Protein 3RBN (pdb70)

Sequence (495 aa):
GRENLYFRKETAACCTPRRRIINLTSVLSLQEEINEQGHEVLRELHNHSFVGCVNPQWALAQHQTKLYLLNTTKLSEELFYQILIYDFANFGVLRLSEPAPLFDLALALDSPESGWTEEDGPKEGLAEYIVEFLKKKAELADYFSLEIDEEGNLIGLPLLIDNNYVPPLEGLPIFILRLATEVNWDEEKECFESLSKECAFYSIRKQYISEESTLSNSWKWTVEHIVYKALRSHILPPKHFTEDGNILQLANLPDLYKNLYFQAACTRIINLTSVLSLQEEINEQGHEVLRELHNHSFVGCVNPQWALAQHQTKLYLLNTTKLSEELFYQILIYDFANFGVLRLSEPAPLFDLALALDSPESGWTEEDGPKEGLAEYIVEFLKKKAELADYFSLEIDEEGNLIGLPLLIDNYVPPLEGLPIFILRLATEVNWDEEKECFESLSKECAFYSIRKQYISWKWTVEHIVYKALRSHILPPKHFTEDGNILQLANLPDLYK

GO terms:
  GO:0006298 mismatch repair (P, IGI)
  GO:0003697 single-stranded DNA binding (F, IDA)
  GO:0032407 MutSalpha complex binding (F, IDA)
  GO:0005634 nucleus (C, IC)
  GO:0005515 protein binding (F, IPI)
  GO:0005634 nucleus (C, EXP)
  GO:0006298 mismatch repair (P, TAS)
  GO:0005654 nucleoplasm (C, TAS)
  GO:0008047 enzyme activator activity (F, IDA)
  GO:0005654 nucleoplasm (C, IDA)
  GO:0000710 meiotic mismatch repair (P, IDA)
  GO:0005634 nucleus (C, IPI)
  GO:0005634 nucleus (C, IDA)
  GO:0003682 chromatin binding (F, IDA)
  GO:0005694 chromosome (C, EXP)
  GO:0016020 membrane (C, HDA)
  GO:0019899 enzyme binding (F, IPI)

Nearest PDB structures (foldseek):
  3rbn-assembly1_B  TM=1.002E+00  e=4.694E-42  Homo sapiens
  3rbn-assembly1_A  TM=9.901E-01  e=1.209E-38  Homo sapiens
  6rmn-assembly1_A  TM=8.650E-01  e=4.869E-18  Saccharomyces cerevisiae S288C
  4e4w-assembly1_A  TM=8.648E-01  e=2.677E-16  Saccharomyces cerevisiae S288C
  3gab-assembly1_A-2  TM=3.854E-01  e=2.504E-03  Bacillus subtilis

Organism: Homo sapiens (NCBI:txid9606)

InterPro domains:
  IPR002099 DNA mismatch repair protein MutL/Mlh/PMS [TIGR00585] (8-635)
  IPR013507 DNA mismatch repair protein, S5 domain 2-like [PF01119] (216-334)
  IPR013507 DNA mismatch repair protein, S5 domain 2-like [SM01340] (216-335)
  IPR014721 Small ribosomal subunit protein uS5 domain 2-type fold, subgroup [G3DSA:3.30.230.10] (221-347)
  IPR014762 DNA mismatch repair, conserved site [PS00058] (98-104)
  IPR020568 Ribosomal protein uS5 domain 2-type superfamily [SSF54211] (202-334)
  IPR032189 DNA mismatch repair protein Mlh1, C-terminal [PF16413] (502-756)
  IPR036890 Histidine kinase/HSP90-like ATPase superfamily [G3DSA:3.30.565.10] (7-220)
  IPR036890 Histidine kinase/HSP90-like ATPase superfamily [SSF55874] (8-221)
  IPR038973 DNA mismatch repair protein MutL/Mlh/Pms-like [PTHR10073] (7-751)

B-factor: mean 36.93, std 10.85, range [17.5, 76.65]

Secondary structure (DSSP, 8-state):
----S------TTS----S----HHHHHHHHHHHHHB-HHHH--TT-EEEEESSSSEEEEEETTEEEEEEHHHHHHHHHHHHHHHSTT--EEEEEEEEEEHHHH---TTSGGGT--TTS--HHHHHHHHHHHHHHH---HHHH--EE-TTSEEEEEEE-STT----GGGHHHHHHHHHHTS--SSHHHHHHHHHHHH---S--GGG--TT-----THHHHIIIIIHHHHTTS---BGGGGTSSSEEEEEE-TT---/-GGG----------HHHHHHHHHHHHTB-HHHH--TT-EEEEESSSSEEEEEETTEEEEEEHHHHHHHHHHHHHHHSTT--EEEEEEEEEEHHHH---TTSGGG---GGG--HHHHHHHHHHHHHHH---HHHH--EE-TTSEEEEEEESSTT----GGGHHHHHHHHHHTS--SSHHHHHHHHHHHH---S--GGG--HHHHIIIIIHHHTTTS---BGGGGTSSSEEEEEE-TTTT-

Structure (mmCIF, N/CA/C/O backbone):
data_3RBN
#
_entry.id   3RBN
#
_cell.length_a   63.505
_cell.length_b   64.700
_cell.length_c   130.932
_cell.angle_alpha   90.00
_cell.angle_beta   90.00
_cell.angle_gamma   90.00
#
_symmetry.space_group_name_H-M   'P 21 21 21'
#
loop_
_entity.id
_entity.type
_entity.pdbx_description
1 polymer 'DNA mismatch repair protein Mlh1'
2 water water
#
loop_
_atom_site.group_PDB
_atom_site.id
_atom_site.type_symbol
_atom_site.label_atom_id
_atom_site.label_alt_id
_atom_site.label_comp_id
_atom_site.label_asym_id
_atom_site.label_entity_id
_atom_site.label_seq_id
_atom_site.pdbx_PDB_ins_code
_atom_site.Cartn_x
_atom_site.Cartn_y
_atom_site.Cartn_z
_atom_site.occupancy
_atom_site.B_iso_or_equiv
_atom_site.auth_seq_id
_atom_site.auth_comp_id
_atom_site.auth_asym_id
_atom_site.auth_atom_id
_atom_site.pdbx_PDB_model_num
ATOM 1 N N . GLY A 1 10 ? 14.045 36.599 36.563 1.00 46.79 10 GLY A N 1
ATOM 2 C CA . GLY A 1 10 ? 15.316 37.367 36.633 1.00 46.76 10 GLY A CA 1
ATOM 3 C C . GLY A 1 10 ? 15.315 38.390 37.752 1.00 46.84 10 GLY A C 1
ATOM 4 O O . GLY A 1 10 ? 15.151 38.048 38.925 1.00 46.82 10 GLY A O 1
ATOM 5 N N . ARG A 1 11 ? 15.479 39.657 37.376 1.00 46.48 11 ARG A N 1
ATOM 6 C CA . ARG A 1 11 ? 15.606 40.759 38.333 1.00 46.09 11 ARG A CA 1
ATOM 7 C C . ARG A 1 11 ? 14.247 41.237 38.846 1.00 45.54 11 ARG A C 1
ATOM 8 O O . ARG A 1 11 ? 13.258 41.248 38.106 1.00 45.78 11 ARG A O 1
ATOM 10 N N . GLU A 1 12 ? 14.204 41.629 40.120 1.00 45.04 12 GLU A N 1
ATOM 11 C CA . GLU A 1 12 ? 13.015 42.258 40.691 1.00 44.26 12 GLU A CA 1
ATOM 12 C C . GLU A 1 12 ? 12.911 43.667 40.133 1.00 44.18 12 GLU A C 1
ATOM 13 O O . GLU A 1 12 ? 13.824 44.493 40.297 1.00 43.90 12 GLU A O 1
ATOM 19 N N . ASN A 1 13 ? 11.800 43.927 39.457 1.00 44.06 13 ASN A N 1
ATOM 20 C CA . ASN A 1 13 ? 11.549 45.234 38.864 1.00 44.03 13 ASN A CA 1
ATOM 21 C C . ASN A 1 13 ? 10.182 45.762 39.300 1.00 43.80 13 ASN A C 1
ATOM 22 O O . ASN A 1 13 ? 9.463 46.360 38.501 1.00 44.74 13 ASN A O 1
ATOM 27 N N . LEU A 1 14 ? 9.829 45.535 40.565 1.00 42.77 14 LEU A N 1
ATOM 28 C CA . LEU A 1 14 ? 8.573 46.022 41.122 1.00 42.06 14 LEU A CA 1
ATOM 29 C C . LEU A 1 14 ? 8.868 47.043 42.225 1.00 41.34 14 LEU A C 1
ATOM 30 O O . LEU A 1 14 ? 8.594 48.232 42.056 1.00 40.80 14 LEU A O 1
ATOM 35 N N . TYR A 1 15 ? 9.439 46.567 43.337 1.00 40.43 15 TYR A N 1
ATOM 36 C CA . TYR A 1 15 ? 9.851 47.424 44.449 1.00 39.68 15 TYR A CA 1
ATOM 37 C C . TYR A 1 15 ? 11.270 47.949 44.272 1.00 39.73 15 TYR A C 1
ATOM 38 O O . TYR A 1 15 ? 11.564 49.021 44.778 1.00 39.63 15 TYR A O 1
ATOM 47 N N . PHE A 1 16 ? 12.131 47.213 43.560 1.00 39.23 16 PHE A N 1
ATOM 48 C CA . PHE A 1 16 ? 13.522 47.660 43.296 1.00 39.19 16 PHE A CA 1
ATOM 49 C C . PHE A 1 16 ? 13.724 48.322 41.917 1.00 39.54 16 PHE A C 1
ATOM 50 O O . PHE A 1 16 ? 12.772 48.493 41.144 1.00 39.90 16 PHE A O 1
ATOM 58 N N . ARG A 1 20 ? 5.069 18.889 48.663 1.00 47.65 20 ARG A N 1
ATOM 59 C CA . ARG A 1 20 ? 5.424 20.031 49.490 1.00 47.09 20 ARG A CA 1
ATOM 60 C C . ARG A 1 20 ? 5.899 21.207 48.648 1.00 46.76 20 ARG A C 1
ATOM 61 O O . ARG A 1 20 ? 6.024 22.306 49.176 1.00 47.35 20 ARG A O 1
ATOM 63 N N . LYS A 1 21 ? 6.176 20.999 47.356 1.00 45.61 21 LYS A N 1
ATOM 64 C CA . LYS A 1 21 ? 6.599 22.130 46.514 1.00 44.57 21 LYS A CA 1
ATOM 65 C C . LYS A 1 21 ? 5.404 23.029 46.193 1.00 43.43 21 LYS A C 1
ATOM 66 O O . LYS A 1 21 ? 5.549 24.061 45.542 1.00 44.05 21 LYS A O 1
ATOM 70 N N . GLU A 1 22 ? 4.219 22.604 46.609 1.00 41.62 22 GLU A N 1
ATOM 71 C CA . GLU A 1 22 ? 3.047 23.455 46.515 1.00 40.12 22 GLU A CA 1
ATOM 72 C C . GLU A 1 22 ? 2.595 23.886 47.921 1.00 38.18 22 GLU A C 1
ATOM 73 O O . GLU A 1 22 ? 1.566 24.519 48.079 1.00 37.62 22 GLU A O 1
ATOM 87 N N . THR A 1 24 ? 3.992 25.368 52.000 1.00 30.27 24 THR A N 1
ATOM 88 C CA . THR A 1 24 ? 4.982 26.002 52.843 1.00 27.92 24 THR A CA 1
ATOM 89 C C . THR A 1 24 ? 5.332 25.092 54.004 1.00 26.97 24 THR A C 1
ATOM 90 O O . THR A 1 24 ? 4.636 24.110 54.251 1.00 25.85 24 THR A O 1
ATOM 94 N N . ALA A 1 25 ? 6.378 25.473 54.744 1.00 25.99 25 ALA A N 1
ATOM 95 C CA . ALA A 1 25 ? 6.789 24.772 55.955 1.00 25.44 25 ALA A CA 1
ATOM 96 C C . ALA A 1 25 ? 5.707 24.780 57.032 1.00 25.49 25 ALA A C 1
ATOM 97 O O . ALA A 1 25 ? 5.684 23.900 57.902 1.00 25.70 25 ALA A O 1
ATOM 99 N N . ALA A 1 26 ? 4.795 25.754 56.948 1.00 24.71 26 ALA A N 1
ATOM 100 C CA . ALA A 1 26 ? 3.661 25.829 57.855 1.00 24.56 26 ALA A CA 1
ATOM 101 C C . ALA A 1 26 ? 2.464 25.012 57.369 1.00 24.37 26 ALA A C 1
ATOM 102 O O . ALA A 1 26 ? 1.399 25.106 57.970 1.00 23.84 26 ALA A O 1
ATOM 104 N N A CYS A 1 27 ? 2.667 24.216 56.320 0.50 24.67 27 CYS A N 1
ATOM 105 N N B CYS A 1 27 ? 2.640 24.233 56.296 0.50 24.39 27 CYS A N 1
ATOM 106 C CA A CYS A 1 27 ? 1.603 23.418 55.725 0.50 25.31 27 CYS A CA 1
ATOM 107 C CA B CYS A 1 27 ? 1.572 23.394 55.692 0.50 24.81 27 CYS A CA 1
ATOM 108 C C A CYS A 1 27 ? 0.465 24.343 55.302 0.50 25.19 27 CYS A C 1
ATOM 109 C C B CYS A 1 27 ? 0.490 24.208 54.970 0.50 24.92 27 CYS A C 1
ATOM 110 O O A CYS A 1 27 ? -0.684 24.067 55.617 0.50 24.50 27 CYS A O 1
ATOM 111 O O B CYS A 1 27 ? -0.608 23.715 54.709 0.50 24.05 27 CYS A O 1
ATOM 116 N N . THR A 1 28 ? 0.805 25.456 54.630 1.00 25.33 28 THR A N 1
ATOM 117 C CA . THR A 1 28 ? -0.189 26.322 53.975 1.00 25.27 28 THR A CA 1
ATOM 118 C C . THR A 1 28 ? 0.016 26.246 52.477 1.00 25.79 28 THR A C 1
ATOM 119 O O . THR A 1 28 ? 1.117 26.038 52.020 1.00 26.06 28 THR A O 1
ATOM 123 N N . PRO A 1 29 ? -1.062 26.375 51.697 1.00 27.67 29 PRO A N 1
ATOM 124 C CA . PRO A 1 29 ? -0.895 26.380 50.238 1.00 28.57 29 PRO A CA 1
ATOM 125 C C . PRO A 1 29 ? -0.076 27.577 49.764 1.00 30.07 29 PRO A C 1
ATOM 126 O O . PRO A 1 29 ? -0.285 28.700 50.248 1.00 29.46 29 PRO A O 1
ATOM 130 N N . ARG A 1 30 ? 0.840 27.329 48.830 1.00 31.16 30 ARG A N 1
ATOM 131 C CA . ARG A 1 30 ? 1.563 28.404 48.174 1.00 33.68 30 ARG A CA 1
ATOM 132 C C . ARG A 1 30 ? 0.617 29.207 47.271 1.00 35.30 30 ARG A C 1
ATOM 133 O O . ARG A 1 30 ? -0.557 28.821 47.082 1.00 35.77 30 ARG A O 1
ATOM 141 N N . ARG A 1 31 ? 1.111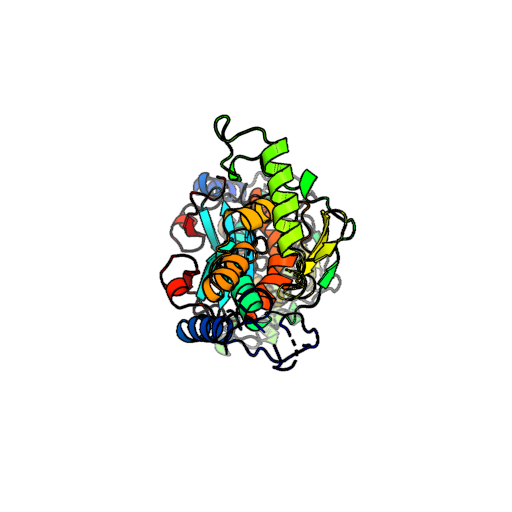 30.337 46.764 1.00 36.74 31 ARG A N 1
ATOM 142 C CA . ARG A 1 31 ? 0.298 31.259 45.973 1.00 38.57 31 ARG A CA 1
ATOM 143 C C . ARG A 1 31 ? 0.936 31.554 44.632 1.00 39.09 31 ARG A C 1
ATOM 144 O O . ARG A 1 31 ? 0.231 31.873 43.694 1.00 39.11 31 ARG A O 1
ATOM 152 N N . ARG A 1 32 ? 2.264 31.458 44.532 1.00 40.44 32 ARG A N 1
ATOM 153 C CA . ARG A 1 32 ? 2.950 31.807 43.273 1.00 41.61 32 ARG A CA 1
ATOM 154 C C . ARG A 1 32 ? 4.358 31.246 43.181 1.00 42.36 32 ARG A C 1
ATOM 155 O O . ARG A 1 32 ? 5.033 31.096 44.192 1.00 42.66 32 ARG A O 1
ATOM 163 N N . ILE A 1 33 ? 4.805 30.959 41.959 1.00 43.67 33 ILE A N 1
ATOM 164 C CA . ILE A 1 33 ? 6.192 30.560 41.731 1.00 44.58 33 ILE A CA 1
ATOM 165 C C . ILE A 1 33 ? 7.113 31.719 42.103 1.00 45.22 33 ILE A C 1
ATOM 166 O O . ILE A 1 33 ? 6.769 32.888 41.896 1.00 45.77 33 ILE A O 1
ATOM 168 N N . ILE A 1 34 ? 8.261 31.389 42.684 1.00 46.00 34 ILE A N 1
ATOM 169 C CA . ILE A 1 34 ? 9.305 32.366 42.956 1.00 46.50 34 ILE A CA 1
ATOM 170 C C . ILE A 1 34 ? 10.170 32.503 41.711 1.00 46.83 34 ILE A C 1
ATOM 171 O O . ILE A 1 34 ? 10.910 31.578 41.341 1.00 46.61 34 ILE A O 1
ATOM 173 N N . ASN A 1 35 ? 10.054 33.665 41.069 1.00 47.10 35 ASN A N 1
ATOM 174 C CA . ASN A 1 35 ? 10.740 33.977 39.814 1.00 47.36 35 ASN A CA 1
ATOM 175 C C . ASN A 1 35 ? 12.074 34.733 39.909 1.00 46.47 35 ASN A C 1
ATOM 176 O O . ASN A 1 35 ? 12.679 35.036 38.873 1.00 47.36 35 ASN A O 1
ATOM 181 N N . LEU A 1 36 ? 12.530 35.053 41.117 1.00 44.88 36 LEU A N 1
ATOM 182 C CA . LEU A 1 36 ? 13.660 35.986 41.284 1.00 42.95 36 LEU A CA 1
ATOM 183 C C . LEU A 1 36 ? 14.993 35.294 41.485 1.00 41.98 36 LEU A C 1
ATOM 184 O O . LEU A 1 36 ? 15.139 34.493 42.401 1.00 41.29 36 LEU A O 1
ATOM 189 N N . THR A 1 37 ? 15.985 35.626 40.656 1.00 40.82 37 THR A N 1
ATOM 190 C CA . THR A 1 37 ? 17.303 34.969 40.785 1.00 39.99 37 THR A CA 1
ATOM 191 C C . THR A 1 37 ? 17.998 35.266 42.124 1.00 38.93 37 THR A C 1
ATOM 192 O O . THR A 1 37 ? 18.765 34.430 42.621 1.00 38.73 37 THR A O 1
ATOM 196 N N . SER A 1 38 ? 17.738 36.449 42.696 1.00 37.05 38 SER A N 1
ATOM 197 C CA . SER A 1 38 ? 18.270 36.788 44.011 1.00 35.52 38 SER A CA 1
ATOM 198 C C . SER A 1 38 ? 17.915 35.719 45.064 1.00 34.93 38 SER A C 1
ATOM 199 O O . SER A 1 38 ? 18.811 35.150 45.712 1.00 34.51 38 SER A O 1
ATOM 202 N N . VAL A 1 39 ? 16.620 35.456 45.242 1.00 34.65 39 VAL A N 1
ATOM 203 C CA . VAL A 1 39 ? 16.205 34.490 46.260 1.00 34.57 39 VAL A CA 1
ATOM 204 C C . VAL A 1 39 ? 16.533 33.056 45.827 1.00 34.33 39 VAL A C 1
ATOM 205 O O . VAL A 1 39 ? 16.920 32.244 46.662 1.00 34.49 39 VAL A O 1
ATOM 209 N N . LEU A 1 40 ? 16.411 32.753 44.529 1.00 34.19 40 LEU A N 1
ATOM 210 C CA . LEU A 1 40 ? 16.853 31.440 44.008 1.00 34.29 40 LEU A CA 1
ATOM 211 C C . LEU A 1 40 ? 18.308 31.215 44.360 1.00 34.08 40 LEU A C 1
ATOM 212 O O . LEU A 1 40 ? 18.683 30.134 44.824 1.00 34.05 40 LEU A O 1
ATOM 217 N N . SER A 1 41 ? 19.129 32.250 44.179 1.00 33.83 41 SER A N 1
ATOM 218 C CA . SER A 1 41 ? 20.542 32.158 44.537 1.00 33.66 41 SER A CA 1
ATOM 219 C C . SER A 1 41 ? 20.747 31.968 46.050 1.00 33.08 41 SER A C 1
ATOM 220 O O . SER A 1 41 ? 21.585 31.170 46.476 1.00 32.83 41 SER A O 1
ATOM 223 N N . LEU A 1 42 ? 19.973 32.671 46.876 1.00 32.87 42 LEU A N 1
ATOM 224 C CA . LEU A 1 42 ? 20.055 32.453 48.341 1.00 32.37 42 LEU A CA 1
ATOM 225 C C . LEU A 1 42 ? 19.625 31.019 48.732 1.00 32.60 42 LEU A C 1
ATOM 226 O O . LEU A 1 42 ? 20.163 30.434 49.674 1.00 32.18 42 LEU A O 1
ATOM 231 N N . GLN A 1 43 ? 18.643 30.480 48.015 1.00 33.04 43 GLN A N 1
ATOM 232 C CA . GLN A 1 43 ? 18.245 29.082 48.185 1.00 34.42 43 GLN A CA 1
ATOM 233 C C . GLN A 1 43 ? 19.417 28.149 47.865 1.00 35.07 43 GLN A C 1
ATOM 234 O O . GLN A 1 43 ? 19.772 27.289 48.680 1.00 35.31 43 GLN A O 1
ATOM 240 N N . GLU A 1 44 ? 20.060 28.359 46.716 1.00 35.73 44 GLU A N 1
ATOM 241 C CA . GLU A 1 44 ? 21.219 27.537 46.337 1.00 35.91 44 GLU A CA 1
ATOM 242 C C . GLU A 1 44 ? 22.303 27.592 47.397 1.00 36.32 44 GLU A C 1
ATOM 243 O O . GLU A 1 44 ? 22.887 26.554 47.740 1.00 36.70 44 GLU A O 1
ATOM 245 N N . GLU A 1 45 ? 22.555 28.772 47.961 1.00 36.41 45 GLU A N 1
ATOM 246 C CA . GLU A 1 45 ? 23.627 28.899 48.963 1.00 37.06 45 GLU A CA 1
ATOM 247 C C . GLU A 1 45 ? 23.356 28.105 50.247 1.00 37.28 45 GLU A C 1
ATOM 248 O O . GLU A 1 45 ? 24.283 27.546 50.831 1.00 37.32 45 GLU A O 1
ATOM 254 N N . ILE A 1 46 ? 22.095 28.074 50.690 1.00 37.36 46 ILE A N 1
ATOM 255 C CA . ILE A 1 46 ? 21.678 27.154 51.760 1.00 37.23 46 ILE A CA 1
ATOM 256 C C . ILE A 1 46 ? 21.942 25.694 51.365 1.00 37.94 46 ILE A C 1
ATOM 257 O O . ILE A 1 46 ? 22.551 24.942 52.127 1.00 38.02 46 ILE A O 1
ATOM 262 N N . ASN A 1 47 ? 21.479 25.315 50.182 1.00 38.68 47 ASN A N 1
ATOM 263 C CA . ASN A 1 47 ? 21.591 23.926 49.706 1.00 40.86 47 ASN A CA 1
ATOM 264 C C . ASN A 1 47 ? 23.054 23.460 49.616 1.00 41.33 47 ASN A C 1
ATOM 265 O O . ASN A 1 47 ? 23.400 22.377 50.088 1.00 41.43 47 ASN A O 1
ATOM 270 N N . GLU A 1 48 ? 23.902 24.327 49.062 1.00 42.60 48 GLU A N 1
ATOM 271 C CA . GLU A 1 48 ? 25.359 24.133 48.985 1.00 43.86 48 GLU A CA 1
ATOM 272 C C . GLU A 1 48 ? 26.026 23.816 50.322 1.00 43.84 48 GLU A C 1
ATOM 273 O O . GLU A 1 48 ? 26.952 22.993 50.371 1.00 43.86 48 GLU A O 1
ATOM 279 N N . GLN A 1 49 ? 25.559 24.450 51.396 1.00 43.75 49 GLN A N 1
ATOM 280 C CA . GLN A 1 49 ? 26.161 24.249 52.724 1.00 44.39 49 GLN A CA 1
ATOM 281 C C . GLN A 1 49 ? 25.523 23.120 53.538 1.00 43.94 49 GLN A C 1
ATOM 282 O O . GLN A 1 49 ? 25.956 22.838 54.654 1.00 43.67 49 GLN A O 1
ATOM 288 N N . GLY A 1 50 ? 24.512 22.471 52.966 1.00 43.99 50 GLY A N 1
ATOM 289 C CA . GLY A 1 50 ? 23.789 21.390 53.635 1.00 44.10 50 GLY A CA 1
ATOM 29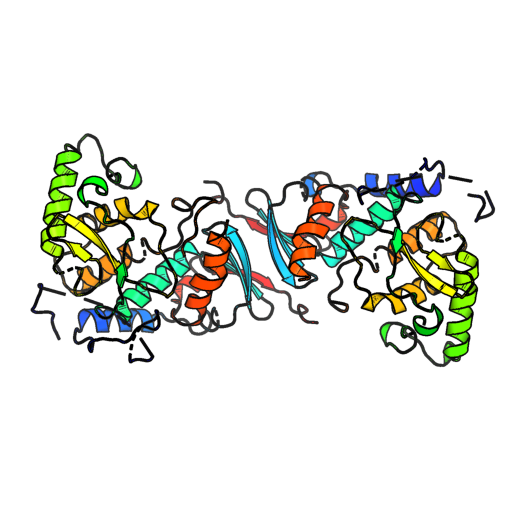0 C C . GLY A 1 50 ? 24.678 20.211 53.990 1.00 43.98 50 GLY A C 1
ATOM 291 O O . GLY A 1 50 ? 25.483 19.781 53.173 1.00 44.62 50 GLY A O 1
ATOM 292 N N . HIS A 1 51 ? 24.519 19.711 55.216 1.00 43.56 51 HIS A N 1
ATOM 293 C CA . HIS A 1 51 ? 25.239 18.560 55.760 1.00 43.12 51 HIS A CA 1
ATOM 294 C C . HIS A 1 51 ? 24.221 17.440 56.012 1.00 43.09 51 HIS A C 1
ATOM 295 O O . HIS A 1 51 ? 23.421 17.517 56.947 1.00 42.60 51 HIS A O 1
ATOM 302 N N . GLU A 1 52 ? 24.234 16.415 55.159 1.00 42.95 52 GLU A N 1
ATOM 303 C CA . GLU A 1 52 ? 23.248 15.320 55.215 1.00 42.78 52 GLU A CA 1
ATOM 304 C C . GLU A 1 52 ? 23.241 14.539 56.535 1.00 42.44 52 GLU A C 1
ATOM 305 O O . GLU A 1 52 ? 22.199 14.064 56.952 1.00 43.05 52 GLU A O 1
ATOM 307 N N . VAL A 1 53 ? 24.390 14.431 57.195 1.00 41.96 53 VAL A N 1
ATOM 308 C CA . VAL A 1 53 ? 24.513 13.644 58.429 1.00 41.10 53 VAL A CA 1
ATOM 309 C C . VAL A 1 53 ? 23.899 14.339 59.651 1.00 40.33 53 VAL A C 1
ATOM 310 O O . VAL A 1 53 ? 23.168 13.715 60.427 1.00 39.45 53 VAL A O 1
ATOM 314 N N . LEU A 1 54 ? 24.197 15.627 59.824 1.00 39.39 54 LEU A N 1
ATOM 315 C CA . LEU A 1 54 ? 23.486 16.431 60.821 1.00 38.80 54 LEU A CA 1
ATOM 316 C C . LEU A 1 54 ? 21.985 16.431 60.550 1.00 37.52 54 LEU A C 1
ATOM 317 O O . LEU A 1 54 ? 21.177 16.402 61.486 1.00 37.28 54 LEU A O 1
ATOM 322 N N . ARG A 1 55 ? 21.622 16.455 59.272 1.00 36.55 55 ARG A N 1
ATOM 323 C CA . ARG A 1 55 ? 20.217 16.459 58.871 1.00 36.73 55 ARG A CA 1
ATOM 324 C C . ARG A 1 55 ? 19.492 15.179 59.316 1.00 35.93 55 ARG A C 1
ATOM 325 O O . ARG A 1 55 ? 18.379 15.223 59.859 1.00 34.97 55 ARG A O 1
ATOM 333 N N . GLU A 1 56 ? 20.153 14.050 59.062 1.00 35.39 56 GLU A N 1
ATOM 334 C CA . GLU A 1 56 ? 19.679 12.731 59.449 1.00 34.97 56 GLU A CA 1
ATOM 335 C C . GLU A 1 56 ? 19.489 12.696 60.961 1.00 33.41 56 GLU A C 1
ATOM 336 O O . GLU A 1 56 ? 18.446 12.279 61.472 1.00 31.84 56 GLU A O 1
ATOM 350 N N . LEU A 1 58 ? 19.022 15.232 63.101 1.00 30.08 58 LEU A N 1
ATOM 351 C CA . LEU A 1 58 ? 17.874 16.067 63.526 1.00 29.34 58 LEU A CA 1
ATOM 352 C C . LEU A 1 58 ? 16.564 15.422 63.115 1.00 28.51 58 LEU A C 1
ATOM 353 O O . LEU A 1 58 ? 15.594 15.472 63.839 1.00 28.64 58 LEU A O 1
ATOM 358 N N . HIS A 1 59 ? 16.547 14.810 61.946 1.00 28.99 59 HIS A N 1
ATOM 359 C CA . HIS A 1 59 ? 15.352 14.131 61.489 1.00 29.88 59 HIS A CA 1
ATOM 360 C C . HIS A 1 59 ? 14.940 13.005 62.450 1.00 29.76 59 HIS A C 1
ATOM 361 O O . HIS A 1 59 ? 13.772 12.899 62.834 1.00 29.92 59 HIS A O 1
ATOM 368 N N . ASN A 1 60 ? 15.915 12.220 62.893 1.00 29.75 60 ASN A N 1
ATOM 369 C CA . ASN A 1 60 ? 15.631 11.041 63.716 1.00 30.10 60 ASN A CA 1
ATOM 370 C C . ASN A 1 60 ? 16.012 11.171 65.178 1.00 30.00 60 ASN A C 1
ATOM 371 O O . ASN A 1 60 ? 16.137 10.158 65.870 1.00 30.39 60 ASN A O 1
ATOM 376 N N . HIS A 1 61 ? 16.179 12.410 65.665 1.00 29.09 61 HIS A N 1
ATOM 377 C CA . HIS A 1 61 ? 16.568 12.606 67.064 1.00 27.65 61 HIS A CA 1
ATOM 378 C C . HIS A 1 61 ? 15.454 12.174 68.012 1.00 27.89 61 HIS A C 1
ATOM 379 O O . HIS A 1 61 ? 14.256 12.154 67.664 1.00 27.85 61 HIS A O 1
ATOM 386 N N . SER A 1 62 ? 15.870 11.819 69.215 1.00 27.23 62 SER A N 1
ATOM 387 C CA . SER A 1 62 ? 14.946 11.574 70.262 1.00 27.87 62 SER A CA 1
ATOM 388 C C . SER A 1 62 ? 15.266 12.613 71.337 1.00 27.46 62 SER A C 1
ATOM 389 O O . SER A 1 62 ? 16.355 12.625 71.891 1.00 27.88 62 SER A O 1
ATOM 392 N N . PHE A 1 63 ? 14.313 13.490 71.603 1.00 27.64 63 PHE A N 1
ATOM 393 C CA . PHE A 1 63 ? 14.516 14.661 72.462 1.00 27.66 63 PHE A CA 1
ATOM 394 C C . PHE A 1 63 ? 14.672 14.200 73.902 1.00 27.64 63 PHE A C 1
ATOM 395 O O . PHE A 1 63 ? 13.902 13.384 74.385 1.00 27.97 63 PHE A O 1
ATOM 403 N N . VAL A 1 64 ? 15.677 14.728 74.587 1.00 26.59 64 VAL A N 1
ATOM 404 C CA . VAL A 1 64 ? 15.856 14.432 75.981 1.00 25.14 64 VAL A CA 1
ATOM 405 C C . VAL A 1 64 ? 15.236 15.550 76.862 1.00 24.95 64 VAL A C 1
ATOM 406 O O . VAL A 1 64 ? 14.327 15.289 77.653 1.00 23.87 64 VAL A O 1
ATOM 410 N N . GLY A 1 65 ? 15.705 16.791 76.703 1.00 24.32 65 GLY A N 1
ATOM 411 C CA . GLY A 1 65 ? 15.122 17.915 77.440 1.00 24.60 65 GLY A CA 1
ATOM 412 C C . GLY A 1 65 ? 15.877 19.225 77.215 1.00 24.98 65 GLY A C 1
ATOM 413 O O . GLY A 1 65 ? 16.999 19.221 76.721 1.00 24.26 65 GLY A O 1
ATOM 414 N N . CYS A 1 66 ? 15.234 20.333 77.573 1.00 25.25 66 CYS A N 1
ATOM 415 C CA . CYS A 1 66 ? 15.839 21.661 77.582 1.00 25.98 66 CYS A CA 1
ATOM 416 C C . CYS A 1 66 ? 16.610 21.894 78.851 1.00 26.05 66 CYS A C 1
ATOM 417 O O . CYS A 1 66 ? 16.115 21.608 79.936 1.00 26.97 66 CYS A O 1
ATOM 420 N N . VAL A 1 67 ? 17.829 22.407 78.732 1.00 26.36 67 VAL A N 1
ATOM 421 C CA . VAL A 1 67 ? 18.549 22.893 79.911 1.00 26.07 67 VAL A CA 1
ATOM 422 C C . VAL A 1 67 ? 17.983 24.278 80.261 1.00 26.43 67 VAL A C 1
ATOM 423 O O . VAL A 1 67 ? 17.667 24.562 81.412 1.00 27.04 67 VAL A O 1
ATOM 427 N N . ASN A 1 68 ? 17.874 25.124 79.246 1.00 26.03 68 ASN A N 1
ATOM 428 C CA . ASN A 1 68 ? 17.226 26.424 79.344 1.00 26.75 68 ASN A CA 1
ATOM 429 C C . ASN A 1 68 ? 16.736 26.733 77.912 1.00 26.64 68 ASN A C 1
ATOM 430 O O . ASN A 1 68 ? 16.795 25.840 77.048 1.00 27.53 68 ASN A O 1
ATOM 435 N N . PRO A 1 69 ? 16.237 27.962 77.641 1.00 26.24 69 PRO A N 1
ATOM 436 C CA . PRO A 1 69 ? 15.792 28.217 76.269 1.00 25.01 69 PRO A CA 1
ATOM 437 C C . PRO A 1 69 ? 16.908 28.133 75.222 1.00 24.67 69 PRO A C 1
ATOM 438 O O . PRO A 1 69 ? 16.662 27.815 74.065 1.00 24.19 69 PRO A O 1
ATOM 442 N N . GLN A 1 70 ? 18.139 28.404 75.611 1.00 24.14 70 GLN A N 1
ATOM 443 C CA . GLN A 1 70 ? 19.215 28.382 74.633 1.00 24.06 70 GLN A CA 1
ATOM 444 C C . GLN A 1 70 ? 19.706 26.962 74.280 1.00 23.78 70 GLN A C 1
ATOM 445 O O . GLN A 1 70 ? 20.100 26.724 73.149 1.00 22.89 70 GLN A O 1
ATOM 451 N N . TRP A 1 71 ? 19.704 26.055 75.257 1.00 23.64 71 TRP A N 1
ATOM 452 C CA . TRP A 1 71 ? 20.364 24.757 75.109 1.00 25.03 71 TRP A CA 1
ATOM 453 C C . TRP A 1 71 ? 19.392 23.596 75.329 1.00 24.52 71 TRP A C 1
ATOM 454 O O . TRP A 1 71 ? 18.590 23.609 76.263 1.00 25.21 71 TRP A O 1
ATOM 465 N N . ALA A 1 72 ? 19.438 22.619 74.439 1.00 24.92 72 ALA A N 1
ATOM 466 C CA . ALA A 1 72 ? 18.688 21.364 74.637 1.00 24.74 72 ALA A CA 1
ATOM 467 C C . ALA A 1 72 ? 19.592 20.168 74.410 1.00 25.02 72 ALA A C 1
ATOM 468 O O . ALA A 1 72 ? 20.686 20.292 73.832 1.00 24.52 72 ALA A O 1
ATOM 470 N N . LEU A 1 73 ? 19.087 19.003 74.820 1.00 24.93 73 LEU A N 1
ATOM 471 C CA . LEU A 1 73 ? 19.777 17.748 74.652 1.00 24.54 73 LEU A CA 1
ATOM 472 C C . LEU A 1 73 ? 18.877 16.785 73.912 1.00 25.14 73 LEU A C 1
ATOM 473 O O . LEU A 1 73 ? 17.651 16.728 74.144 1.00 23.74 73 LEU A O 1
ATOM 478 N N . ALA A 1 74 ? 19.494 16.056 72.990 1.00 25.06 74 ALA A N 1
ATOM 479 C CA . ALA A 1 74 ? 18.802 15.038 72.244 1.00 26.00 74 ALA A CA 1
ATOM 480 C C . ALA A 1 74 ? 19.763 13.894 71.994 1.00 27.03 74 ALA A C 1
ATOM 481 O O . ALA A 1 74 ? 20.979 14.039 72.110 1.00 26.38 74 ALA A O 1
ATOM 483 N N . GLN A 1 75 ? 19.205 12.756 71.624 1.00 28.48 75 GLN A N 1
ATOM 484 C CA . GLN A 1 75 ? 20.039 11.633 71.360 1.00 30.13 75 GLN A CA 1
ATOM 485 C C . GLN A 1 75 ? 19.654 10.999 70.032 1.00 29.71 75 GLN A C 1
ATOM 486 O O . GLN A 1 75 ? 18.506 11.067 69.593 1.00 30.16 75 GLN A O 1
ATOM 492 N N . HIS A 1 76 ? 20.643 10.427 69.369 1.00 30.15 76 HIS A N 1
ATOM 493 C CA . HIS A 1 76 ? 20.435 9.821 68.056 1.00 30.61 76 HIS A CA 1
ATOM 494 C C . HIS A 1 76 ? 21.375 8.621 67.981 1.00 31.38 76 HIS A C 1
ATOM 495 O O . HIS A 1 76 ? 22.566 8.735 68.269 1.00 31.58 76 HIS A O 1
ATOM 502 N N . GLN A 1 77 ? 20.830 7.464 67.626 1.00 32.79 77 GLN A N 1
ATOM 503 C CA . GLN A 1 77 ? 21.527 6.186 67.834 1.00 33.87 77 GLN A CA 1
ATOM 504 C C . GLN A 1 77 ? 21.944 6.196 69.285 1.00 32.58 77 GLN A C 1
ATOM 505 O O . GLN A 1 77 ? 21.156 6.472 70.189 1.00 33.72 77 GLN A O 1
ATOM 511 N N . THR A 1 78 ? 23.217 5.974 69.504 1.00 31.58 78 THR A N 1
ATOM 512 C CA . THR A 1 78 ? 23.683 5.805 70.865 1.00 30.83 78 THR A CA 1
ATOM 513 C C . THR A 1 78 ? 24.341 7.101 71.378 1.00 30.02 78 THR A C 1
ATOM 514 O O . THR A 1 78 ? 24.791 7.171 72.524 1.00 29.40 78 THR A O 1
ATOM 518 N N . LYS A 1 79 ? 24.354 8.135 70.537 1.00 29.24 79 LYS A N 1
ATOM 519 C CA . LYS A 1 79 ? 25.018 9.395 70.894 1.00 29.32 79 LYS A CA 1
ATOM 520 C C . LYS A 1 79 ? 24.117 10.466 71.516 1.00 28.27 79 LYS A C 1
ATOM 521 O O . LYS A 1 79 ? 23.008 10.711 71.065 1.00 28.16 79 LYS A O 1
ATOM 527 N N . LEU A 1 80 ? 24.636 11.113 72.547 1.00 27.75 80 LEU A N 1
ATOM 528 C CA . LEU A 1 80 ? 23.964 12.213 73.227 1.00 27.03 80 LEU A CA 1
ATOM 529 C C . LEU A 1 80 ? 24.562 13.539 72.749 1.00 27.10 80 LEU A C 1
ATOM 530 O O . LEU A 1 80 ? 25.771 13.733 72.815 1.00 27.14 80 LEU A O 1
ATOM 535 N N . TYR A 1 81 ? 23.712 14.459 72.306 1.00 26.65 81 TYR A N 1
ATOM 536 C CA . TYR A 1 81 ? 24.194 15.734 71.783 1.00 26.63 81 TYR A CA 1
ATOM 537 C C . TYR A 1 81 ? 23.645 16.904 72.565 1.00 26.31 81 TYR A C 1
ATOM 538 O O . TYR A 1 81 ? 22.486 16.903 72.966 1.00 25.57 81 TYR A O 1
ATOM 547 N N . LEU A 1 82 ? 24.499 17.903 72.757 1.00 26.04 82 LEU A N 1
ATOM 548 C CA . LEU A 1 82 ? 24.098 19.213 73.250 1.00 25.41 82 LEU A CA 1
ATOM 549 C C . LEU A 1 82 ? 23.875 20.099 72.026 1.00 25.41 82 LEU A C 1
ATOM 550 O O . LEU A 1 82 ? 24.745 20.176 71.138 1.00 25.34 82 LEU A O 1
ATOM 555 N N . LEU A 1 83 ? 22.707 20.737 71.962 1.00 24.14 83 LEU A N 1
ATOM 556 C CA . LEU A 1 83 ? 22.287 21.470 70.778 1.00 23.83 83 LEU A CA 1
ATOM 557 C C . LEU A 1 83 ? 21.924 22.925 71.130 1.00 23.37 83 LEU A C 1
ATOM 558 O O . LEU A 1 83 ? 21.169 23.168 72.079 1.00 22.86 83 LEU A O 1
ATOM 563 N N . ASN A 1 84 ? 22.492 23.878 70.397 1.00 22.68 84 ASN A N 1
ATOM 564 C CA . ASN A 1 84 ? 22.177 25.276 70.665 1.00 22.86 84 ASN A CA 1
ATOM 565 C C . ASN A 1 84 ? 20.841 25.606 69.997 1.00 21.65 84 ASN A C 1
ATOM 566 O O . ASN A 1 84 ? 20.801 25.934 68.824 1.00 21.42 84 ASN A O 1
ATOM 571 N N . THR A 1 85 ? 19.761 25.478 70.758 1.00 21.61 85 THR A N 1
ATOM 572 C CA . THR A 1 85 ? 18.392 25.746 70.272 1.00 22.55 85 THR A CA 1
ATOM 573 C C . THR A 1 85 ? 18.280 27.123 69.611 1.00 21.58 85 THR A C 1
ATOM 574 O O . THR A 1 85 ? 17.646 27.271 68.567 1.00 21.90 85 THR A O 1
ATOM 578 N N . THR A 1 86 ? 18.934 28.118 70.212 1.00 22.06 86 THR A N 1
ATOM 579 C CA . THR A 1 86 ? 18.903 29.509 69.692 1.00 22.50 86 THR A CA 1
ATOM 580 C C . THR A 1 86 ? 19.416 29.575 68.259 1.00 22.14 86 THR A C 1
ATOM 581 O O . THR A 1 86 ? 18.742 30.068 67.356 1.00 23.21 86 THR A O 1
ATOM 585 N N . LYS A 1 87 ? 20.618 29.073 68.061 1.00 21.98 87 LYS A N 1
ATOM 586 C CA . LYS A 1 87 ? 21.233 29.130 66.754 1.00 22.89 87 LYS A CA 1
ATOM 587 C C . LYS A 1 87 ? 20.623 28.146 65.767 1.00 22.21 87 LYS A C 1
ATOM 588 O O . LYS A 1 87 ? 20.581 28.411 64.574 1.00 22.23 87 LYS A O 1
ATOM 594 N N . LEU A 1 88 ? 20.136 27.000 66.262 1.00 22.61 88 LEU A N 1
ATOM 595 C CA . LEU A 1 88 ? 19.405 26.055 65.395 1.00 22.59 88 LEU A CA 1
ATOM 596 C C . LEU A 1 88 ? 18.083 26.608 64.895 1.00 21.57 88 LEU A C 1
ATOM 597 O O . LEU A 1 88 ? 17.767 26.524 63.706 1.00 22.26 88 LEU A O 1
ATOM 602 N N . SER A 1 89 ? 17.284 27.161 65.802 1.00 21.75 89 SER A N 1
ATOM 603 C CA . SER A 1 89 ? 15.983 27.723 65.382 1.00 21.16 89 SER A CA 1
ATOM 604 C C . SER A 1 89 ? 16.206 28.959 64.488 1.00 21.43 89 SER A C 1
ATOM 605 O O . SER A 1 89 ? 15.546 29.123 63.434 1.00 21.07 89 SER A O 1
ATOM 608 N N . GLU A 1 90 ? 17.189 29.788 64.857 1.00 21.66 90 GLU A N 1
ATOM 609 C CA . GLU A 1 90 ? 17.566 30.917 63.990 1.00 22.20 90 GLU A CA 1
ATOM 610 C C . GL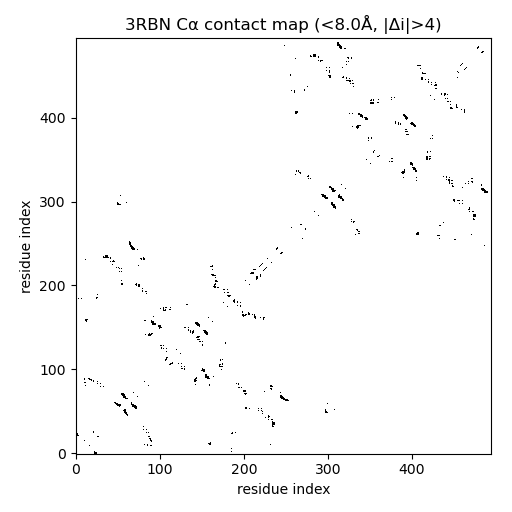U A 1 90 ? 17.772 30.468 62.550 1.00 22.48 90 GLU A C 1
ATOM 611 O O . GLU A 1 90 ? 17.194 31.032 61.610 1.00 23.49 90 GLU A O 1
ATOM 617 N N . GLU A 1 91 ? 18.603 29.445 62.379 1.00 22.67 91 GLU A N 1
ATOM 618 C CA . GLU A 1 91 ? 18.943 28.956 61.067 1.00 21.99 91 GLU A CA 1
ATOM 619 C C . GLU A 1 91 ? 17.721 28.355 60.397 1.00 21.26 91 GLU A C 1
ATOM 620 O O . GLU A 1 91 ? 17.512 28.533 59.196 1.00 21.14 91 GLU A O 1
ATOM 626 N N . LEU A 1 92 ? 16.935 27.611 61.168 1.00 20.96 92 LEU A N 1
ATOM 627 C CA . LEU A 1 92 ? 15.652 27.061 60.693 1.00 20.16 92 LEU A CA 1
ATOM 628 C C . LEU A 1 92 ? 14.743 28.161 60.152 1.00 20.26 92 LEU A C 1
ATOM 629 O O . LEU A 1 92 ? 14.226 28.062 59.052 1.00 19.99 92 LEU A O 1
ATOM 634 N N . PHE A 1 93 ? 14.548 29.214 60.936 1.00 20.31 93 PHE A N 1
ATOM 635 C CA . PHE A 1 93 ? 13.613 30.265 60.500 1.00 20.59 93 PHE A CA 1
ATOM 636 C C . PHE A 1 93 ? 14.147 31.024 59.285 1.00 20.57 93 PHE A C 1
ATOM 637 O O . PHE A 1 93 ? 13.388 31.354 58.375 1.00 20.62 93 PHE A O 1
ATOM 645 N N . TYR A 1 94 ? 15.464 31.221 59.231 1.00 21.09 94 TYR A N 1
ATOM 646 C CA . TYR A 1 94 ? 16.089 31.852 58.060 1.00 21.23 94 TYR A CA 1
ATOM 647 C C . TYR A 1 94 ? 15.799 31.071 56.756 1.00 21.75 94 TYR A C 1
ATOM 648 O O . TYR A 1 94 ? 15.362 31.645 55.743 1.00 21.84 94 TYR A O 1
ATOM 657 N N . GLN A 1 95 ? 16.039 29.761 56.774 1.00 21.43 95 GLN A N 1
ATOM 658 C CA . GLN A 1 95 ? 15.837 28.916 55.584 1.00 21.15 95 GLN A CA 1
ATOM 659 C C . GLN A 1 95 ? 14.384 28.913 55.147 1.00 21.16 95 GLN A C 1
ATOM 660 O O . GLN A 1 95 ? 14.097 28.957 53.962 1.00 21.19 95 GLN A O 1
ATOM 666 N N . ILE A 1 96 ? 13.462 28.901 56.111 1.00 21.03 96 ILE A N 1
ATOM 667 C CA . ILE A 1 96 ? 12.041 28.930 55.776 1.00 21.76 96 ILE A CA 1
ATOM 668 C C . ILE A 1 96 ? 11.695 30.252 55.093 1.00 21.73 96 ILE A C 1
ATOM 669 O O . ILE A 1 96 ? 10.950 30.278 54.104 1.00 22.27 96 ILE A O 1
ATOM 674 N N . LEU A 1 97 ? 12.276 31.341 55.590 1.00 22.32 97 LEU A N 1
ATOM 675 C CA . LEU A 1 97 ? 12.064 32.664 54.991 1.00 22.29 97 LEU A CA 1
ATOM 676 C C . LEU A 1 97 ? 12.485 32.722 53.527 1.00 22.40 97 LEU A C 1
ATOM 677 O O . LEU A 1 97 ? 11.813 33.337 52.698 1.00 22.97 97 LEU A O 1
ATOM 682 N N . ILE A 1 98 ? 13.605 32.085 53.223 1.00 23.40 98 ILE A N 1
ATOM 683 C CA . ILE A 1 98 ? 14.194 32.104 51.891 1.00 24.24 98 ILE A CA 1
ATOM 684 C C . ILE A 1 98 ? 13.429 31.177 50.933 1.00 25.03 98 ILE A C 1
ATOM 685 O O . ILE A 1 98 ? 13.211 31.531 49.781 1.00 25.70 98 ILE A O 1
ATOM 690 N N . TYR A 1 99 ? 12.993 30.017 51.423 1.00 25.78 99 TYR A N 1
ATOM 691 C CA . TYR A 1 99 ? 12.258 29.039 50.584 1.00 26.54 99 TYR A CA 1
ATOM 692 C C . TYR A 1 99 ? 10.784 29.371 50.429 1.00 26.58 99 TYR A C 1
ATOM 693 O O . TYR A 1 99 ? 10.192 29.114 49.372 1.00 27.06 99 TYR A O 1
ATOM 702 N N . ASP A 1 100 ? 10.181 29.949 51.467 1.00 25.40 100 ASP A N 1
ATOM 703 C CA . ASP A 1 100 ? 8.754 30.255 51.413 1.00 24.75 100 ASP A CA 1
ATOM 704 C C . ASP A 1 100 ? 8.518 31.737 51.138 1.00 24.53 100 ASP A C 1
ATOM 705 O O . ASP A 1 100 ? 7.383 32.210 51.143 1.00 23.24 100 ASP A O 1
ATOM 710 N N . PHE A 1 101 ? 9.618 32.463 50.907 1.00 25.23 101 PHE A N 1
ATOM 711 C CA . PHE A 1 101 ? 9.580 33.830 50.333 1.00 25.03 101 PHE A CA 1
ATOM 712 C C . PHE A 1 101 ? 8.333 34.109 49.494 1.00 25.22 101 PHE A C 1
ATOM 713 O O . PHE A 1 101 ? 8.078 33.428 48.481 1.00 25.15 101 PHE A O 1
ATOM 721 N N . ALA A 1 102 ? 7.549 35.096 49.933 1.00 25.06 102 ALA A N 1
ATOM 722 C CA . ALA A 1 102 ? 6.380 35.609 49.187 1.00 25.13 102 ALA A CA 1
ATOM 723 C C . ALA A 1 102 ? 5.200 34.641 49.097 1.00 25.50 102 ALA A C 1
ATOM 724 O O . ALA A 1 102 ? 4.278 34.818 48.278 1.00 25.76 102 ALA A O 1
ATOM 726 N N . ASN A 1 103 ? 5.223 33.628 49.957 1.00 25.62 103 ASN A N 1
ATOM 727 C CA . ASN A 1 103 ? 4.223 32.580 49.934 1.00 25.75 103 ASN A CA 1
ATOM 728 C C . ASN A 1 103 ? 3.735 32.234 51.343 1.00 25.59 103 ASN A C 1
ATOM 729 O O . ASN A 1 103 ? 3.119 31.194 51.562 1.00 25.22 103 ASN A O 1
ATOM 734 N N . PHE A 1 104 ? 4.017 33.109 52.299 1.00 24.37 104 PHE A N 1
ATOM 735 C CA . PHE A 1 104 ? 3.763 32.783 53.690 1.00 23.50 104 PHE A CA 1
ATOM 736 C C . PHE A 1 104 ? 2.288 32.899 53.982 1.00 24.21 104 PHE A C 1
ATOM 737 O O . PHE A 1 104 ? 1.573 33.719 53.356 1.00 23.25 104 PHE A O 1
ATOM 745 N N . GLY A 1 105 ? 1.823 32.085 54.928 1.00 23.77 105 GLY A N 1
ATOM 746 C CA . GLY A 1 105 ? 0.528 32.350 55.542 1.00 24.43 105 GLY A CA 1
ATOM 747 C C . GLY A 1 105 ? 0.752 33.405 56.595 1.00 25.02 105 GLY A C 1
ATOM 748 O O . GLY A 1 105 ? 1.900 33.702 56.965 1.00 24.80 105 GLY A O 1
ATOM 749 N N . VAL A 1 106 ? -0.329 33.989 57.089 1.00 25.85 106 VAL A N 1
ATOM 750 C CA . VAL A 1 106 ? -0.192 35.142 57.971 1.00 25.48 106 VAL A CA 1
ATOM 751 C C . VAL A 1 106 ? -0.548 34.797 59.403 1.00 26.04 106 VAL A C 1
ATOM 752 O O . VAL A 1 106 ? -1.616 34.264 59.673 1.00 26.11 106 VAL A O 1
ATOM 756 N N . LEU A 1 107 ? 0.364 35.097 60.314 1.00 26.36 107 LEU A N 1
ATOM 757 C CA . LEU A 1 107 ? 0.089 35.037 61.731 1.00 27.31 107 LEU A CA 1
ATOM 758 C C . LEU A 1 107 ? -0.515 36.380 62.131 1.00 27.27 107 LEU A C 1
ATOM 759 O O . LEU A 1 107 ? 0.168 37.407 62.147 1.00 26.23 107 LEU A O 1
ATOM 764 N N . ARG A 1 108 ? -1.793 36.375 62.477 1.00 28.34 108 ARG A N 1
ATOM 765 C CA . ARG A 1 108 ? -2.496 37.618 62.733 1.00 30.01 108 ARG A CA 1
ATOM 766 C C . ARG A 1 108 ? -2.348 37.965 64.197 1.00 30.99 108 ARG A C 1
ATOM 767 O O . ARG A 1 108 ? -2.610 37.129 65.049 1.00 31.38 108 ARG A O 1
ATOM 775 N N . LEU A 1 109 ? -1.912 39.189 64.503 1.00 31.94 109 LEU A N 1
ATOM 776 C CA . LEU A 1 109 ? -1.786 39.618 65.906 1.00 33.02 109 LEU A CA 1
ATOM 777 C C . LEU A 1 109 ? -3.152 39.845 66.530 1.00 34.22 109 LEU A C 1
ATOM 778 O O . LEU A 1 109 ? -4.015 40.496 65.934 1.00 34.03 109 LEU A O 1
ATOM 783 N N . SER A 1 110 ? -3.345 39.308 67.729 1.00 35.86 110 SER A N 1
ATOM 784 C CA . SER A 1 110 ? -4.628 39.429 68.407 1.00 38.09 110 SER A CA 1
ATOM 785 C C . SER A 1 110 ? -4.989 40.906 68.604 1.00 38.69 110 SER A C 1
ATOM 786 O O . SER A 1 110 ? -6.129 41.298 68.327 1.00 39.45 110 SER A O 1
ATOM 789 N N . GLU A 1 111 ? -4.009 41.718 69.022 1.00 38.99 111 GLU A N 1
ATOM 790 C CA . GLU A 1 111 ? -4.132 43.200 68.982 1.00 39.27 111 GLU A CA 1
ATOM 791 C C . GLU A 1 111 ? -3.030 43.908 68.148 1.00 38.66 111 GLU A C 1
ATOM 792 O O . GLU A 1 111 ? -1.835 43.658 68.355 1.00 38.16 111 GLU A O 1
ATOM 794 N N . PRO A 1 112 ? -3.433 44.807 67.217 1.00 38.05 112 PRO A N 1
ATOM 795 C CA . PRO A 1 112 ? -2.444 45.592 66.469 1.00 37.46 112 PRO A CA 1
ATOM 796 C C . PRO A 1 112 ? -1.476 46.337 67.409 1.00 36.63 112 PRO A C 1
ATOM 797 O O . PRO A 1 112 ? -1.854 46.715 68.520 1.00 36.03 112 PRO A O 1
ATOM 801 N N . ALA A 1 113 ? -0.229 46.505 66.967 1.00 35.05 113 ALA A N 1
ATOM 802 C CA . ALA A 1 113 ? 0.794 47.169 67.772 1.00 33.50 113 ALA A CA 1
ATOM 803 C C . ALA A 1 113 ? 1.339 48.390 67.036 1.00 31.99 113 ALA A C 1
ATOM 804 O O . ALA A 1 113 ? 1.977 48.255 65.990 1.00 31.05 113 ALA A O 1
ATOM 806 N N . PRO A 1 114 ? 1.073 49.600 67.565 1.00 31.20 114 PRO A N 1
ATOM 807 C CA . PRO A 1 114 ? 1.537 50.786 66.830 1.00 30.15 114 PRO A CA 1
ATOM 808 C C . PRO A 1 114 ? 3.053 50.754 66.666 1.00 29.16 114 PRO A C 1
ATOM 809 O O . PRO A 1 114 ? 3.747 50.511 67.638 1.00 28.44 114 PRO A O 1
ATOM 813 N N . LEU A 1 115 ? 3.554 50.984 65.451 1.00 28.55 115 LEU A N 1
ATOM 814 C CA . LEU A 1 115 ? 5.011 50.999 65.227 1.00 28.60 115 LEU A CA 1
ATOM 815 C C . LEU A 1 115 ? 5.724 52.036 66.106 1.00 27.73 115 LEU A C 1
ATOM 816 O O . LEU A 1 115 ? 6.815 51.778 66.617 1.00 26.82 115 LEU A O 1
ATOM 821 N N . PHE A 1 116 ? 5.072 53.174 66.347 1.00 27.75 116 PHE A N 1
ATOM 822 C CA . PHE A 1 116 ? 5.635 54.181 67.256 1.00 27.53 116 PHE A CA 1
ATOM 823 C C . PHE A 1 116 ? 5.914 53.628 68.650 1.00 26.99 116 PHE A C 1
ATOM 824 O O . PHE A 1 116 ? 6.999 53.846 69.184 1.00 26.56 116 PHE A O 1
ATOM 832 N N . ASP A 1 117 ? 4.943 52.927 69.242 1.00 26.56 117 ASP A N 1
ATOM 833 C CA . ASP A 1 117 ? 5.102 52.409 70.614 1.00 26.84 117 ASP A CA 1
ATOM 834 C C . ASP A 1 117 ? 6.164 51.305 70.684 1.00 26.83 117 ASP A C 1
ATOM 835 O O . ASP A 1 117 ? 6.857 51.157 71.694 1.00 26.58 117 ASP A O 1
ATOM 840 N N . LEU A 1 118 ? 6.299 50.555 69.594 1.00 26.19 118 LEU A N 1
ATOM 841 C CA . LEU A 1 118 ? 7.317 49.513 69.498 1.00 26.21 118 LEU A CA 1
ATOM 842 C C . LEU A 1 118 ? 8.737 50.102 69.429 1.00 25.96 118 LEU A C 1
ATOM 843 O O . LEU A 1 118 ? 9.640 49.669 70.168 1.00 25.48 118 LEU A O 1
ATOM 848 N N . ALA A 1 119 ? 8.916 51.071 68.536 1.00 26.39 119 ALA A N 1
ATOM 849 C CA . ALA A 1 119 ? 10.204 51.754 68.373 1.00 27.73 119 ALA A CA 1
ATOM 850 C C . ALA A 1 119 ? 10.634 52.416 69.678 1.00 27.84 119 ALA A C 1
ATOM 851 O O . ALA A 1 119 ? 11.791 52.272 70.082 1.00 28.02 119 ALA A O 1
ATOM 861 N N . LEU A 1 121 ? 9.723 51.590 72.768 1.00 28.34 121 LEU A N 1
ATOM 862 C CA . LEU A 1 121 ? 10.109 50.511 73.664 1.00 29.26 121 LEU A CA 1
ATOM 863 C C . LEU A 1 121 ? 11.522 50.019 73.328 1.00 28.42 121 LEU A C 1
ATOM 864 O O . LEU A 1 121 ? 12.336 49.768 74.219 1.00 28.34 121 LEU A O 1
ATOM 869 N N . ALA A 1 122 ? 11.817 49.933 72.041 1.00 28.00 122 ALA A N 1
ATOM 870 C CA . ALA A 1 122 ? 13.126 49.482 71.593 1.00 27.70 122 ALA A CA 1
ATOM 871 C C . ALA A 1 122 ? 14.223 50.484 71.985 1.00 28.17 122 ALA A C 1
ATOM 872 O O . ALA A 1 122 ? 15.266 50.098 72.515 1.00 27.95 122 ALA A O 1
ATOM 874 N N . LEU A 1 123 ? 13.971 51.763 71.720 1.00 28.37 123 LEU A N 1
ATOM 875 C CA . LEU A 1 123 ? 14.943 52.816 72.012 1.00 29.91 123 LEU A CA 1
ATOM 876 C C . LEU A 1 123 ? 15.233 52.873 73.488 1.00 30.69 123 LEU A C 1
ATOM 877 O O . LEU A 1 123 ? 16.347 53.209 73.870 1.00 31.62 123 LEU A O 1
ATOM 882 N N . ASP A 1 124 ? 14.259 52.493 74.313 1.00 31.81 124 ASP A N 1
ATOM 883 C CA . ASP A 1 124 ? 14.460 52.396 75.765 1.00 33.91 124 ASP A CA 1
ATOM 884 C C . ASP A 1 124 ? 15.295 51.199 76.241 1.00 35.02 124 ASP A C 1
ATOM 885 O O . ASP A 1 124 ? 15.559 51.070 77.438 1.00 36.34 124 ASP A O 1
ATOM 890 N N . SER A 1 125 ? 15.705 50.314 75.342 1.00 35.51 125 SER A N 1
ATOM 891 C CA . SER A 1 125 ? 16.501 49.175 75.796 1.00 36.37 125 SER A CA 1
ATOM 892 C C . SER A 1 125 ? 17.925 49.263 75.266 1.00 36.44 125 SER A C 1
ATOM 893 O O . SER A 1 125 ? 18.172 49.901 74.243 1.00 35.91 125 SER A O 1
ATOM 896 N N . PRO A 1 126 ? 18.877 48.665 76.000 1.00 37.38 126 PRO A N 1
ATOM 897 C CA . PRO A 1 126 ? 20.296 48.745 75.647 1.00 37.51 126 PRO A CA 1
ATOM 898 C C . PRO A 1 126 ? 20.626 48.059 74.331 1.00 37.79 126 PRO A C 1
ATOM 899 O O . PRO A 1 126 ? 21.602 48.446 73.684 1.00 38.36 126 PRO A O 1
ATOM 903 N N . GLU A 1 127 ? 19.805 47.083 73.927 1.00 37.27 127 GLU A N 1
ATOM 904 C CA . GLU A 1 127 ? 19.997 46.362 72.659 1.00 37.33 127 GLU A CA 1
ATOM 905 C C . GLU A 1 127 ? 19.829 47.272 71.454 1.00 35.76 127 GLU A C 1
ATOM 906 O O . GLU A 1 127 ? 20.348 46.969 70.386 1.00 34.98 127 GLU A O 1
ATOM 912 N N . SER A 1 128 ? 19.096 48.376 71.624 1.00 34.84 128 SER A N 1
ATOM 913 C CA . SER A 1 128 ? 18.929 49.348 70.540 1.00 34.05 128 SER A CA 1
ATOM 914 C C . SER A 1 128 ? 20.246 50.047 70.203 1.00 33.49 128 SER A C 1
ATOM 915 O O . SER A 1 128 ? 20.439 50.500 69.081 1.00 34.18 128 SER A O 1
ATOM 918 N N . GLY A 1 129 ? 21.148 50.138 71.178 1.00 33.33 129 GLY A N 1
ATOM 919 C CA . GLY A 1 129 ? 22.371 50.945 71.013 1.00 32.18 129 GLY A CA 1
ATOM 920 C C . GLY A 1 129 ? 22.108 52.459 71.005 1.00 31.64 129 GLY A C 1
ATOM 921 O O . GLY A 1 129 ? 22.966 53.238 70.567 1.00 31.75 129 GLY A O 1
ATOM 922 N N . TRP A 1 130 ? 20.923 52.896 71.452 1.00 29.77 130 TRP A N 1
ATOM 923 C CA . TRP A 1 130 ? 20.650 54.344 71.501 1.00 27.79 130 TRP A CA 1
ATOM 924 C C . TRP A 1 130 ? 21.554 54.966 72.545 1.00 27.23 130 TRP A C 1
ATOM 925 O O . TRP A 1 130 ? 21.753 54.400 73.631 1.00 25.27 130 TRP A O 1
ATOM 936 N N . THR A 1 131 ? 22.088 56.137 72.212 1.00 27.61 131 THR A N 1
ATOM 937 C CA . THR A 1 131 ? 22.800 56.954 73.195 1.00 28.63 131 THR A CA 1
ATOM 938 C C . THR A 1 131 ? 22.270 58.387 73.172 1.00 29.15 131 THR A C 1
ATOM 939 O O . THR A 1 131 ? 21.663 58.818 72.196 1.00 28.82 131 THR A O 1
ATOM 943 N N . GLU A 1 132 ? 22.546 59.127 74.243 1.00 30.87 132 GLU A N 1
ATOM 944 C CA . GLU A 1 132 ? 22.129 60.517 74.375 1.00 31.87 132 GLU A CA 1
ATOM 945 C C . GLU A 1 132 ? 22.575 61.416 73.228 1.00 32.35 132 GLU A C 1
ATOM 946 O O . GLU A 1 132 ? 21.913 62.409 72.924 1.00 32.58 132 GLU A O 1
ATOM 952 N N . GLU A 1 133 ? 23.683 61.077 72.584 1.00 32.12 133 GLU A N 1
ATOM 953 C CA . GLU A 1 133 ? 24.122 61.855 71.434 1.00 32.78 133 GLU A CA 1
ATOM 954 C C . GLU A 1 133 ? 23.411 61.554 70.110 1.00 33.17 133 GLU A C 1
ATOM 955 O O . GLU A 1 133 ? 23.588 62.293 69.150 1.00 32.87 133 GLU A O 1
ATOM 961 N N . ASP A 1 134 ? 22.596 60.489 70.059 1.00 33.36 134 ASP A N 1
ATOM 962 C CA . ASP A 1 134 ? 21.915 60.093 68.805 1.00 33.42 134 ASP A CA 1
ATOM 963 C C . ASP A 1 134 ? 20.775 61.008 68.372 1.00 32.98 134 ASP A C 1
ATOM 964 O O . ASP A 1 134 ? 20.501 61.117 67.180 1.00 33.96 134 ASP A O 1
ATOM 969 N N . GLY A 1 135 ? 20.090 61.652 69.311 1.00 31.99 135 GLY A N 1
ATOM 970 C CA . GLY A 1 135 ? 18.915 62.463 68.943 1.00 30.63 135 GLY A CA 1
ATOM 971 C C . GLY A 1 135 ? 17.765 62.119 69.871 1.00 30.35 135 GLY A C 1
ATOM 972 O O . GLY A 1 135 ? 17.866 61.139 70.599 1.00 29.94 135 GLY A O 1
ATOM 973 N N . PRO A 1 136 ? 16.677 62.931 69.875 1.00 29.94 136 PRO A N 1
ATOM 974 C CA . PRO A 1 136 ? 15.508 62.567 70.691 1.00 29.90 136 PRO A CA 1
ATOM 975 C C . PRO A 1 136 ? 14.915 61.238 70.216 1.00 29.45 136 PRO A C 1
ATOM 976 O O . PRO A 1 136 ? 14.822 61.005 69.005 1.00 29.52 136 PRO A O 1
ATOM 980 N N . LYS A 1 137 ? 14.571 60.379 71.172 1.00 28.89 137 LYS A N 1
ATOM 981 C CA . LYS A 1 137 ? 13.866 59.111 70.938 1.00 28.80 137 LYS A CA 1
ATOM 982 C C . LYS A 1 137 ? 12.592 59.266 70.098 1.00 29.35 137 LYS A C 1
ATOM 983 O O . LYS A 1 137 ? 12.420 58.581 69.073 1.00 28.99 137 LYS A O 1
ATOM 989 N N . GLU A 1 138 ? 11.722 60.193 70.502 1.00 29.47 138 GLU A N 1
ATOM 990 C CA . GLU A 1 138 ? 10.476 60.457 69.776 1.00 29.63 138 GLU A CA 1
ATOM 991 C C . GLU A 1 138 ? 10.738 60.734 68.307 1.00 30.06 138 GLU A C 1
ATOM 992 O O . GLU A 1 138 ? 10.028 60.211 67.461 1.00 30.73 138 GLU A O 1
ATOM 994 N N . GLY A 1 139 ? 11.766 61.539 68.008 1.00 30.18 139 GLY A N 1
ATOM 995 C CA . GLY A 1 139 ? 12.165 61.832 66.632 1.00 29.85 139 GLY A CA 1
ATOM 996 C C . GLY A 1 139 ? 12.708 60.616 65.883 1.00 29.90 139 GLY A C 1
ATOM 997 O O . GLY A 1 139 ? 12.393 60.396 64.724 1.00 28.95 139 GLY A O 1
ATOM 998 N N . LEU A 1 140 ? 13.549 59.835 66.544 1.00 30.43 140 LEU A N 1
ATOM 999 C CA . LEU A 1 140 ? 14.039 58.600 65.940 1.00 31.34 140 LEU A CA 1
ATOM 1000 C C . LEU A 1 140 ? 12.874 57.601 65.766 1.00 31.03 140 LEU A C 1
ATOM 1001 O O . LEU A 1 140 ? 12.735 57.001 64.712 1.00 30.68 140 LEU A O 1
ATOM 1006 N N . ALA A 1 141 ? 12.021 57.473 66.776 1.00 31.30 141 ALA A N 1
ATOM 1007 C CA . ALA A 1 141 ? 10.800 56.657 66.642 1.00 32.09 141 ALA A CA 1
ATOM 1008 C C . ALA A 1 141 ? 9.896 57.084 65.471 1.00 32.97 141 ALA A C 1
ATOM 1009 O O . ALA A 1 141 ? 9.477 56.233 64.686 1.00 32.65 141 ALA A O 1
ATOM 1011 N N . GLU A 1 142 ? 9.617 58.388 65.337 1.00 34.22 142 GLU A N 1
ATOM 1012 C CA . GLU A 1 142 ? 8.783 58.905 64.231 1.00 35.66 142 GLU A CA 1
ATOM 1013 C C . GLU A 1 142 ? 9.348 58.586 62.859 1.00 35.99 142 GLU A C 1
ATOM 1014 O O . GLU A 1 142 ? 8.609 58.229 61.938 1.00 35.79 142 GLU A O 1
ATOM 1020 N N . TYR A 1 143 ? 10.658 58.756 62.713 1.00 36.47 143 TYR A N 1
ATOM 1021 C CA . TYR A 1 143 ? 11.329 58.447 61.459 1.00 37.13 143 TYR A CA 1
ATOM 1022 C C . TYR A 1 143 ? 11.178 56.954 61.069 1.00 36.87 143 TYR A C 1
ATOM 1023 O O . TYR A 1 143 ? 10.847 56.637 59.935 1.00 36.88 143 TYR A O 1
ATOM 1032 N N . ILE A 1 144 ? 11.421 56.062 62.030 1.00 36.36 144 ILE A N 1
ATOM 1033 C CA . ILE A 1 144 ? 11.279 54.613 61.851 1.00 35.42 144 ILE A CA 1
ATOM 1034 C C . ILE A 1 144 ? 9.867 54.260 61.361 1.00 34.96 144 ILE A C 1
ATOM 1035 O O . ILE A 1 144 ? 9.706 53.518 60.390 1.00 35.34 144 ILE A O 1
ATOM 1040 N N . VAL A 1 145 ? 8.855 54.824 62.013 1.00 34.51 145 VAL A N 1
ATOM 1041 C CA . VAL A 1 145 ? 7.458 54.626 61.615 1.00 33.58 145 VAL A CA 1
ATOM 1042 C C . VAL A 1 145 ? 7.244 54.994 60.148 1.00 33.40 145 VAL A C 1
ATOM 1043 O O . VAL A 1 145 ? 6.730 54.182 59.375 1.00 32.77 145 VAL A O 1
ATOM 1047 N N . GLU A 1 146 ? 7.665 56.203 59.754 1.00 32.65 146 GLU A N 1
ATOM 1048 C CA . GLU A 1 146 ? 7.447 56.666 58.384 1.00 32.09 146 GLU A CA 1
ATOM 1049 C C . GLU A 1 146 ? 8.255 55.844 57.386 1.00 31.22 146 GLU A C 1
ATOM 1050 O O . GLU A 1 146 ? 7.770 55.518 56.304 1.00 30.48 146 GLU A O 1
ATOM 1056 N N . PHE A 1 147 ? 9.484 55.507 57.756 1.00 30.31 147 PHE A N 1
ATOM 1057 C CA . PHE A 1 147 ? 10.304 54.657 56.907 1.00 30.37 147 PHE A CA 1
ATOM 1058 C C . PHE A 1 147 ? 9.625 53.291 56.686 1.00 29.86 147 PHE A C 1
ATOM 1059 O O . PHE A 1 147 ? 9.505 52.839 55.559 1.00 30.74 147 PHE A O 1
ATOM 1067 N N . LEU A 1 148 ? 9.132 52.664 57.747 1.00 29.72 148 LEU A N 1
ATOM 1068 C CA . LEU A 1 148 ? 8.529 51.324 57.598 1.00 30.07 148 LEU A CA 1
ATOM 1069 C C . LEU A 1 148 ? 7.191 51.381 56.876 1.00 30.56 148 LEU A C 1
ATOM 1070 O O . LEU A 1 148 ? 6.862 50.465 56.111 1.00 30.49 148 LEU A O 1
ATOM 1075 N N . LYS A 1 149 ? 6.454 52.479 57.076 1.00 30.79 149 LYS A N 1
ATOM 1076 C CA . LYS A 1 149 ? 5.243 52.751 56.285 1.00 31.55 149 LYS A CA 1
ATOM 1077 C C . LYS A 1 149 ? 5.535 52.792 54.791 1.00 31.48 149 LYS A C 1
ATOM 1078 O O . LYS A 1 149 ? 4.753 52.273 53.995 1.00 31.99 149 LYS A O 1
ATOM 1084 N N . LYS A 1 150 ? 6.668 53.373 54.406 1.00 31.87 150 LYS A N 1
ATOM 1085 C CA . LYS A 1 150 ? 7.064 53.373 52.992 1.00 32.55 150 LYS A CA 1
ATOM 1086 C C . LYS A 1 150 ? 7.471 51.978 52.479 1.00 32.40 150 LYS A C 1
ATOM 1087 O O . LYS A 1 150 ? 7.376 51.704 51.281 1.00 32.37 150 LYS A O 1
ATOM 1089 N N . LYS A 1 151 ? 7.952 51.117 53.371 1.00 32.56 151 LYS A N 1
ATOM 1090 C CA . LYS A 1 151 ? 8.322 49.744 52.982 1.00 33.15 151 LYS A CA 1
ATOM 1091 C C . LYS A 1 151 ? 7.145 48.758 53.173 1.00 33.29 151 LYS A C 1
ATOM 1092 O O . LYS A 1 151 ? 7.249 47.605 52.766 1.00 33.30 151 LYS A O 1
ATOM 1098 N N . ALA A 1 152 ? 6.059 49.217 53.804 1.00 32.27 152 ALA A N 1
ATOM 1099 C CA . ALA A 1 152 ? 4.917 48.357 54.139 1.00 33.25 152 ALA A CA 1
ATOM 1100 C C . ALA A 1 152 ? 4.431 47.492 52.976 1.00 33.42 152 ALA A C 1
ATOM 1101 O O . ALA A 1 152 ? 4.210 46.302 53.151 1.00 33.96 152 ALA A O 1
ATOM 1103 N N . GLU A 1 153 ? 4.261 48.083 51.803 1.00 32.94 153 GLU A N 1
ATOM 1104 C CA . GLU A 1 153 ? 3.744 47.319 50.687 1.00 33.61 153 GLU A CA 1
ATOM 1105 C C . GLU A 1 153 ? 4.633 46.113 50.373 1.00 32.72 153 GLU A C 1
ATOM 1106 O O . GLU A 1 153 ? 4.130 45.013 50.199 1.00 32.04 153 GLU A O 1
ATOM 1120 N N . LEU A 1 155 ? 6.972 44.673 52.327 1.00 29.50 155 LEU A N 1
ATOM 1121 C CA . LEU A 1 155 ? 7.002 43.828 53.514 1.00 28.32 155 LEU A CA 1
ATOM 1122 C C . LEU A 1 155 ? 5.824 42.829 53.612 1.00 28.07 155 LEU A C 1
ATOM 1123 O O . LEU A 1 155 ? 6.059 41.643 53.880 1.00 26.66 155 LEU A O 1
ATOM 1128 N N . ALA A 1 156 ? 4.593 43.300 53.356 1.00 27.53 156 ALA A N 1
ATOM 1129 C CA . ALA A 1 156 ? 3.388 42.456 53.407 1.00 27.93 156 ALA A CA 1
ATOM 1130 C C . ALA A 1 156 ? 3.376 41.491 52.234 1.00 28.64 156 ALA A C 1
ATOM 1131 O O . ALA A 1 156 ? 2.985 40.333 52.365 1.00 28.81 156 ALA A O 1
ATOM 1133 N N . ASP A 1 157 ? 3.801 41.996 51.081 1.00 28.71 157 ASP A N 1
ATOM 1134 C CA . ASP A 1 157 ? 3.862 41.243 49.848 1.00 29.14 157 ASP A CA 1
ATOM 1135 C C . ASP A 1 157 ? 4.810 40.049 49.966 1.00 28.41 157 ASP A C 1
ATOM 1136 O O . ASP A 1 157 ? 4.402 38.881 49.803 1.00 29.11 157 ASP A O 1
ATOM 1141 N N . TYR A 1 158 ? 6.070 40.338 50.259 1.00 26.68 158 TYR A N 1
ATOM 1142 C CA . TYR A 1 158 ? 7.117 39.338 50.162 1.00 25.63 158 TYR A CA 1
ATOM 1143 C C . TYR A 1 158 ? 7.355 38.561 51.452 1.00 25.43 158 TYR A C 1
ATOM 1144 O O . TYR A 1 158 ? 7.892 37.448 51.410 1.00 25.67 158 TYR A O 1
ATOM 1153 N N . PHE A 1 159 ? 6.995 39.144 52.588 1.00 24.12 159 PHE A N 1
ATOM 1154 C CA . PHE A 1 159 ? 7.350 38.546 53.878 1.00 24.08 159 PHE A CA 1
ATOM 1155 C C . PHE A 1 159 ? 6.169 38.389 54.817 1.00 23.57 159 PHE A C 1
ATOM 1156 O O . PHE A 1 159 ? 6.331 37.940 55.935 1.00 23.19 159 PHE A O 1
ATOM 1164 N N . SER A 1 160 ? 4.989 38.788 54.362 1.00 23.77 160 SER A N 1
ATOM 1165 C CA . SER A 1 160 ? 3.810 38.813 55.229 1.00 24.47 160 SER A CA 1
ATOM 1166 C C . SER A 1 160 ? 4.034 39.521 56.570 1.00 24.53 160 SER A C 1
ATOM 1167 O O . SER A 1 160 ? 3.433 39.137 57.598 1.00 24.16 160 SER A O 1
ATOM 1170 N N . LEU A 1 161 ? 4.893 40.548 56.564 1.00 24.09 161 LEU A N 1
ATOM 1171 C CA . LEU A 1 161 ? 4.999 41.472 57.698 1.00 24.54 161 LEU A CA 1
ATOM 1172 C C . LEU A 1 161 ? 4.059 42.654 57.364 1.00 24.53 161 LEU A C 1
ATOM 1173 O O . LEU A 1 161 ? 4.372 43.472 56.510 1.00 24.32 161 LEU A O 1
ATOM 1178 N N . GLU A 1 162 ? 2.917 42.714 58.032 1.00 24.72 162 GLU A N 1
ATOM 1179 C CA . GLU A 1 162 ? 1.801 43.539 57.592 1.00 25.89 162 GLU A CA 1
ATOM 1180 C C . GLU A 1 162 ? 1.614 44.710 58.512 1.00 26.28 162 GLU A C 1
ATOM 1181 O O . GLU A 1 162 ? 1.435 44.531 59.723 1.00 25.41 162 GLU A O 1
ATOM 1187 N N . ILE A 1 163 ? 1.691 45.903 57.921 1.00 26.61 163 ILE A N 1
ATOM 1188 C CA . ILE A 1 163 ? 1.487 47.154 58.639 1.00 27.32 163 ILE A CA 1
ATOM 1189 C C . ILE A 1 163 ? 0.316 47.838 57.962 1.00 27.84 163 ILE A C 1
ATOM 1190 O O . ILE A 1 163 ? 0.338 47.997 56.754 1.00 27.52 163 ILE A O 1
ATOM 1195 N N . ASP A 1 164 ? -0.702 48.236 58.719 1.00 28.98 164 ASP A N 1
ATOM 1196 C CA . ASP A 1 164 ? -1.861 48.904 58.105 1.00 30.80 164 ASP A CA 1
ATOM 1197 C C . ASP A 1 164 ? -1.594 50.410 57.869 1.00 31.79 164 ASP A C 1
ATOM 1198 O O . ASP A 1 164 ? -0.513 50.909 58.188 1.00 31.70 164 ASP A O 1
ATOM 1203 N N . GLU A 1 165 ? -2.586 51.121 57.331 1.00 33.12 165 GLU A N 1
ATOM 1204 C CA . GLU A 1 165 ? -2.435 52.537 56.963 1.00 34.08 165 GLU A CA 1
ATOM 1205 C C . GLU A 1 165 ? -2.106 53.467 58.143 1.00 34.42 165 GLU A C 1
ATOM 1206 O O . GLU A 1 165 ? -1.500 54.531 57.953 1.00 34.98 165 GLU A O 1
ATOM 1208 N N . GLU A 1 166 ? -2.515 53.076 59.347 1.00 34.67 166 GLU A N 1
ATOM 1209 C CA . GLU A 1 166 ? -2.252 53.866 60.541 1.00 35.15 166 GLU A CA 1
ATOM 1210 C C . GLU A 1 166 ? -0.877 53.626 61.183 1.00 34.74 166 GLU A C 1
ATOM 1211 O O . GLU A 1 166 ? -0.551 54.238 62.202 1.00 35.19 166 GLU A O 1
ATOM 1217 N N . GLY A 1 167 ? -0.068 52.740 60.611 1.00 34.05 167 GLY A N 1
ATOM 1218 C CA . GLY A 1 167 ? 1.263 52.468 61.182 1.00 32.31 167 GLY A CA 1
ATOM 1219 C C . GLY A 1 167 ? 1.175 51.432 62.292 1.00 31.35 167 GLY A C 1
ATOM 1220 O O . GLY A 1 167 ? 2.012 51.399 63.185 1.00 31.51 167 GLY A O 1
ATOM 1221 N N . ASN A 1 168 ? 0.142 50.599 62.264 1.00 30.14 168 ASN A N 1
ATOM 1222 C CA . ASN A 1 168 ? 0.082 49.502 63.229 1.00 29.97 168 ASN A CA 1
ATOM 1223 C C . ASN A 1 168 ? 0.581 48.225 62.577 1.00 28.72 168 ASN A C 1
ATOM 1224 O O . ASN A 1 168 ? 0.286 47.950 61.414 1.00 28.70 168 ASN A O 1
ATOM 1229 N N . LEU A 1 169 ? 1.346 47.460 63.340 1.00 27.90 169 LEU A N 1
ATOM 1230 C CA . LEU A 1 169 ? 1.783 46.161 62.902 1.00 27.19 169 LEU A CA 1
ATOM 1231 C C . LEU A 1 169 ? 0.617 45.215 63.183 1.00 26.55 169 LEU A C 1
ATOM 1232 O O . LEU A 1 169 ? 0.146 45.124 64.315 1.00 26.09 169 LEU A O 1
ATOM 1237 N N . ILE A 1 170 ? 0.133 44.545 62.144 1.00 26.31 170 ILE A N 1
ATOM 1238 C CA . ILE A 1 170 ? -1.073 43.698 62.280 1.00 26.58 170 ILE A CA 1
ATOM 1239 C C . ILE A 1 170 ? -0.883 42.210 61.939 1.00 26.70 170 ILE A C 1
ATOM 1240 O O . ILE A 1 170 ? -1.751 41.373 62.254 1.00 26.53 170 ILE A O 1
ATOM 1245 N N . GLY A 1 171 ? 0.231 41.886 61.276 1.00 26.24 171 GLY A N 1
ATOM 1246 C CA . GLY A 1 171 ? 0.519 40.502 60.900 1.00 25.25 171 GLY A CA 1
ATOM 1247 C C . GLY A 1 171 ? 1.999 40.202 60.737 1.00 24.76 171 GLY A C 1
ATOM 1248 O O . GLY A 1 171 ? 2.826 41.110 60.431 1.00 23.70 171 GLY A O 1
ATOM 1249 N N . LEU A 1 172 ? 2.323 38.930 60.970 1.00 24.17 172 LEU A N 1
ATOM 1250 C CA . LEU A 1 172 ? 3.673 38.388 60.839 1.00 24.45 172 LEU A CA 1
ATOM 1251 C C . LEU A 1 172 ? 3.578 37.131 59.968 1.00 24.69 172 LEU A C 1
ATOM 1252 O O . LEU A 1 172 ? 2.475 36.615 59.759 1.00 24.81 172 LEU A O 1
ATOM 1257 N N . PRO A 1 173 ? 4.710 36.680 59.393 1.00 24.29 173 PRO A N 1
ATOM 1258 C CA . PRO A 1 173 ? 4.664 35.418 58.666 1.00 23.77 173 PRO A CA 1
ATOM 1259 C C . PRO A 1 173 ? 4.459 34.248 59.641 1.00 23.85 173 PRO A C 1
ATOM 1260 O O . PRO A 1 173 ? 5.075 34.196 60.746 1.00 23.50 173 PRO A O 1
ATOM 1264 N N . LEU A 1 174 ? 3.564 33.343 59.272 1.00 23.02 174 LEU A N 1
ATOM 1265 C CA . LEU A 1 174 ? 3.436 32.079 59.983 1.00 23.68 174 LEU A CA 1
ATOM 1266 C C . LEU A 1 174 ? 4.497 31.148 59.413 1.00 23.58 174 LEU A C 1
ATOM 1267 O O . LEU A 1 174 ? 4.251 30.481 58.409 1.00 25.35 174 LEU A O 1
ATOM 1272 N N . LEU A 1 175 ? 5.678 31.114 60.017 1.00 23.09 175 LEU A N 1
ATOM 1273 C CA . LEU A 1 175 ? 6.804 30.350 59.440 1.00 22.97 175 LEU A CA 1
ATOM 1274 C C . LEU A 1 175 ? 6.637 28.840 59.628 1.00 23.29 175 LEU A C 1
ATOM 1275 O O . LEU A 1 175 ? 6.801 28.069 58.667 1.00 23.82 175 LEU A O 1
ATOM 1280 N N . ILE A 1 176 ? 6.359 28.424 60.859 1.00 24.12 176 ILE A N 1
ATOM 1281 C CA . ILE A 1 176 ? 5.912 27.048 61.128 1.00 24.97 176 ILE A CA 1
ATOM 1282 C C . ILE A 1 176 ? 4.553 27.097 61.836 1.00 25.79 176 ILE A C 1
ATOM 1283 O O . ILE A 1 176 ? 4.205 28.099 62.464 1.00 24.54 176 ILE A O 1
ATOM 1288 N N . ASP A 1 177 ? 3.797 26.011 61.721 1.00 26.90 177 ASP A N 1
ATOM 1289 C CA . ASP A 1 177 ? 2.479 25.891 62.342 1.00 28.11 177 ASP A CA 1
ATOM 1290 C C . ASP A 1 177 ? 2.563 25.944 63.869 1.00 28.38 177 ASP A C 1
ATOM 1291 O O . ASP A 1 177 ? 3.501 25.404 64.454 1.00 27.97 177 ASP A O 1
ATOM 1296 N N A ASN A 1 178 ? 1.573 26.600 64.482 0.50 28.73 178 ASN A N 1
ATOM 1297 N N B ASN A 1 178 ? 1.590 26.607 64.497 0.50 28.74 178 ASN A N 1
ATOM 1298 C CA A ASN A 1 178 ? 1.424 26.730 65.944 0.50 28.96 178 ASN A CA 1
ATOM 1299 C CA B ASN A 1 178 ? 1.456 26.648 65.960 0.50 29.01 178 ASN A CA 1
ATOM 1300 C C A ASN A 1 178 ? 2.634 27.292 66.689 0.50 28.79 178 ASN A C 1
ATOM 1301 C C B ASN A 1 178 ? 2.673 27.250 66.684 0.50 28.80 178 ASN A C 1
ATOM 1302 O O A ASN A 1 178 ? 2.941 26.879 67.810 0.50 29.06 178 ASN A O 1
ATOM 1303 O O B ASN A 1 178 ? 3.027 26.820 67.785 0.50 29.06 178 ASN A O 1
ATOM 1312 N N . TYR A 1 179 ? 3.323 28.231 66.060 1.00 28.32 179 TYR A N 1
ATOM 1313 C CA . TYR A 1 179 ? 4.436 28.924 66.719 1.00 26.65 179 TYR A CA 1
ATOM 1314 C C . TYR A 1 179 ? 4.208 30.427 66.677 1.00 25.92 179 TYR A C 1
ATOM 1315 O O . TYR A 1 179 ? 3.940 31.006 65.627 1.00 25.67 179 TYR A O 1
ATOM 1324 N N . VAL A 1 180 ? 4.273 31.035 67.842 1.00 25.39 180 VAL A N 1
ATOM 1325 C CA . VAL A 1 180 ? 4.285 32.481 67.950 1.00 25.36 180 VAL A CA 1
ATOM 1326 C C . VAL A 1 180 ? 5.646 32.853 68.524 1.00 25.25 180 VAL A C 1
ATOM 1327 O O . VAL A 1 180 ? 5.975 32.454 69.636 1.00 25.48 180 VAL A O 1
ATOM 1331 N N . PRO A 1 181 ? 6.446 33.620 67.763 1.00 25.13 181 PRO A N 1
ATOM 1332 C CA . PRO A 1 181 ? 7.766 34.023 68.227 1.00 25.21 181 PRO A CA 1
ATOM 1333 C C . PRO A 1 181 ? 7.672 34.831 69.510 1.00 25.29 181 PRO A C 1
ATOM 1334 O O . PRO A 1 181 ? 6.622 35.400 69.792 1.00 25.02 181 PRO A O 1
ATOM 1338 N N . PRO A 1 182 ? 8.762 34.888 70.286 1.00 25.80 182 PRO A N 1
ATOM 1339 C CA . PRO A 1 182 ? 8.737 35.638 71.537 1.00 26.34 182 PRO A CA 1
ATOM 1340 C C . PRO A 1 182 ? 8.481 37.134 71.267 1.00 27.09 182 PRO A C 1
ATOM 1341 O O . PRO A 1 182 ? 9.370 37.821 70.757 1.00 27.31 182 PRO A O 1
ATOM 1345 N N . LEU A 1 183 ? 7.280 37.609 71.614 1.00 27.13 183 LEU A N 1
ATOM 1346 C CA . LEU A 1 183 ? 6.813 38.955 71.244 1.00 27.86 183 LEU A CA 1
ATOM 1347 C C . LEU A 1 183 ? 7.486 40.107 72.015 1.00 27.84 183 LEU A C 1
ATOM 1348 O O . LEU A 1 183 ? 7.354 41.270 71.638 1.00 27.61 183 LEU A O 1
ATOM 1353 N N . GLU A 1 184 ? 8.198 39.781 73.090 1.00 28.35 184 GLU A N 1
ATOM 1354 C CA . GLU A 1 184 ? 9.049 40.746 73.775 1.00 28.48 184 GLU A CA 1
ATOM 1355 C C . GLU A 1 184 ? 10.206 41.209 72.892 1.00 27.47 184 GLU A C 1
ATOM 1356 O O . GLU A 1 184 ? 10.794 42.256 73.153 1.00 27.27 184 GLU A O 1
ATOM 1362 N N . GLY A 1 185 ? 10.543 40.410 71.870 1.00 25.79 185 GLY A N 1
ATOM 1363 C CA . GLY A 1 185 ? 11.561 40.763 70.889 1.00 24.19 185 GLY A CA 1
ATOM 1364 C C . GLY A 1 185 ? 11.046 41.690 69.785 1.00 23.71 185 GLY A C 1
ATOM 1365 O O . GLY A 1 185 ? 11.802 42.166 68.969 1.00 23.23 185 GLY A O 1
ATOM 1366 N N . LEU A 1 186 ? 9.741 41.918 69.741 1.00 23.59 186 LEU A N 1
ATOM 1367 C CA . LEU A 1 186 ? 9.141 42.690 68.677 1.00 23.61 186 LEU A CA 1
ATOM 1368 C C . LEU A 1 186 ? 9.701 44.134 68.508 1.00 23.31 186 LEU A C 1
ATOM 1369 O O . LEU A 1 186 ? 10.028 44.528 67.371 1.00 23.03 186 LEU A O 1
ATOM 1374 N N . PRO A 1 187 ? 9.858 44.893 69.617 1.00 22.45 187 PRO A N 1
ATOM 1375 C CA . PRO A 1 187 ? 10.392 46.253 69.472 1.00 23.02 187 PRO A CA 1
ATOM 1376 C C . PRO A 1 187 ? 11.762 46.308 68.804 1.00 23.01 187 PRO A C 1
ATOM 1377 O O . PRO A 1 187 ? 11.914 47.005 67.819 1.00 22.28 187 PRO A O 1
ATOM 1381 N N . ILE A 1 188 ? 12.737 45.548 69.314 1.00 24.14 188 ILE A N 1
ATOM 1382 C CA . ILE A 1 188 ? 14.080 45.549 68.724 1.00 24.40 188 ILE A CA 1
ATOM 1383 C C . ILE A 1 188 ? 14.034 45.078 67.280 1.00 23.98 188 ILE A C 1
ATOM 1384 O O . ILE A 1 188 ? 14.792 45.576 66.418 1.00 23.74 188 ILE A O 1
ATOM 1389 N N . PHE A 1 189 ? 13.108 44.160 66.980 1.00 23.06 189 PHE A N 1
ATOM 1390 C CA . PHE A 1 189 ? 12.997 43.683 65.608 1.00 22.42 189 PHE A CA 1
ATOM 1391 C C . PHE A 1 189 ? 12.562 44.801 64.668 1.00 22.35 189 PHE A C 1
ATOM 1392 O O . PHE A 1 189 ? 13.123 44.966 63.584 1.00 22.57 189 PHE A O 1
ATOM 1400 N N . ILE A 1 190 ? 11.518 45.516 65.053 1.00 23.12 190 ILE A N 1
ATOM 1401 C CA . ILE A 1 190 ? 11.037 46.676 64.303 1.00 24.58 190 ILE A CA 1
ATOM 1402 C C . ILE A 1 190 ? 12.159 47.724 64.138 1.00 24.66 190 ILE A C 1
ATOM 1403 O O . ILE A 1 190 ? 12.400 48.237 63.033 1.00 24.72 190 ILE A O 1
ATOM 1408 N N . LEU A 1 191 ? 12.869 48.005 65.225 1.00 25.01 191 LEU A N 1
ATOM 1409 C CA . LEU A 1 191 ? 14.007 48.917 65.152 1.00 26.61 191 LEU A CA 1
ATOM 1410 C C . LEU A 1 191 ? 15.027 48.437 64.112 1.00 26.55 191 LEU A C 1
ATOM 1411 O O . LEU A 1 191 ? 15.380 49.172 63.189 1.00 26.59 191 LEU A O 1
ATOM 1416 N N . ARG A 1 192 ? 15.459 47.179 64.238 1.00 27.55 192 ARG A N 1
ATOM 1417 C CA . ARG A 1 192 ? 16.505 46.630 63.365 1.00 26.91 192 ARG A CA 1
ATOM 1418 C C . ARG A 1 192 ? 16.038 46.477 61.932 1.00 27.34 192 ARG A C 1
ATOM 1419 O O . ARG A 1 192 ? 16.827 46.569 60.989 1.00 25.59 192 ARG A O 1
ATOM 1427 N N . LEU A 1 193 ? 14.739 46.250 61.762 1.00 28.27 193 LEU A N 1
ATOM 1428 C CA . LEU A 1 193 ? 14.171 46.206 60.439 1.00 30.48 193 LEU A CA 1
ATOM 1429 C C . LEU A 1 193 ? 14.450 47.526 59.697 1.00 31.98 193 LEU A C 1
ATOM 1430 O O . LEU A 1 193 ? 14.828 47.543 58.514 1.00 32.79 193 LEU A O 1
ATOM 1435 N N . ALA A 1 194 ? 14.286 48.637 60.399 1.00 33.04 194 ALA A N 1
ATOM 1436 C CA . ALA A 1 194 ? 14.491 49.945 59.783 1.00 34.82 194 ALA A CA 1
ATOM 1437 C C . ALA A 1 194 ? 15.987 50.212 59.625 1.00 35.77 194 ALA A C 1
ATOM 1438 O O . ALA A 1 194 ? 16.433 50.754 58.624 1.00 36.33 194 ALA A O 1
ATOM 1440 N N . THR A 1 195 ? 16.743 49.741 60.601 1.00 37.09 195 THR A N 1
ATOM 1441 C CA . THR A 1 195 ? 18.083 50.214 60.901 1.00 38.50 195 THR A CA 1
ATOM 1442 C C . THR A 1 195 ? 19.233 49.320 60.385 1.00 38.80 195 THR A C 1
ATOM 1443 O O . THR A 1 195 ? 20.273 49.832 59.918 1.00 39.36 195 THR A O 1
ATOM 1447 N N . GLU A 1 196 ? 19.057 48.001 60.459 1.00 38.15 196 GLU A N 1
ATOM 1448 C CA . GLU A 1 196 ? 20.135 47.073 60.119 1.00 38.17 196 GLU A CA 1
ATOM 1449 C C . GLU A 1 196 ? 19.964 46.402 58.767 1.00 38.13 196 GLU A C 1
ATOM 1450 O O . GLU A 1 196 ? 20.883 45.747 58.290 1.00 38.44 196 GLU A O 1
ATOM 1456 N N . VAL A 1 197 ? 18.797 46.557 58.145 1.00 37.86 197 VAL A N 1
ATOM 1457 C CA . VAL A 1 197 ? 18.550 45.947 56.843 1.00 37.66 197 VAL A CA 1
ATOM 1458 C C . VAL A 1 197 ? 19.164 46.756 55.688 1.00 38.19 197 VAL A C 1
ATOM 1459 O O . VAL A 1 197 ? 19.028 47.981 55.621 1.00 37.46 197 VAL A O 1
ATOM 1463 N N . ASN A 1 198 ? 19.819 46.064 54.763 1.00 38.56 198 ASN A N 1
ATOM 1464 C CA . ASN A 1 198 ? 20.294 46.722 53.549 1.00 39.57 198 ASN A CA 1
ATOM 1465 C C . ASN A 1 198 ? 19.158 46.933 52.545 1.00 39.56 198 ASN A C 1
ATOM 1466 O O . ASN A 1 198 ? 18.841 46.036 51.772 1.00 40.31 198 ASN A O 1
ATOM 1471 N N . TRP A 1 199 ? 18.561 48.119 52.525 1.00 39.06 199 TRP A N 1
ATOM 1472 C CA . TRP A 1 199 ? 17.459 48.372 51.595 1.00 38.92 199 TRP A CA 1
ATOM 1473 C C . TRP A 1 199 ? 17.853 48.780 50.172 1.00 39.69 199 TRP A C 1
ATOM 1474 O O . TRP A 1 199 ? 16.982 48.964 49.317 1.00 39.96 199 TRP A O 1
ATOM 1485 N N . ASP A 1 200 ? 19.153 48.914 49.918 1.00 39.94 200 ASP A N 1
ATOM 1486 C CA . ASP A 1 200 ? 19.639 49.450 48.647 1.00 40.04 200 ASP A CA 1
ATOM 1487 C C . ASP A 1 200 ? 19.703 48.410 47.521 1.00 39.89 200 ASP A C 1
ATOM 1488 O O . ASP A 1 200 ? 19.355 48.728 46.381 1.00 40.30 200 ASP A O 1
ATOM 1490 N N . GLU A 1 201 ? 20.134 47.185 47.842 1.00 39.48 201 GLU A N 1
ATOM 1491 C CA . GLU A 1 201 ? 20.320 46.100 46.857 1.00 39.35 201 GLU A CA 1
ATOM 1492 C C . GLU A 1 201 ? 19.392 44.915 47.125 1.00 38.64 201 GLU A C 1
ATOM 1493 O O . GLU A 1 201 ? 19.248 44.490 48.264 1.00 37.95 201 GLU A O 1
ATOM 1499 N N . GLU A 1 202 ? 18.807 44.384 46.051 1.00 38.01 202 GLU A N 1
ATOM 1500 C CA . GLU A 1 202 ? 17.793 43.323 46.100 1.00 37.45 202 GLU A CA 1
ATOM 1501 C C . GLU A 1 202 ? 18.198 42.100 46.947 1.00 36.50 202 GLU A C 1
ATOM 1502 O O . GLU A 1 202 ? 17.544 41.799 47.945 1.00 35.67 202 GLU A O 1
ATOM 1508 N N . LYS A 1 203 ? 19.272 41.417 46.548 1.00 35.23 203 LYS A N 1
ATOM 1509 C CA . LYS A 1 203 ? 19.677 40.180 47.193 1.00 34.14 203 LYS A CA 1
ATOM 1510 C C . LYS A 1 203 ? 20.053 40.394 48.649 1.00 33.31 203 LYS A C 1
ATOM 1511 O O . LYS A 1 203 ? 19.674 39.601 49.516 1.00 33.08 203 LYS A O 1
ATOM 1517 N N . GLU A 1 204 ? 20.815 41.457 48.911 1.00 32.29 204 GLU A N 1
ATOM 1518 C CA . GLU A 1 204 ? 21.286 41.740 50.253 1.00 30.69 204 GLU A CA 1
ATOM 1519 C C . GLU A 1 204 ? 20.122 42.250 51.097 1.00 29.57 204 GLU A C 1
ATOM 1520 O O . GLU A 1 204 ? 20.129 42.074 52.301 1.00 28.99 204 GLU A O 1
ATOM 1522 N N . CYS A 1 205 ? 19.107 42.844 50.465 1.00 28.50 205 CYS A N 1
ATOM 1523 C CA . CYS A 1 205 ? 17.896 43.214 51.201 1.00 28.71 205 CYS A CA 1
ATOM 1524 C C . CYS A 1 205 ? 17.197 41.955 51.703 1.00 28.08 205 CYS A C 1
ATOM 1525 O O . CYS A 1 205 ? 17.012 41.780 52.907 1.00 27.63 205 CYS A O 1
ATOM 1528 N N . PHE A 1 206 ? 16.864 41.060 50.774 1.00 27.66 206 PHE A N 1
ATOM 1529 C CA . PHE A 1 206 ? 16.139 39.826 51.124 1.00 27.48 206 PHE A CA 1
ATOM 1530 C C . PHE A 1 206 ? 16.892 38.982 52.132 1.00 27.55 206 PHE A C 1
ATOM 1531 O O . PHE A 1 206 ? 16.290 38.449 53.059 1.00 28.03 206 PHE A O 1
ATOM 1539 N N . GLU A 1 207 ? 18.208 38.883 51.959 1.00 27.35 207 GLU A N 1
ATOM 1540 C CA . GLU A 1 207 ? 19.044 38.155 52.905 1.00 28.05 207 GLU A CA 1
ATOM 1541 C C . GLU A 1 207 ? 19.102 38.780 54.302 1.00 27.30 207 GLU A C 1
ATOM 1542 O O . GLU A 1 207 ? 18.956 38.076 55.302 1.00 27.48 207 GLU A O 1
ATOM 1548 N N . SER A 1 208 ? 19.348 40.088 54.385 1.00 26.78 208 SER A N 1
ATOM 1549 C CA . SER A 1 208 ? 19.548 40.715 55.690 1.00 26.25 208 SER A CA 1
ATOM 1550 C C . SER A 1 208 ? 18.213 40.841 56.430 1.00 25.24 208 SER A C 1
ATOM 1551 O O . SER A 1 208 ? 18.144 40.729 57.647 1.00 25.03 208 SER A O 1
ATOM 1554 N N . LEU A 1 209 ? 17.143 41.028 55.673 1.00 25.65 209 LEU A N 1
ATOM 1555 C CA . LEU A 1 209 ? 15.804 41.063 56.244 1.00 25.41 209 LEU A CA 1
ATOM 1556 C C . LEU A 1 209 ? 15.395 39.670 56.797 1.00 25.05 209 LEU A C 1
ATOM 1557 O O . LEU A 1 209 ? 14.872 39.549 57.901 1.00 24.11 209 LEU A O 1
ATOM 1562 N N . SER A 1 210 ? 15.668 38.620 56.034 1.00 24.59 210 SER A N 1
ATOM 1563 C CA . SER A 1 210 ? 15.416 37.250 56.525 1.00 24.32 210 SER A CA 1
ATOM 1564 C C . SER A 1 210 ? 16.241 36.952 57.746 1.00 24.21 210 SER A C 1
ATOM 1565 O O . SER A 1 210 ? 15.755 36.356 58.697 1.00 24.40 210 SER A O 1
ATOM 1568 N N . LYS A 1 211 ? 17.489 37.413 57.754 1.00 24.39 211 LYS A N 1
ATOM 1569 C CA . LYS A 1 211 ? 18.332 37.204 58.922 1.00 24.41 211 LYS A CA 1
ATOM 1570 C C . LYS A 1 211 ? 17.734 37.879 60.174 1.00 24.20 211 LYS A C 1
ATOM 1571 O O . LYS A 1 211 ? 17.624 37.253 61.240 1.00 23.14 211 LYS A O 1
ATOM 1574 N N . GLU A 1 212 ? 17.314 39.142 60.033 1.00 23.72 212 GLU A N 1
ATOM 1575 C CA . GLU A 1 212 ? 16.683 39.857 61.149 1.00 23.14 212 GLU A CA 1
ATOM 1576 C C . GLU A 1 212 ? 15.394 39.179 61.625 1.00 22.64 212 GLU A C 1
ATOM 1577 O O . GLU A 1 212 ? 15.141 39.077 62.820 1.00 22.94 212 GLU A O 1
ATOM 1583 N N . CYS A 1 213 ? 14.559 38.762 60.695 1.00 22.89 213 CYS A N 1
ATOM 1584 C CA . CYS A 1 213 ? 13.305 38.100 61.068 1.00 23.63 213 CYS A CA 1
ATOM 1585 C C . CYS A 1 213 ? 13.601 36.738 61.750 1.00 22.07 213 CYS A C 1
ATOM 1586 O O . CYS A 1 213 ? 12.982 36.366 62.743 1.00 22.28 213 CYS A O 1
ATOM 1589 N N . ALA A 1 214 ? 14.605 36.041 61.244 1.00 21.32 214 ALA A N 1
ATOM 1590 C CA . ALA A 1 214 ? 14.995 34.741 61.799 1.00 19.95 214 ALA A CA 1
ATOM 1591 C C . ALA A 1 214 ? 15.457 34.879 63.225 1.00 20.34 214 ALA A C 1
ATOM 1592 O O . ALA A 1 214 ? 15.105 34.083 64.075 1.00 19.82 214 ALA A O 1
ATOM 1602 N N . PHE A 1 216 ? 14.566 37.313 65.216 1.00 19.19 216 PHE A N 1
ATOM 1603 C CA . PHE A 1 216 ? 13.313 37.612 65.945 1.00 19.91 216 PHE A CA 1
ATOM 1604 C C . PHE A 1 216 ? 12.495 36.329 66.282 1.00 19.85 216 PHE A C 1
ATOM 1605 O O . PHE A 1 216 ? 11.912 36.216 67.358 1.00 20.49 216 PHE A O 1
ATOM 1613 N N . TYR A 1 217 ? 12.445 35.376 65.362 1.00 21.05 217 TYR A N 1
ATOM 1614 C CA . TYR A 1 217 ? 11.635 34.146 65.577 1.00 21.67 217 TYR A CA 1
ATOM 1615 C C . TYR A 1 217 ? 12.373 33.112 66.431 1.00 22.67 217 TYR A C 1
ATOM 1616 O O . TYR A 1 217 ? 11.754 32.253 67.065 1.00 23.63 217 TYR A O 1
ATOM 1625 N N . SER A 1 218 ? 13.699 33.216 66.461 1.00 23.14 218 SER A N 1
ATOM 1626 C CA . SER A 1 218 ? 14.542 32.226 67.107 1.00 22.70 218 SER A CA 1
ATOM 1627 C C . SER A 1 218 ? 14.227 32.251 68.584 1.00 22.94 218 SER A C 1
ATOM 1628 O O . SER A 1 218 ? 13.695 33.239 69.096 1.00 22.65 218 SER A O 1
ATOM 1631 N N . ILE A 1 219 ? 14.514 31.141 69.258 1.00 23.79 219 ILE A N 1
ATOM 1632 C CA . ILE A 1 219 ? 14.295 31.008 70.691 1.00 24.13 219 ILE A CA 1
ATOM 1633 C C . ILE A 1 219 ? 15.485 31.650 71.416 1.00 25.20 219 ILE A C 1
ATOM 1634 O O . ILE A 1 219 ? 16.605 31.143 71.342 1.00 24.88 219 ILE A O 1
ATOM 1639 N N . ARG A 1 220 ? 15.238 32.764 72.101 1.00 25.76 220 ARG A N 1
ATOM 1640 C CA . ARG A 1 220 ? 16.298 33.461 72.821 1.00 26.47 220 ARG A CA 1
ATOM 1641 C C . ARG A 1 220 ? 15.884 33.652 74.256 1.00 27.06 220 ARG A C 1
ATOM 1642 O O . ARG A 1 220 ? 14.836 34.236 74.521 1.00 26.65 220 ARG A O 1
ATOM 1650 N N . LYS A 1 221 ? 16.724 33.189 75.181 1.00 28.03 221 LYS A N 1
ATOM 1651 C CA . LYS A 1 221 ? 16.398 33.217 76.607 1.00 29.46 221 LYS A CA 1
ATOM 1652 C C . LYS A 1 221 ? 16.024 34.601 77.156 1.00 30.36 221 LYS A C 1
ATOM 1653 O O . LYS A 1 221 ? 15.189 34.675 78.069 1.00 30.93 221 LYS A O 1
ATOM 1659 N N . GLN A 1 222 ? 16.638 35.674 76.635 1.00 31.65 222 GLN A N 1
ATOM 1660 C CA . GLN A 1 222 ? 16.379 37.026 77.179 1.00 33.39 222 GLN A CA 1
ATOM 1661 C C . GLN A 1 222 ? 14.951 37.515 76.908 1.00 34.56 222 GLN A C 1
ATOM 1662 O O . GLN A 1 222 ? 14.508 38.466 77.545 1.00 35.66 222 GLN A O 1
ATOM 1668 N N . TYR A 1 223 ? 14.241 36.848 75.994 1.00 35.04 223 TYR A N 1
ATOM 1669 C CA . TYR A 1 223 ? 12.851 37.174 75.672 1.00 36.43 223 TYR A CA 1
ATOM 1670 C C . TYR A 1 223 ? 11.838 36.116 76.091 1.00 37.78 223 TYR A C 1
ATOM 1671 O O . TYR A 1 223 ? 10.700 36.119 75.629 1.00 37.68 223 TYR A O 1
ATOM 1680 N N . ILE A 1 224 ? 12.261 35.218 76.968 1.00 39.99 224 ILE A N 1
ATOM 1681 C CA . ILE A 1 224 ? 11.427 34.119 77.413 1.00 42.02 224 ILE A CA 1
ATOM 1682 C C . ILE A 1 224 ? 11.467 34.082 78.928 1.00 44.07 224 ILE A C 1
ATOM 1683 O O . ILE A 1 224 ? 12.542 34.085 79.526 1.00 44.61 224 ILE A O 1
ATOM 1688 N N . SER A 1 225 ? 10.286 34.076 79.540 1.00 46.47 225 SER A N 1
ATOM 1689 C CA . SER A 1 225 ? 10.151 33.910 80.988 1.00 48.61 225 SER A CA 1
ATOM 1690 C C . SER A 1 225 ? 9.448 32.572 81.257 1.00 49.81 225 SER A C 1
ATOM 1691 O O . SER A 1 225 ? 9.155 31.837 80.315 1.00 49.69 225 SER A O 1
ATOM 1694 N N . GLU A 1 226 ? 9.170 32.267 82.528 1.00 51.40 226 GLU A N 1
ATOM 1695 C CA . GLU A 1 226 ? 8.563 30.980 82.909 1.00 52.79 226 GLU A CA 1
ATOM 1696 C C . GLU A 1 226 ? 7.098 30.852 82.484 1.00 53.95 226 GLU A C 1
ATOM 1697 O O . GLU A 1 226 ? 6.553 29.746 82.426 1.00 54.24 226 GLU A O 1
ATOM 1699 N N . GLU A 1 227 ? 6.469 31.987 82.187 1.00 55.22 227 GLU A N 1
ATOM 1700 C CA . GLU A 1 227 ? 5.068 32.019 81.771 1.00 56.31 227 GLU A CA 1
ATOM 1701 C C . GLU A 1 227 ? 4.882 31.997 80.245 1.00 56.42 227 GLU A C 1
ATOM 1702 O O . GLU A 1 227 ? 3.749 31.868 79.756 1.00 56.51 227 GLU A O 1
ATOM 1708 N N . SER A 1 228 ? 5.984 32.122 79.502 1.00 56.35 228 SER A N 1
ATOM 1709 C CA . SER A 1 228 ? 5.930 32.136 78.033 1.00 56.54 228 SER A CA 1
ATOM 1710 C C . SER A 1 228 ? 5.261 30.872 77.488 1.00 56.32 228 SER A C 1
ATOM 1711 O O . SER A 1 228 ? 5.502 29.760 77.991 1.00 56.44 228 SER A O 1
ATOM 1714 N N . THR A 1 229 ? 4.412 31.058 76.477 1.00 56.01 229 THR A N 1
ATOM 1715 C CA . THR A 1 229 ? 3.740 29.944 75.793 1.00 55.52 229 THR A CA 1
ATOM 1716 C C . THR A 1 229 ? 4.465 29.566 74.500 1.00 55.13 229 THR A C 1
ATOM 1717 O O . THR A 1 229 ? 4.877 28.408 74.328 1.00 54.58 229 THR A O 1
ATOM 1719 N N . LEU A 1 230 ? 4.612 30.559 73.610 1.00 54.56 230 LEU A N 1
ATOM 1720 C CA . LEU A 1 230 ? 5.182 30.414 72.255 1.00 53.83 230 LEU A CA 1
ATOM 1721 C C . LEU A 1 230 ? 4.232 29.733 71.254 1.00 53.75 230 LEU A C 1
ATOM 1722 O O . LEU A 1 230 ? 4.613 29.451 70.119 1.00 52.58 230 LEU A O 1
ATOM 1727 N N . SER A 1 231 ? 2.994 29.489 71.689 1.00 54.16 231 SER A N 1
ATOM 1728 C CA . SER A 1 231 ? 1.979 28.801 70.880 1.00 54.88 231 SER A CA 1
ATOM 1729 C C . SER A 1 231 ? 0.557 29.179 71.308 1.00 55.20 231 SER A C 1
ATOM 1730 O O . SER A 1 231 ? 0.196 30.360 71.341 1.00 55.76 231 SER A O 1
ATOM 1732 N N . ASN A 1 243 ? 6.977 26.684 82.606 1.00 45.30 243 ASN A N 1
ATOM 1733 C CA . ASN A 1 243 ? 7.946 26.592 81.520 1.00 44.96 243 ASN A CA 1
ATOM 1734 C C . ASN A 1 243 ? 7.386 25.842 80.307 1.00 44.63 243 ASN A C 1
ATOM 1735 O O . ASN A 1 243 ? 8.043 24.954 79.759 1.00 45.48 243 ASN A O 1
ATOM 1737 N N . SER A 1 244 ? 6.166 26.195 79.894 1.00 43.40 244 SER A N 1
ATOM 1738 C CA . SER A 1 244 ? 5.525 25.554 78.741 1.00 41.76 244 SER A CA 1
ATOM 1739 C C . SER A 1 244 ? 6.144 25.966 77.401 1.00 39.77 244 SER A C 1
ATOM 1740 O O . SER A 1 244 ? 5.815 25.399 76.350 1.00 39.55 244 SER A O 1
ATOM 1743 N N . TRP A 1 245 ? 7.048 26.944 77.441 1.00 37.18 245 TRP A N 1
ATOM 1744 C CA . TRP A 1 245 ? 7.957 27.176 76.323 1.00 34.68 245 TRP A CA 1
ATOM 1745 C C . TRP A 1 245 ? 8.766 25.901 76.044 1.00 33.57 245 TRP A C 1
ATOM 1746 O O . TRP A 1 245 ? 9.169 25.659 74.910 1.00 32.69 245 TRP A O 1
ATOM 1757 N N . LYS A 1 246 ? 8.956 25.079 77.081 1.00 32.27 246 LYS A N 1
ATOM 1758 C CA . LYS A 1 246 ? 9.692 23.821 76.960 1.00 31.98 246 LYS A CA 1
ATOM 1759 C C . LYS A 1 246 ? 8.948 22.847 76.072 1.00 31.63 246 LYS A C 1
ATOM 1760 O O . LYS A 1 246 ? 9.558 22.140 75.270 1.00 31.46 246 LYS A O 1
ATOM 1766 N N . TRP A 1 247 ? 7.621 22.800 76.235 1.00 31.39 247 TRP A N 1
ATOM 1767 C CA . TRP A 1 247 ? 6.790 21.961 75.396 1.00 31.23 247 TRP A CA 1
ATOM 1768 C C . TRP A 1 247 ? 6.898 22.424 73.936 1.00 30.03 247 TRP A C 1
ATOM 1769 O O . TRP A 1 247 ? 7.065 21.616 73.031 1.00 30.06 247 TRP A O 1
ATOM 1780 N N . THR A 1 248 ? 6.818 23.735 73.715 1.00 29.39 248 THR A N 1
ATOM 1781 C CA . THR A 1 248 ? 6.926 24.291 72.363 1.00 29.10 248 THR A CA 1
ATOM 1782 C C . THR A 1 248 ? 8.298 24.011 71.769 1.00 27.33 248 THR A C 1
ATOM 1783 O O . THR A 1 248 ? 8.397 23.642 70.624 1.00 27.22 248 THR A O 1
ATOM 1787 N N . VAL A 1 249 ? 9.359 24.206 72.539 1.00 26.71 249 VAL A N 1
ATOM 1788 C CA . VAL A 1 249 ? 10.679 23.922 71.989 1.00 26.50 249 VAL A CA 1
ATOM 1789 C C . VAL A 1 249 ? 10.720 22.467 71.473 1.00 26.20 249 VAL A C 1
ATOM 1790 O O . VAL A 1 249 ? 11.070 22.230 70.327 1.00 26.57 249 VAL A O 1
ATOM 1794 N N . GLU A 1 250 ? 10.322 21.516 72.315 1.00 26.11 250 GLU A N 1
ATOM 1795 C CA . GLU A 1 250 ? 10.367 20.094 71.959 1.00 25.90 250 GLU A CA 1
ATOM 1796 C C . GLU A 1 250 ? 9.458 19.724 70.806 1.00 25.90 250 GLU A C 1
ATOM 1797 O O . GLU A 1 250 ? 9.897 19.059 69.861 1.00 25.39 250 GLU A O 1
ATOM 1803 N N . HIS A 1 251 ? 8.189 20.128 70.896 1.00 26.54 251 HIS A N 1
ATOM 1804 C CA . HIS A 1 251 ? 7.164 19.588 69.991 1.00 27.04 251 HIS A CA 1
ATOM 1805 C C . HIS A 1 251 ? 6.829 20.470 68.783 1.00 27.48 251 HIS A C 1
ATOM 1806 O O . HIS A 1 251 ? 6.150 20.015 67.870 1.00 28.60 251 HIS A O 1
ATOM 1813 N N . ILE A 1 252 ? 7.321 21.707 68.752 1.00 26.72 252 ILE A N 1
ATOM 1814 C CA . ILE A 1 252 ? 7.042 22.599 67.625 1.00 26.53 252 ILE A CA 1
ATOM 1815 C C . ILE A 1 252 ? 8.351 22.909 66.915 1.00 25.97 252 ILE A C 1
ATOM 1816 O O . ILE A 1 252 ? 8.509 22.630 65.730 1.00 26.51 252 ILE A O 1
ATOM 1821 N N . VAL A 1 253 ? 9.298 23.468 67.657 1.00 25.48 253 VAL A N 1
ATOM 1822 C CA . VAL A 1 253 ? 10.579 23.873 67.091 1.00 24.87 253 VAL A CA 1
ATOM 1823 C C . VAL A 1 253 ? 11.427 22.668 66.660 1.00 24.71 253 VAL A C 1
ATOM 1824 O O . VAL A 1 253 ? 11.824 22.582 65.502 1.00 23.89 253 VAL A O 1
ATOM 1828 N N . TYR A 1 254 ? 11.669 21.731 67.576 1.00 24.41 254 TYR A N 1
ATOM 1829 C CA . TYR A 1 254 ? 12.487 20.577 67.230 1.00 24.82 254 TYR A CA 1
ATOM 1830 C C . TYR A 1 254 ? 11.766 19.604 66.306 1.00 25.52 254 TYR A C 1
ATOM 1831 O O . TYR A 1 254 ? 12.425 18.903 65.529 1.00 25.38 254 TYR A O 1
ATOM 1840 N N . LYS A 1 255 ? 10.425 19.577 66.354 1.00 25.57 255 LYS A N 1
ATOM 1841 C CA . LYS A 1 255 ? 9.678 18.864 65.314 1.00 26.41 255 LYS A CA 1
ATOM 1842 C C . LYS A 1 255 ? 9.958 19.483 63.950 1.00 25.97 255 LYS A C 1
ATOM 1843 O O . LYS A 1 255 ? 10.265 18.759 62.995 1.00 25.86 255 LYS A O 1
ATOM 1849 N N . ALA A 1 256 ? 9.859 20.814 63.848 1.00 25.09 256 ALA A N 1
ATOM 1850 C CA . ALA A 1 256 ? 10.173 21.467 62.566 1.00 24.54 256 ALA A CA 1
ATOM 1851 C C . ALA A 1 256 ? 11.610 21.173 62.123 1.00 23.77 256 ALA A C 1
ATOM 1852 O O . ALA A 1 256 ? 11.889 21.086 60.935 1.00 23.01 256 ALA A O 1
ATOM 1854 N N . LEU A 1 257 ? 12.513 21.027 63.085 1.00 23.68 257 LEU A N 1
ATOM 1855 C CA . LEU A 1 257 ? 13.909 20.725 62.774 1.00 24.77 257 LEU A CA 1
ATOM 1856 C C . LEU A 1 257 ? 14.092 19.364 62.121 1.00 25.92 257 LEU A C 1
ATOM 1857 O O . LEU A 1 257 ? 15.107 19.147 61.470 1.00 26.76 257 LEU A O 1
ATOM 1862 N N . ARG A 1 258 ? 13.134 18.452 62.305 1.00 26.71 258 ARG A N 1
ATOM 1863 C CA . ARG A 1 258 ? 13.181 17.146 61.644 1.00 28.07 258 ARG A CA 1
ATOM 1864 C C . ARG A 1 258 ? 13.041 17.240 60.118 1.00 29.15 258 ARG A C 1
ATOM 1865 O O . ARG A 1 258 ? 13.508 16.349 59.420 1.00 29.84 258 ARG A O 1
ATOM 1873 N N . SER A 1 259 ? 12.416 18.307 59.608 1.00 29.79 259 SER A N 1
ATOM 1874 C CA . SER A 1 259 ? 11.973 18.358 58.193 1.00 30.92 259 SER A CA 1
ATOM 1875 C C . SER A 1 259 ? 12.363 19.615 57.408 1.00 30.81 259 SER A C 1
ATOM 1876 O O . SER A 1 259 ? 12.567 19.555 56.198 1.00 30.93 259 SER A O 1
ATOM 1879 N N . HIS A 1 260 ? 12.426 20.758 58.078 1.00 31.38 260 HIS A N 1
ATOM 1880 C CA . HIS A 1 260 ? 12.481 22.033 57.343 1.00 31.43 260 HIS A CA 1
ATOM 1881 C C . HIS A 1 260 ? 13.821 22.734 57.435 1.00 32.16 260 HIS A C 1
ATOM 1882 O O . HIS A 1 260 ? 13.941 23.911 57.097 1.00 32.61 260 HIS A O 1
ATOM 1889 N N . ILE A 1 261 ? 14.835 22.027 57.905 1.00 32.30 261 ILE A N 1
ATOM 1890 C CA . ILE A 1 261 ? 16.162 22.605 57.923 1.00 33.44 261 ILE A CA 1
ATOM 1891 C C . ILE A 1 261 ? 17.194 21.708 57.230 1.00 34.90 261 ILE A C 1
ATOM 1892 O O . ILE A 1 261 ? 17.190 20.480 57.409 1.00 34.85 261 ILE A O 1
ATOM 1897 N N . LEU A 1 262 ? 18.058 22.355 56.444 1.00 35.01 262 LEU A N 1
ATOM 1898 C CA . LEU A 1 262 ? 19.272 21.759 55.912 1.00 35.75 262 LEU A CA 1
ATOM 1899 C C . LEU A 1 262 ? 20.417 22.277 56.739 1.00 35.29 262 LEU A C 1
ATOM 1900 O O . LEU A 1 262 ? 20.976 23.329 56.425 1.00 35.33 262 LEU A O 1
ATOM 1905 N N . PRO A 1 263 ? 20.774 21.573 57.816 1.00 35.17 263 PRO A N 1
ATOM 1906 C CA . PRO A 1 263 ? 21.751 22.206 58.690 1.00 35.36 263 PRO A CA 1
ATOM 1907 C C . PRO A 1 263 ? 23.102 22.375 57.971 1.00 35.81 263 PRO A C 1
ATOM 1908 O O . PRO A 1 263 ? 23.563 21.434 57.299 1.00 35.23 263 PRO A O 1
ATOM 1912 N N . PRO A 1 264 ? 23.701 23.589 58.059 1.00 36.17 264 PRO A N 1
ATOM 1913 C CA . PRO A 1 264 ? 24.966 23.844 57.363 1.00 36.25 264 PRO A CA 1
ATOM 1914 C C . PRO A 1 264 ? 26.142 23.181 58.073 1.00 36.87 264 PRO A C 1
ATOM 1915 O O . PRO A 1 264 ? 26.070 22.943 59.286 1.00 36.88 264 PRO A O 1
ATOM 1919 N N . LYS A 1 265 ? 27.218 22.915 57.322 1.00 37.21 265 LYS A N 1
ATOM 1920 C CA . LYS A 1 265 ? 28.388 22.172 57.824 1.00 37.37 265 LYS A CA 1
ATOM 1921 C C . LYS A 1 265 ? 29.061 22.837 59.003 1.00 36.95 265 LYS A C 1
ATOM 1922 O O . LYS A 1 265 ? 29.623 22.170 59.863 1.00 36.61 265 LYS A O 1
ATOM 1928 N N . HIS A 1 266 ? 29.005 24.162 59.055 1.00 36.71 266 HIS A N 1
ATOM 1929 C CA . HIS A 1 266 ? 29.665 24.864 60.130 1.00 36.19 266 HIS A CA 1
ATOM 1930 C C . HIS A 1 266 ? 29.063 24.503 61.489 1.00 36.29 266 HIS A C 1
ATOM 1931 O O . HIS A 1 266 ? 29.725 24.651 62.517 1.00 35.98 266 HIS A O 1
ATOM 1938 N N . PHE A 1 267 ? 27.823 23.999 61.508 1.00 36.20 267 PHE A N 1
ATOM 1939 C CA . PHE A 1 267 ? 27.251 23.536 62.782 1.00 37.02 267 PHE A CA 1
ATOM 1940 C C . PHE A 1 267 ? 28.069 22.365 63.374 1.00 37.38 267 PHE A C 1
ATOM 1941 O O . PHE A 1 267 ? 28.107 22.201 64.601 1.00 36.89 267 PHE A O 1
ATOM 1949 N N . THR A 1 268 ? 28.742 21.587 62.516 1.00 37.61 268 THR A N 1
ATOM 1950 C CA . THR A 1 268 ? 29.629 20.487 62.994 1.00 39.27 268 THR A CA 1
ATOM 1951 C C . THR A 1 268 ? 30.895 20.970 63.704 1.00 39.56 268 THR A C 1
ATOM 1952 O O . THR A 1 268 ? 31.544 20.193 64.412 1.00 40.27 268 THR A O 1
ATOM 1956 N N . GLU A 1 269 ? 31.238 22.248 63.532 1.00 40.08 269 GLU A N 1
ATOM 1957 C CA . GLU A 1 269 ? 32.519 22.757 64.016 1.00 40.37 269 GLU A CA 1
ATOM 1958 C C . GLU A 1 269 ? 32.425 24.016 64.873 1.00 40.29 269 GLU A C 1
ATOM 1959 O O . GLU A 1 269 ? 33.355 24.302 65.633 1.00 40.69 269 GLU A O 1
ATOM 1961 N N . ASP A 1 270 ? 31.321 24.761 64.778 1.00 39.71 270 ASP A N 1
ATOM 1962 C CA . ASP A 1 270 ? 31.236 26.057 65.470 1.00 39.34 270 ASP A CA 1
ATOM 1963 C C . ASP A 1 270 ? 30.869 25.995 66.962 1.00 38.73 270 ASP A C 1
ATOM 1964 O O . ASP A 1 270 ? 30.902 27.006 67.652 1.00 38.59 270 ASP A O 1
ATOM 1969 N N . GLY A 1 271 ? 30.536 24.805 67.457 1.00 37.68 271 GLY A N 1
ATOM 1970 C CA . GLY A 1 271 ? 30.168 24.634 68.863 1.00 36.26 271 GLY A CA 1
ATOM 1971 C C . GLY A 1 271 ? 28.669 24.609 69.147 1.00 35.00 271 GLY A C 1
ATOM 1972 O O . GLY A 1 271 ? 28.271 24.465 70.288 1.00 35.34 271 GLY A O 1
ATOM 1973 N N . ASN A 1 272 ? 27.841 24.765 68.119 1.00 34.48 272 ASN A N 1
ATOM 1974 C CA . ASN A 1 272 ? 26.370 24.746 68.283 1.00 33.80 272 ASN A CA 1
ATOM 1975 C C . ASN A 1 272 ? 25.764 23.335 68.438 1.00 34.02 272 ASN A C 1
ATOM 1976 O O . ASN A 1 272 ? 24.661 23.178 68.987 1.00 32.92 272 ASN A O 1
ATOM 1981 N N . ILE A 1 273 ? 26.493 22.328 67.935 1.00 33.58 273 ILE A N 1
ATOM 1982 C CA . ILE A 1 273 ? 26.119 20.919 68.058 1.00 33.62 273 ILE A CA 1
ATOM 1983 C C . ILE A 1 273 ? 27.328 20.152 68.608 1.00 33.93 273 ILE A C 1
ATOM 1984 O O . ILE A 1 273 ? 28.354 20.030 67.924 1.00 33.87 273 ILE A O 1
ATOM 1989 N N . LEU A 1 274 ? 27.225 19.686 69.852 1.00 33.04 274 LEU A N 1
ATOM 1990 C CA . LEU A 1 274 ? 28.343 19.016 70.526 1.00 32.77 274 LEU A CA 1
ATOM 1991 C C . LEU A 1 274 ? 27.922 17.629 71.005 1.00 32.10 274 LEU A C 1
ATOM 1992 O O . LEU A 1 274 ? 26.961 17.504 71.761 1.00 31.09 274 LEU A O 1
ATOM 1997 N N . GLN A 1 275 ? 28.654 16.600 70.586 1.00 31.58 275 GLN A N 1
ATOM 1998 C CA . GLN A 1 275 ? 28.498 15.278 71.180 1.00 31.24 275 GLN A CA 1
ATOM 1999 C C . GLN A 1 275 ? 29.059 15.220 72.593 1.00 29.95 275 GLN A C 1
ATOM 2000 O O . GLN A 1 275 ? 30.234 15.491 72.830 1.00 29.91 275 GLN A O 1
ATOM 2006 N N . LEU A 1 276 ? 28.211 14.850 73.537 1.00 28.77 276 LEU A N 1
ATOM 2007 C CA . LEU A 1 276 ? 28.647 14.761 74.921 1.00 28.26 276 LEU A CA 1
ATOM 2008 C C . LEU A 1 276 ? 28.993 13.353 75.424 1.00 27.57 276 LEU A C 1
ATOM 2009 O O . LEU A 1 276 ? 29.766 13.206 76.376 1.00 26.93 276 LEU A O 1
ATOM 2014 N N . ALA A 1 277 ? 28.400 12.336 74.809 1.00 27.07 277 ALA A N 1
ATOM 2015 C CA . ALA A 1 277 ? 28.541 10.960 75.292 1.00 27.23 277 ALA A CA 1
ATOM 2016 C C . ALA A 1 277 ? 28.110 9.972 74.257 1.00 26.90 277 ALA A C 1
ATOM 2017 O O . ALA A 1 277 ? 27.289 10.286 73.381 1.00 26.71 277 ALA A O 1
ATOM 2019 N N . ASN A 1 278 ? 28.663 8.772 74.392 1.00 25.86 278 ASN A N 1
ATOM 2020 C CA . ASN A 1 278 ? 28.307 7.627 73.584 1.00 26.75 278 ASN A CA 1
ATOM 2021 C C . ASN A 1 278 ? 27.840 6.520 74.560 1.00 26.17 278 ASN A C 1
ATOM 2022 O O . ASN A 1 278 ? 28.532 6.200 75.542 1.00 24.54 278 ASN A O 1
ATOM 2027 N N . LEU A 1 279 ? 26.629 6.018 74.325 1.00 25.90 279 LEU A N 1
ATOM 2028 C CA . LEU A 1 279 ? 26.023 4.950 75.132 1.00 26.26 279 LEU A CA 1
ATOM 2029 C C . LEU A 1 279 ? 25.722 3.709 74.268 1.00 26.79 279 LEU A C 1
ATOM 2030 O O . LEU A 1 279 ? 24.545 3.438 73.976 1.00 26.86 279 LEU A O 1
ATOM 2035 N N . PRO A 1 280 ? 26.770 2.955 73.845 1.00 26.97 280 PRO A N 1
ATOM 2036 C CA . PRO A 1 280 ? 26.560 1.887 72.848 1.00 27.53 280 PRO A CA 1
ATOM 2037 C C . PRO A 1 280 ? 25.596 0.767 73.306 1.00 27.91 280 PRO A C 1
ATOM 2038 O O . PRO A 1 280 ? 24.951 0.127 72.464 1.00 27.76 280 PRO A O 1
ATOM 2042 N N . ASP A 1 281 ? 25.439 0.601 74.616 1.00 28.10 281 ASP A N 1
ATOM 2043 C CA . ASP A 1 281 ? 24.542 -0.421 75.179 1.00 29.08 281 ASP A CA 1
ATOM 2044 C C . ASP A 1 281 ? 23.265 0.239 75.691 1.00 28.57 281 ASP A C 1
ATOM 2045 O O . ASP A 1 281 ? 22.738 -0.146 76.732 1.00 27.78 281 ASP A O 1
ATOM 2050 N N . LEU A 1 282 ? 22.762 1.217 74.936 1.00 28.72 282 LEU A N 1
ATOM 2051 C CA . LEU A 1 282 ? 21.597 2.010 75.356 1.00 29.26 282 LEU A CA 1
ATOM 2052 C C . LEU A 1 282 ? 20.322 1.171 75.387 1.00 29.08 282 LEU A C 1
ATOM 2053 O O . LEU A 1 282 ? 19.418 1.417 76.204 1.00 28.73 282 LEU A O 1
ATOM 2058 N N . TYR A 1 283 ? 20.268 0.189 74.491 1.00 28.93 283 TYR A N 1
ATOM 2059 C CA . TYR A 1 283 ? 19.019 -0.511 74.168 1.00 29.43 283 TYR A CA 1
ATOM 2060 C C . TYR A 1 283 ? 18.545 -1.540 75.172 1.00 29.13 283 TYR A C 1
ATOM 2061 O O . TYR A 1 283 ? 19.293 -1.979 76.043 1.00 28.29 283 TYR A O 1
ATOM 2070 N N . LYS A 1 284 ? 17.267 -1.879 75.063 1.00 29.54 284 LYS A N 1
ATOM 2071 C CA . LYS A 1 284 ? 16.649 -2.885 75.932 1.00 29.80 284 LYS A CA 1
ATOM 2072 C C . LYS A 1 284 ? 15.563 -3.590 75.141 1.00 29.85 284 LYS A C 1
ATOM 2073 O O . LYS A 1 284 ? 15.001 -4.577 75.629 1.00 30.21 284 LYS A O 1
ATOM 2080 N N . ASN B 1 13 ? 17.412 -8.410 118.508 1.00 69.92 13 ASN B N 1
ATOM 2081 C CA . ASN B 1 13 ? 18.414 -9.361 117.942 1.00 70.05 13 ASN B CA 1
ATOM 2082 C C . ASN B 1 13 ? 18.098 -10.799 118.339 1.00 69.94 13 ASN B C 1
ATOM 2083 O O . ASN B 1 13 ? 18.976 -11.668 118.319 1.00 70.08 13 ASN B O 1
ATOM 2088 N N . LEU B 1 14 ? 16.836 -11.035 118.694 1.00 69.76 14 LEU B N 1
ATOM 2089 C CA . LEU B 1 14 ? 16.356 -12.359 119.083 1.00 69.61 14 LEU B CA 1
ATOM 2090 C C . LEU B 1 14 ? 16.369 -13.341 117.931 1.00 69.54 14 LEU B C 1
ATOM 2091 O O . LEU B 1 14 ? 16.832 -14.479 118.081 1.00 69.60 14 LEU B O 1
ATOM 2096 N N . TYR B 1 15 ? 15.855 -12.893 116.787 1.00 69.27 15 TYR B N 1
ATOM 2097 C CA . TYR B 1 15 ? 15.725 -13.722 115.597 1.00 68.96 15 TYR B CA 1
ATOM 2098 C C . TYR B 1 15 ? 17.007 -14.467 115.234 1.00 68.93 15 TYR B C 1
ATOM 2099 O O . TYR B 1 15 ? 16.964 -15.464 114.515 1.00 69.01 15 TYR B O 1
ATOM 2108 N N . PHE B 1 16 ? 18.138 -13.975 115.736 1.00 68.88 16 PHE B N 1
ATOM 2109 C CA . PHE B 1 16 ? 19.455 -14.546 115.445 1.00 68.79 16 PHE B CA 1
ATOM 2110 C C . PHE B 1 16 ? 20.156 -15.154 116.672 1.00 68.75 16 PHE B C 1
ATOM 2111 O O . PHE B 1 16 ? 21.256 -15.710 116.553 1.00 68.64 16 PHE B O 1
ATOM 2119 N N . GLN B 1 17 ? 19.500 -15.055 117.832 1.00 68.60 17 GLN B N 1
ATOM 2120 C CA . GLN B 1 17 ? 19.941 -15.699 119.082 1.00 68.46 17 GLN B CA 1
ATOM 2121 C C . GLN B 1 17 ? 21.097 -14.954 119.768 1.00 68.63 17 GLN B C 1
ATOM 2122 O O . GLN B 1 17 ? 20.936 -14.398 120.862 1.00 68.57 17 GLN B O 1
ATOM 2128 N N . ALA B 1 25 ? 10.946 8.305 105.072 1.00 70.61 25 ALA B N 1
ATOM 2129 C CA . ALA B 1 25 ? 11.193 8.704 103.687 1.00 70.94 25 ALA B CA 1
ATOM 2130 C C . ALA B 1 25 ? 9.945 8.632 102.809 1.00 71.27 25 ALA B C 1
ATOM 2131 O O . ALA B 1 25 ? 9.882 9.278 101.760 1.00 71.33 25 ALA B O 1
ATOM 2133 N N . ALA B 1 26 ? 8.959 7.843 103.241 1.00 71.76 26 ALA B N 1
ATOM 2134 C CA . ALA B 1 26 ? 7.698 7.680 102.508 1.00 72.03 26 ALA B CA 1
ATOM 2135 C C . ALA B 1 26 ? 6.586 8.610 103.003 1.00 72.34 26 ALA B C 1
ATOM 2136 O O . ALA B 1 26 ? 5.476 8.615 102.443 1.00 72.24 26 ALA B O 1
ATOM 2138 N N . CYS B 1 27 ? 6.901 9.399 104.036 1.00 72.65 27 CYS B N 1
ATOM 2139 C CA . CYS B 1 27 ? 5.936 10.294 104.696 1.00 73.01 27 CYS B CA 1
ATOM 2140 C C . CYS B 1 27 ? 4.720 9.526 105.239 1.00 72.96 27 CYS B C 1
ATOM 2141 O O . CYS B 1 27 ? 3.564 9.942 105.066 1.00 72.93 27 CYS B O 1
ATOM 2144 N N . THR B 1 28 ? 5.005 8.394 105.886 1.00 73.01 28 THR B N 1
ATOM 2145 C CA . THR B 1 28 ? 3.976 7.552 106.508 1.00 73.00 28 THR B CA 1
ATOM 2146 C C . THR B 1 28 ? 4.304 7.259 107.973 1.00 72.84 28 THR B C 1
ATOM 2147 O O . THR B 1 28 ? 5.464 7.299 108.380 1.00 72.59 28 THR B O 1
ATOM 2151 N N . ARG B 1 32 ? 9.119 3.462 115.732 1.00 68.85 32 ARG B N 1
ATOM 2152 C CA . ARG B 1 32 ? 9.897 2.898 116.828 1.00 69.03 32 ARG B CA 1
ATOM 2153 C C . ARG B 1 32 ? 11.402 3.025 116.619 1.00 69.05 32 ARG B C 1
ATOM 2154 O O . ARG B 1 32 ? 11.889 3.022 115.488 1.00 68.82 32 ARG B O 1
ATOM 2162 N N . ILE B 1 33 ? 12.126 3.139 117.729 1.00 69.11 33 ILE B N 1
ATOM 2163 C CA . ILE B 1 33 ? 13.575 3.271 117.709 1.00 69.18 33 ILE B CA 1
ATOM 2164 C C . ILE B 1 33 ? 14.241 1.930 117.414 1.00 69.20 33 ILE B C 1
ATOM 2165 O O . ILE B 1 33 ? 13.702 0.873 117.746 1.00 69.01 33 ILE B O 1
ATOM 2167 N N . ILE B 1 34 ? 15.407 1.983 116.775 1.00 69.21 34 ILE B N 1
ATOM 2168 C CA . ILE B 1 34 ? 16.203 0.786 116.520 1.00 69.11 34 ILE B CA 1
ATOM 2169 C C . ILE B 1 34 ? 17.475 0.812 117.381 1.00 68.96 34 ILE B C 1
ATOM 2170 O O . ILE B 1 34 ? 18.376 1.625 117.153 1.00 68.98 34 ILE B O 1
ATOM 2172 N N . ASN B 1 35 ? 17.524 -0.069 118.381 1.00 68.65 35 ASN B N 1
ATOM 2173 C CA . ASN B 1 35 ? 18.673 -0.165 119.280 1.00 68.28 35 ASN B CA 1
ATOM 2174 C C . ASN B 1 35 ? 19.761 -1.096 118.736 1.00 67.95 35 ASN B C 1
ATOM 2175 O O . ASN B 1 35 ? 20.925 -1.020 119.158 1.00 68.13 35 ASN B O 1
ATOM 2177 N N . LEU B 1 36 ? 19.370 -1.955 117.790 1.00 67.03 36 LEU B N 1
ATOM 2178 C CA . LEU B 1 36 ? 20.249 -2.975 117.208 1.00 66.26 36 LEU B CA 1
ATOM 2179 C C . LEU B 1 36 ? 21.572 -2.415 116.712 1.00 65.79 36 LEU B C 1
ATOM 2180 O O . LEU B 1 36 ? 21.597 -1.511 115.877 1.00 65.90 36 LEU B O 1
ATOM 2185 N N . THR B 1 37 ? 22.674 -2.957 117.224 1.00 65.13 37 THR B N 1
ATOM 2186 C CA . THR B 1 37 ? 23.991 -2.433 116.865 1.00 64.16 37 THR B CA 1
ATOM 2187 C C . THR B 1 37 ? 24.406 -2.828 115.443 1.00 63.56 37 THR B C 1
ATOM 2188 O O . THR B 1 37 ? 25.355 -2.252 114.897 1.00 63.58 37 THR B O 1
ATOM 2192 N N . SER B 1 38 ? 23.698 -3.791 114.845 1.00 62.37 38 SER B N 1
ATOM 2193 C CA . SER B 1 38 ? 23.973 -4.183 113.456 1.00 61.62 38 SER B CA 1
ATOM 2194 C C . SER B 1 38 ? 23.439 -3.166 112.431 1.00 61.22 38 SER B C 1
ATOM 2195 O O . SER B 1 38 ? 24.145 -2.828 111.483 1.00 60.98 38 SER B O 1
ATOM 2198 N N . VAL B 1 39 ? 22.206 -2.691 112.632 1.00 60.83 39 VAL B N 1
ATOM 2199 C CA . VAL B 1 39 ? 21.592 -1.689 111.747 1.00 60.45 39 VAL B CA 1
ATOM 2200 C C . VAL B 1 39 ? 22.194 -0.303 111.960 1.00 60.39 39 VAL B C 1
ATOM 2201 O O . VAL B 1 39 ? 22.402 0.447 110.996 1.00 60.23 39 VAL B O 1
ATOM 2205 N N . LEU B 1 40 ? 22.477 0.031 113.222 1.00 60.15 40 LEU B N 1
ATOM 2206 C CA . LEU B 1 40 ? 23.111 1.303 113.555 1.00 59.82 40 LEU B CA 1
ATOM 2207 C C . LEU B 1 40 ? 24.544 1.319 113.031 1.00 59.44 40 LEU B C 1
ATOM 2208 O O . LEU B 1 40 ? 25.090 2.378 112.725 1.00 59.91 40 LEU B O 1
ATOM 2213 N N . SER B 1 41 ? 25.138 0.138 112.898 1.00 58.82 41 SER B N 1
ATOM 2214 C CA . SER B 1 41 ? 26.462 0.022 112.313 1.00 58.18 41 SER B CA 1
ATOM 2215 C C . SER B 1 41 ? 26.396 0.223 110.804 1.00 57.96 41 SER B C 1
ATOM 2216 O O . SER B 1 41 ? 27.285 0.842 110.228 1.00 58.24 41 SER B O 1
ATOM 2219 N N . LEU B 1 42 ? 25.348 -0.305 110.171 1.00 57.35 42 LEU B N 1
ATOM 2220 C CA . LEU B 1 42 ? 25.166 -0.143 108.728 1.00 56.86 42 LEU B CA 1
ATOM 2221 C C . LEU B 1 42 ? 24.827 1.306 108.394 1.00 56.70 42 LEU B C 1
ATOM 2222 O O . LEU B 1 42 ? 25.266 1.830 107.366 1.00 56.44 42 LEU B O 1
ATOM 2227 N N . GLN B 1 43 ? 24.072 1.944 109.287 1.00 56.62 43 GLN B N 1
ATOM 2228 C CA . GLN B 1 43 ? 23.783 3.378 109.205 1.00 56.98 43 GLN B CA 1
ATOM 2229 C C . GLN B 1 43 ? 25.064 4.223 109.249 1.00 57.27 43 GLN B C 1
ATOM 2230 O O . GLN B 1 43 ? 25.194 5.204 108.510 1.00 57.20 43 GLN B O 1
ATOM 2236 N N . GLU B 1 44 ? 26.001 3.822 110.109 1.00 57.50 44 GLU B N 1
ATOM 2237 C CA . GLU B 1 44 ? 27.274 4.518 110.267 1.00 57.95 44 GLU B CA 1
ATOM 2238 C C . GLU B 1 44 ? 28.147 4.328 109.043 1.00 58.14 44 GLU B C 1
ATOM 2239 O O . GLU B 1 44 ? 28.859 5.254 108.637 1.00 58.49 44 GLU B O 1
ATOM 2241 N N . GLU B 1 45 ? 28.082 3.136 108.452 1.00 58.21 45 GLU B N 1
ATOM 2242 C CA . GLU B 1 45 ? 28.878 2.813 107.262 1.00 58.25 45 GLU B CA 1
ATOM 2243 C C . GLU B 1 45 ? 28.481 3.649 106.046 1.00 57.79 45 GLU B C 1
ATOM 2244 O O . GLU B 1 45 ? 29.338 4.013 105.233 1.00 57.91 45 GLU B O 1
ATOM 2250 N N . ILE B 1 46 ? 27.182 3.946 105.934 1.00 57.25 46 ILE B N 1
ATOM 2251 C CA . ILE B 1 46 ? 26.649 4.820 104.881 1.00 56.27 46 ILE B CA 1
ATOM 2252 C C . ILE B 1 46 ? 27.140 6.251 105.097 1.00 56.04 46 ILE B C 1
ATOM 2253 O O . ILE B 1 46 ? 27.655 6.893 104.180 1.00 55.77 46 ILE B O 1
ATOM 2258 N N . ASN B 1 47 ? 26.958 6.736 106.321 1.00 55.98 47 ASN B N 1
ATOM 2259 C CA . ASN B 1 47 ? 27.372 8.073 106.699 1.00 55.90 47 ASN B CA 1
ATOM 2260 C C . ASN B 1 47 ? 28.853 8.317 106.413 1.00 55.74 47 ASN B C 1
ATOM 2261 O O . ASN B 1 47 ? 29.227 9.378 105.894 1.00 55.86 47 ASN B O 1
ATOM 2266 N N . GLU B 1 48 ? 29.675 7.315 106.723 1.00 55.55 48 GLU B N 1
ATOM 2267 C CA . GLU B 1 48 ? 31.122 7.365 106.501 1.00 55.42 48 GLU B CA 1
ATOM 2268 C C . GLU B 1 48 ? 31.519 7.657 105.050 1.00 55.21 48 GLU B C 1
ATOM 2269 O O . GLU B 1 48 ? 32.384 8.498 104.813 1.00 55.54 48 GLU B O 1
ATOM 2272 N N . GLN B 1 49 ? 30.905 6.975 104.083 1.00 54.62 49 GLN B N 1
ATOM 2273 C CA . GLN B 1 49 ? 31.269 7.189 102.675 1.00 54.16 49 GLN B CA 1
ATOM 2274 C C . GLN B 1 49 ? 30.521 8.365 102.024 1.00 53.58 49 GLN B C 1
ATOM 2275 O O . GLN B 1 49 ? 30.655 8.601 100.826 1.00 53.72 49 GLN B O 1
ATOM 2278 N N . GLY B 1 50 ? 29.765 9.105 102.832 1.00 52.91 50 GLY B N 1
ATOM 2279 C CA . GLY B 1 50 ? 28.883 10.171 102.357 1.00 52.32 50 GLY B CA 1
ATOM 2280 C C . GLY B 1 50 ? 29.580 11.394 101.790 1.00 51.69 50 GLY B C 1
ATOM 2281 O O . GLY B 1 50 ? 30.235 12.138 102.523 1.00 51.69 50 GLY B O 1
ATOM 2282 N N . HIS B 1 51 ? 29.411 11.603 100.483 1.00 50.70 51 HIS B N 1
ATOM 2283 C CA . HIS B 1 51 ? 30.042 12.700 99.751 1.00 49.58 51 HIS B CA 1
ATOM 2284 C C . HIS B 1 51 ? 29.141 13.937 99.747 1.00 48.96 51 HIS B C 1
ATOM 2285 O O . HIS B 1 51 ? 28.108 13.966 99.070 1.00 48.66 51 HIS B O 1
ATOM 2292 N N . GLU B 1 52 ? 29.549 14.962 100.491 1.00 47.88 52 GLU B N 1
ATOM 2293 C CA . GLU B 1 52 ? 28.696 16.125 100.735 1.00 46.97 52 GLU B CA 1
ATOM 2294 C C . GLU B 1 52 ? 28.466 17.006 99.510 1.00 45.58 52 GLU B C 1
ATOM 2295 O O . GLU B 1 52 ? 27.376 17.545 99.335 1.00 45.67 52 GLU B O 1
ATOM 2301 N N . VAL B 1 53 ? 29.477 17.126 98.656 1.00 44.01 53 VAL B N 1
ATOM 2302 C CA . VAL B 1 53 ? 29.376 17.968 97.474 1.00 42.69 53 VAL B CA 1
ATOM 2303 C C . VAL B 1 53 ? 28.466 17.328 96.423 1.00 41.55 53 VAL B C 1
ATOM 2304 O O . VAL B 1 53 ? 27.753 18.033 95.713 1.00 41.17 53 VAL B O 1
ATOM 2308 N N . LEU B 1 54 ? 28.487 15.996 96.339 1.00 40.03 54 LEU B N 1
ATOM 2309 C CA . LEU B 1 54 ? 27.521 15.272 95.506 1.00 38.57 54 LEU B CA 1
ATOM 2310 C C . LEU B 1 54 ? 26.115 15.396 96.077 1.00 37.72 54 LEU B C 1
ATOM 2311 O O . LEU B 1 54 ? 25.155 15.560 95.327 1.00 37.21 54 LEU B O 1
ATOM 2316 N N . ARG B 1 55 ? 25.997 15.322 97.401 1.00 37.39 55 ARG B N 1
ATOM 2317 C CA . ARG B 1 55 ? 24.708 15.475 98.074 1.00 37.29 55 ARG B CA 1
ATOM 2318 C C . ARG B 1 55 ? 24.074 16.835 97.730 1.00 37.40 55 ARG B C 1
ATOM 2319 O O . ARG B 1 55 ? 22.881 16.918 97.418 1.00 36.74 55 ARG B O 1
ATOM 2327 N N . GLU B 1 56 ? 24.895 17.888 97.779 1.00 37.09 56 GLU B N 1
ATOM 2328 C CA . GLU B 1 56 ? 24.502 19.236 97.393 1.00 37.44 56 GLU B CA 1
ATOM 2329 C C . GLU B 1 56 ? 24.030 19.326 95.931 1.00 36.47 56 GLU B C 1
ATOM 2330 O O . GLU B 1 56 ? 22.959 19.891 95.646 1.00 35.60 56 GLU B O 1
ATOM 2344 N N . LEU B 1 58 ? 22.848 16.912 94.082 1.00 33.58 58 LEU B N 1
ATOM 2345 C CA . LEU B 1 58 ? 21.580 16.192 93.965 1.00 32.76 58 LEU B CA 1
ATOM 2346 C C . LEU B 1 58 ? 20.438 16.949 94.653 1.00 32.61 58 LEU B C 1
ATOM 2347 O O . LEU B 1 58 ? 19.315 16.992 94.139 1.00 31.88 58 LEU B O 1
ATOM 2352 N N . HIS B 1 59 ? 20.728 17.536 95.813 1.00 32.67 59 HIS B N 1
ATOM 2353 C CA . HIS B 1 59 ? 19.731 18.344 96.539 1.00 33.42 59 HIS B CA 1
ATOM 2354 C C . HIS B 1 59 ? 19.192 19.457 95.638 1.00 33.62 59 HIS B C 1
ATOM 2355 O O . HIS B 1 59 ? 17.979 19.656 95.551 1.00 33.79 59 HIS B O 1
ATOM 2362 N N . ASN B 1 60 ? 20.098 20.120 94.917 1.00 33.63 60 ASN B N 1
ATOM 2363 C CA . ASN B 1 60 ? 19.755 21.300 94.143 1.00 33.58 60 ASN B CA 1
ATOM 2364 C C . ASN B 1 60 ? 19.690 21.176 92.632 1.00 33.12 60 ASN B C 1
ATOM 2365 O O . ASN B 1 60 ? 19.641 22.204 91.942 1.00 33.29 60 ASN B O 1
ATOM 2370 N N . HIS B 1 61 ? 19.660 19.946 92.119 1.00 31.57 61 HIS B N 1
ATOM 2371 C CA . HIS B 1 61 ? 19.668 19.732 90.677 1.00 30.02 61 HIS B CA 1
ATOM 2372 C C . HIS B 1 61 ? 18.426 20.297 90.034 1.00 29.84 61 HIS B C 1
ATOM 2373 O O . HIS B 1 61 ? 17.359 20.359 90.640 1.00 30.04 61 HIS B O 1
ATOM 2380 N N . SER B 1 62 ? 18.574 20.699 88.790 1.00 29.54 62 SER B N 1
ATOM 2381 C CA . SER B 1 62 ? 17.429 20.999 87.966 1.00 29.87 62 SER B CA 1
ATOM 2382 C C . SER B 1 62 ? 17.355 19.897 86.894 1.00 29.09 62 SER B C 1
ATOM 2383 O O . SER B 1 62 ? 18.308 19.690 86.134 1.00 28.70 62 SER B O 1
ATOM 2386 N N . PHE B 1 63 ? 16.237 19.172 86.852 1.00 28.76 63 PHE B N 1
ATOM 2387 C CA . PHE B 1 63 ? 16.136 17.964 86.027 1.00 28.62 63 PHE B CA 1
ATOM 2388 C C . PHE B 1 63 ? 15.943 18.329 84.564 1.00 28.33 63 PHE B C 1
ATOM 2389 O O . PHE B 1 63 ? 15.164 19.214 84.249 1.00 28.11 63 PHE B O 1
ATOM 2397 N N . VAL B 1 64 ? 16.677 17.662 83.677 1.00 27.48 64 VAL B N 1
ATOM 2398 C CA . VAL B 1 64 ? 16.642 17.997 82.268 1.00 27.39 64 VAL B CA 1
ATOM 2399 C C . VAL B 1 64 ? 15.794 16.973 81.504 1.00 27.56 64 VAL B C 1
ATOM 2400 O O . VAL B 1 64 ? 14.819 17.333 80.839 1.00 27.26 64 VAL B O 1
ATOM 2404 N N . GLY B 1 65 ? 16.156 15.696 81.623 1.00 27.42 65 GLY B N 1
ATOM 2405 C CA . GLY B 1 65 ? 15.359 14.629 81.024 1.00 27.80 65 GLY B CA 1
ATOM 2406 C C . GLY B 1 65 ? 16.029 13.270 81.114 1.00 28.11 65 GLY B C 1
ATOM 2407 O O . GLY B 1 65 ? 17.211 13.186 81.447 1.00 27.42 65 GLY B O 1
ATOM 2408 N N . CYS B 1 66 ? 15.250 12.217 80.840 1.00 28.49 66 CYS B N 1
ATOM 2409 C CA . CYS B 1 66 ? 15.740 10.845 80.765 1.00 29.81 66 CYS B CA 1
ATOM 2410 C C . CYS B 1 66 ? 16.247 10.509 79.369 1.00 29.78 66 CYS B C 1
ATOM 2411 O O . CYS B 1 66 ? 15.569 10.771 78.373 1.00 30.04 66 CYS B O 1
ATOM 2414 N N . VAL B 1 67 ? 17.422 9.903 79.291 1.00 30.30 67 VAL B N 1
ATOM 2415 C CA . VAL B 1 67 ? 17.889 9.323 78.031 1.00 30.96 67 VAL B CA 1
ATOM 2416 C C . VAL B 1 67 ? 17.170 7.970 77.806 1.00 31.93 67 VAL B C 1
ATOM 2417 O O . VAL B 1 67 ? 16.605 7.731 76.734 1.00 32.37 67 VAL B O 1
ATOM 2421 N N . ASN B 1 68 ? 17.219 7.094 78.813 1.00 32.24 68 ASN B N 1
ATOM 2422 C CA . ASN B 1 68 ? 16.458 5.833 78.843 1.00 32.30 68 ASN B CA 1
ATOM 2423 C C . ASN B 1 68 ? 16.204 5.585 80.334 1.00 32.03 68 ASN B C 1
ATOM 2424 O O . ASN B 1 68 ? 16.499 6.472 81.149 1.00 31.94 68 ASN B O 1
ATOM 2429 N N . PRO B 1 69 ? 15.666 4.398 80.709 1.00 31.37 69 PRO B N 1
ATOM 2430 C CA . PRO B 1 69 ? 15.400 4.209 82.143 1.00 30.28 69 PRO B CA 1
ATOM 2431 C C . PRO B 1 69 ? 16.657 4.247 82.986 1.00 28.58 69 PRO B C 1
ATOM 2432 O O . PRO B 1 69 ? 16.584 4.607 84.140 1.00 28.04 69 PRO B O 1
ATOM 2436 N N . GLN B 1 70 ? 17.787 3.860 82.409 1.00 27.77 70 GLN B N 1
ATOM 2437 C CA . GLN B 1 70 ? 19.047 3.807 83.116 1.00 27.64 70 GLN B CA 1
ATOM 2438 C C . GLN B 1 70 ? 19.747 5.175 83.278 1.00 26.90 70 GLN B C 1
ATOM 2439 O O . GLN B 1 70 ? 20.504 5.376 84.229 1.00 25.92 70 GLN B O 1
ATOM 2445 N N . TRP B 1 71 ? 19.537 6.087 82.336 1.00 25.77 71 TRP B N 1
ATOM 2446 C CA . TRP B 1 71 ? 20.344 7.308 82.317 1.00 25.90 71 TRP B CA 1
ATOM 2447 C C . TRP B 1 71 ? 19.465 8.549 82.329 1.00 26.20 71 TRP B C 1
ATOM 2448 O O . TRP B 1 71 ? 18.507 8.640 81.574 1.00 26.36 71 TRP B O 1
ATOM 2459 N N . ALA B 1 72 ? 19.815 9.514 83.164 1.00 26.38 72 ALA B N 1
ATOM 2460 C CA . ALA B 1 72 ? 19.106 10.779 83.185 1.00 26.17 72 ALA B CA 1
ATOM 2461 C C . ALA B 1 72 ? 20.098 11.930 83.125 1.00 26.06 72 ALA B C 1
ATOM 2462 O O . ALA B 1 72 ? 21.216 11.795 83.557 1.00 25.27 72 ALA B O 1
ATOM 2464 N N . LEU B 1 73 ? 19.657 13.059 82.578 1.00 27.24 73 LEU B N 1
ATOM 2465 C CA . LEU B 1 73 ? 20.444 14.296 82.551 1.00 27.93 73 LEU B CA 1
ATOM 2466 C C . LEU B 1 73 ? 19.949 15.322 83.564 1.00 27.80 73 LEU B C 1
ATOM 2467 O O . LEU B 1 73 ? 18.754 15.548 83.684 1.00 26.48 73 LEU B O 1
ATOM 2472 N N . ALA B 1 74 ? 20.884 15.955 84.273 1.00 28.44 74 ALA B N 1
ATOM 2473 C CA . ALA B 1 74 ? 20.523 17.000 85.236 1.00 29.91 74 ALA B CA 1
ATOM 2474 C C . ALA B 1 74 ? 21.536 18.144 85.236 1.00 30.69 74 ALA B C 1
ATOM 2475 O O . ALA B 1 74 ? 22.721 17.943 84.948 1.00 30.90 74 ALA B O 1
ATOM 2477 N N . GLN B 1 75 ? 21.075 19.331 85.612 1.00 31.13 75 GLN B N 1
ATOM 2478 C CA . GLN B 1 75 ? 21.945 20.512 85.650 1.00 31.60 75 GLN B CA 1
ATOM 2479 C C . GLN B 1 75 ? 22.070 21.061 87.080 1.00 31.30 75 GLN B C 1
ATOM 2480 O O . GLN B 1 75 ? 21.108 21.052 87.836 1.00 31.46 75 GLN B O 1
ATOM 2486 N N . HIS B 1 76 ? 23.271 21.494 87.445 1.00 31.64 76 HIS B N 1
ATOM 2487 C CA . HIS B 1 76 ? 23.552 22.142 88.732 1.00 31.86 76 HIS B CA 1
ATOM 2488 C C . HIS B 1 76 ? 24.621 23.210 88.483 1.00 32.31 76 HIS B C 1
ATOM 2489 O O . HIS B 1 76 ? 25.717 22.903 87.987 1.00 31.73 76 HIS B O 1
ATOM 2496 N N . GLN B 1 77 ? 24.305 24.449 88.857 1.00 33.20 77 GLN B N 1
ATOM 2497 C CA . GLN B 1 77 ? 25.094 25.634 88.478 1.00 33.96 77 GLN B CA 1
ATOM 2498 C C . GLN B 1 77 ? 25.241 25.575 86.979 1.00 33.59 77 GLN B C 1
ATOM 2499 O O . GLN B 1 77 ? 24.263 25.406 86.247 1.00 34.37 77 GLN B O 1
ATOM 2505 N N . THR B 1 78 ? 26.471 25.657 86.516 1.00 33.01 78 THR B N 1
ATOM 2506 C CA . THR B 1 78 ? 26.716 25.676 85.092 1.00 32.25 78 THR B CA 1
ATOM 2507 C C . THR B 1 78 ? 27.116 24.301 84.544 1.00 31.45 78 THR B C 1
ATOM 2508 O O . THR B 1 78 ? 27.496 24.181 83.382 1.00 31.60 78 THR B O 1
ATOM 2512 N N . LYS B 1 79 ? 26.998 23.264 85.363 1.00 30.72 79 LYS B N 1
ATOM 2513 C CA . LYS B 1 79 ? 27.393 21.923 84.926 1.00 30.67 79 LYS B CA 1
ATOM 2514 C C . LYS B 1 79 ? 26.219 21.034 84.538 1.00 29.80 79 LYS B C 1
ATOM 2515 O O . LYS B 1 79 ? 25.165 21.048 85.170 1.00 28.77 79 LYS B O 1
ATOM 2521 N N . LEU B 1 80 ? 26.435 20.248 83.490 1.00 29.05 80 LEU B N 1
ATOM 2522 C CA . LEU B 1 80 ? 25.462 19.282 83.043 1.00 28.49 80 LEU B CA 1
ATOM 2523 C C . LEU B 1 80 ? 25.992 17.900 83.429 1.00 27.85 80 LEU B C 1
ATOM 2524 O O . LEU B 1 80 ? 27.136 17.560 83.123 1.00 27.17 80 LEU B O 1
ATOM 2529 N N . TYR B 1 81 ? 25.169 17.124 84.128 1.00 27.27 81 TYR B N 1
ATOM 2530 C CA . TYR B 1 81 ? 25.556 15.781 84.585 1.00 26.72 81 TYR B CA 1
ATOM 2531 C C . TYR B 1 81 ? 24.792 14.674 83.874 1.00 26.84 81 TYR B C 1
ATOM 2532 O O . TYR B 1 81 ? 23.604 14.821 83.599 1.00 26.33 81 TYR B O 1
ATOM 2541 N N . LEU B 1 82 ? 25.491 13.586 83.545 1.00 26.14 82 LEU B N 1
ATOM 2542 C CA . LEU B 1 82 ? 24.821 12.346 83.170 1.00 26.20 82 LEU B CA 1
ATOM 2543 C C . LEU B 1 82 ? 24.790 11.430 84.399 1.00 25.57 82 LEU B C 1
ATOM 2544 O O . LEU B 1 82 ? 25.807 11.219 85.056 1.00 25.88 82 LEU B O 1
ATOM 2549 N N . LEU B 1 83 ? 23.604 10.944 84.745 1.00 24.56 83 LEU B N 1
ATOM 2550 C CA . LEU B 1 83 ? 23.423 10.246 86.014 1.00 24.45 83 LEU B CA 1
ATOM 2551 C C . LEU B 1 83 ? 22.843 8.856 85.799 1.00 24.72 83 LEU B C 1
ATOM 2552 O O . LEU B 1 83 ? 21.845 8.701 85.103 1.00 24.36 83 LEU B O 1
ATOM 2557 N N . ASN B 1 84 ? 23.491 7.852 86.385 1.00 24.58 84 ASN B N 1
ATOM 2558 C CA . ASN B 1 84 ? 22.984 6.487 86.331 1.00 24.56 84 ASN B CA 1
ATOM 2559 C C . ASN B 1 84 ? 21.808 6.302 87.292 1.00 23.48 84 ASN B C 1
ATOM 2560 O O . ASN B 1 84 ? 21.979 5.929 88.441 1.00 23.18 84 ASN B O 1
ATOM 2565 N N . THR B 1 85 ? 20.616 6.575 86.798 1.00 23.55 85 THR B N 1
ATOM 2566 C CA . THR B 1 85 ? 19.379 6.403 87.556 1.00 23.68 85 THR B CA 1
ATOM 2567 C C . THR B 1 85 ? 19.254 5.002 88.191 1.00 23.52 85 THR B C 1
ATOM 2568 O O . THR B 1 85 ? 18.757 4.877 89.306 1.00 23.04 85 THR B O 1
ATOM 2572 N N . THR B 1 86 ? 19.694 3.973 87.467 1.00 23.66 86 THR B N 1
ATOM 2573 C CA . THR B 1 86 ? 19.641 2.603 87.960 1.00 24.18 86 THR B CA 1
ATOM 2574 C C . THR B 1 86 ? 20.431 2.464 89.258 1.00 24.21 86 THR B C 1
ATOM 2575 O O . THR B 1 86 ? 19.873 2.072 90.272 1.00 24.74 86 THR B O 1
ATOM 2579 N N . LYS B 1 87 ? 21.714 2.816 89.233 1.00 24.72 87 LYS B N 1
ATOM 2580 C CA . LYS B 1 87 ? 22.564 2.721 90.417 1.00 25.40 87 LYS B CA 1
ATOM 2581 C C . LYS B 1 87 ? 22.261 3.782 91.488 1.00 25.51 87 LYS B C 1
ATOM 2582 O O . LYS B 1 87 ? 22.365 3.513 92.693 1.00 25.79 87 LYS B O 1
ATOM 2588 N N . LEU B 1 88 ? 21.882 4.986 91.058 1.00 2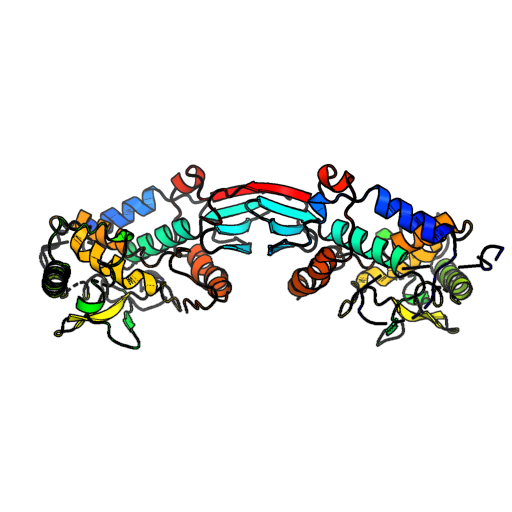5.31 88 LEU B N 1
ATOM 2589 C CA . LEU B 1 88 ? 21.479 6.027 92.023 1.00 25.52 88 LEU B CA 1
ATOM 2590 C C . LEU B 1 88 ? 20.224 5.611 92.792 1.00 24.67 88 LEU B C 1
ATOM 2591 O O . LEU B 1 88 ? 20.176 5.762 94.010 1.00 24.55 88 LEU B O 1
ATOM 2596 N N . SER B 1 89 ? 19.225 5.078 92.087 1.00 24.23 89 SER B N 1
ATOM 2597 C CA . SER B 1 89 ? 17.983 4.639 92.758 1.00 24.49 89 SER B CA 1
ATOM 2598 C C . SER B 1 89 ? 18.244 3.387 93.613 1.00 25.58 89 SER B C 1
ATOM 2599 O O . SER B 1 89 ? 17.743 3.272 94.741 1.00 25.16 89 SER B O 1
ATOM 2602 N N . GLU B 1 90 ? 19.064 2.470 93.095 1.00 26.29 90 GLU B N 1
ATOM 2603 C CA . GLU B 1 90 ? 19.535 1.336 93.913 1.00 26.97 90 GLU B CA 1
ATOM 2604 C C . GLU B 1 90 ? 20.127 1.798 95.236 1.00 27.11 90 GLU B C 1
ATOM 2605 O O . GLU B 1 90 ? 19.703 1.348 96.302 1.00 26.81 90 GLU B O 1
ATOM 2611 N N . GLU B 1 91 ? 21.096 2.712 95.168 1.00 28.19 91 GLU B N 1
ATOM 2612 C CA . GLU B 1 91 ? 21.737 3.233 96.372 1.00 29.17 91 GLU B CA 1
ATOM 2613 C C . GLU B 1 91 ? 20.740 3.948 97.285 1.00 29.09 91 GLU B C 1
ATOM 2614 O O . GLU B 1 91 ? 20.749 3.738 98.504 1.00 30.01 91 GLU B O 1
ATOM 2620 N N . LEU B 1 92 ? 19.864 4.750 96.676 1.00 28.52 92 LEU B N 1
ATOM 2621 C CA . LEU B 1 92 ? 18.789 5.429 97.385 1.00 27.99 92 LEU B CA 1
ATOM 2622 C C . LEU B 1 92 ? 17.921 4.462 98.188 1.00 28.13 92 LEU B C 1
ATOM 2623 O O . LEU B 1 92 ? 17.668 4.671 99.384 1.00 27.67 92 LEU B O 1
ATOM 2628 N N . PHE B 1 93 ? 17.423 3.425 97.523 1.00 28.50 93 PHE B N 1
ATOM 2629 C CA . PHE B 1 93 ? 16.560 2.478 98.221 1.00 29.40 93 PHE B CA 1
ATOM 2630 C C . PHE B 1 93 ? 17.298 1.650 99.287 1.00 30.21 93 PHE B C 1
ATOM 2631 O O . PHE B 1 93 ? 16.742 1.373 100.343 1.00 30.42 93 PHE B O 1
ATOM 2639 N N . TYR B 1 94 ? 18.554 1.296 99.026 1.00 31.01 94 TYR B N 1
ATOM 2640 C CA . TYR B 1 94 ? 19.383 0.656 100.049 1.00 32.74 94 TYR B CA 1
ATOM 2641 C C . TYR B 1 94 ? 19.482 1.486 101.339 1.00 32.94 94 TYR B C 1
ATOM 2642 O O . TYR B 1 94 ? 19.311 0.954 102.438 1.00 33.45 94 TYR B O 1
ATOM 2651 N N . GLN B 1 95 ? 19.734 2.787 101.202 1.00 33.13 95 GLN B N 1
ATOM 2652 C CA . GLN B 1 95 ? 19.899 3.661 102.375 1.00 33.05 95 GLN B CA 1
ATOM 2653 C C . GLN B 1 95 ? 18.586 3.859 103.110 1.00 33.33 95 GLN B C 1
ATOM 2654 O O . GLN B 1 95 ? 18.579 3.928 104.335 1.00 33.03 95 GLN B O 1
ATOM 2660 N N . ILE B 1 96 ? 17.480 3.921 102.365 1.00 33.46 96 ILE B N 1
ATOM 2661 C CA . ILE B 1 96 ? 16.161 4.060 102.972 1.00 33.64 96 ILE B CA 1
ATOM 2662 C C . ILE B 1 96 ? 15.785 2.784 103.722 1.00 34.48 96 ILE B C 1
ATOM 2663 O O . ILE B 1 96 ? 15.144 2.841 104.769 1.00 34.11 96 ILE B O 1
ATOM 2668 N N . LEU B 1 97 ? 16.218 1.642 103.191 1.00 35.80 97 LEU B N 1
ATOM 2669 C CA . LEU B 1 97 ? 16.032 0.362 103.858 1.00 36.53 97 LEU B CA 1
ATOM 2670 C C . LEU B 1 97 ? 16.763 0.319 105.196 1.00 37.80 97 LEU B C 1
ATOM 2671 O O . LEU B 1 97 ? 16.193 -0.101 106.204 1.00 38.06 97 LEU B O 1
ATOM 2676 N N . ILE B 1 98 ? 18.016 0.772 105.202 1.00 39.55 98 ILE B N 1
ATOM 2677 C CA . ILE B 1 98 ? 18.842 0.779 106.399 1.00 40.87 98 ILE B CA 1
ATOM 2678 C C . ILE B 1 98 ? 18.365 1.835 107.402 1.00 42.40 98 ILE B C 1
ATOM 2679 O O . ILE B 1 98 ? 18.341 1.577 108.605 1.00 42.87 98 ILE B O 1
ATOM 2684 N N . TYR B 1 99 ? 17.942 3.001 106.914 1.00 43.48 99 TYR B N 1
ATOM 2685 C CA . TYR B 1 99 ? 17.532 4.092 107.806 1.00 44.45 99 TYR B CA 1
ATOM 2686 C C . TYR B 1 99 ? 16.085 4.017 108.310 1.00 44.40 99 TYR B C 1
ATOM 2687 O O . TYR B 1 99 ? 15.823 4.330 109.470 1.00 44.29 99 TYR B O 1
ATOM 2696 N N . ASP B 1 100 ? 15.150 3.616 107.456 1.00 44.49 100 ASP B N 1
ATOM 2697 C CA . ASP B 1 100 ? 13.762 3.447 107.906 1.00 45.21 100 ASP B CA 1
ATOM 2698 C C . ASP B 1 100 ? 13.473 2.024 108.381 1.00 45.08 100 ASP B C 1
ATOM 2699 O O . ASP B 1 100 ? 12.317 1.611 108.481 1.00 44.60 100 ASP B O 1
ATOM 2704 N N . PHE B 1 101 ? 14.537 1.278 108.668 1.00 45.78 101 PHE B N 1
ATOM 2705 C CA . PHE B 1 101 ? 14.441 -0.134 109.031 1.00 46.51 101 PHE B CA 1
ATOM 2706 C C . PHE B 1 101 ? 13.363 -0.357 110.094 1.00 46.95 101 PHE B C 1
ATOM 2707 O O . PHE B 1 101 ? 13.295 0.383 111.086 1.00 46.68 101 PHE B O 1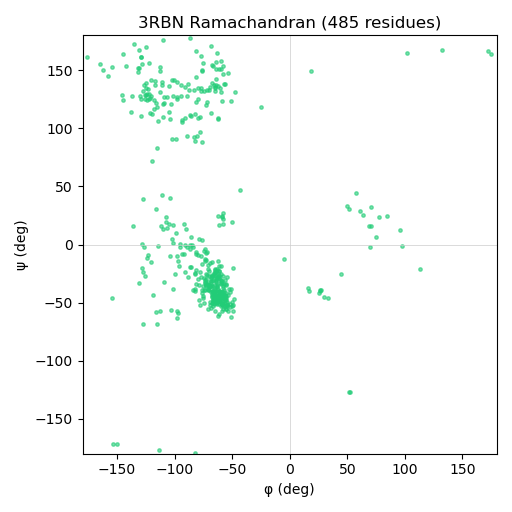
ATOM 2715 N N . ALA B 1 102 ? 12.499 -1.343 109.843 1.00 47.26 102 ALA B N 1
ATOM 2716 C CA . ALA B 1 102 ? 11.414 -1.737 110.753 1.00 47.60 102 ALA B CA 1
ATOM 2717 C C . ALA B 1 102 ? 10.287 -0.710 110.871 1.00 47.86 102 ALA B C 1
ATOM 2718 O O . ALA B 1 102 ? 9.285 -0.950 111.547 1.00 48.12 102 ALA B O 1
ATOM 2720 N N . ASN B 1 103 ? 10.441 0.418 110.186 1.00 47.82 103 ASN B N 1
ATOM 2721 C CA . ASN B 1 103 ? 9.483 1.506 110.283 1.00 47.54 103 ASN B CA 1
ATOM 2722 C C . ASN B 1 103 ? 8.755 1.804 108.975 1.00 47.34 103 ASN B C 1
ATOM 2723 O O . ASN B 1 103 ? 8.373 2.941 108.730 1.00 47.54 103 ASN B O 1
ATOM 2728 N N . PHE B 1 104 ? 8.559 0.787 108.142 1.00 46.78 104 PHE B N 1
ATOM 2729 C CA . PHE B 1 104 ? 8.033 1.008 106.796 1.00 46.30 104 PHE B CA 1
ATOM 2730 C C . PHE B 1 104 ? 6.529 0.927 106.718 1.00 46.51 104 PHE B C 1
ATOM 2731 O O . PHE B 1 104 ? 5.921 0.006 107.259 1.00 46.08 104 PHE B O 1
ATOM 2739 N N . GLY B 1 105 ? 5.935 1.877 106.002 1.00 46.45 105 GLY B N 1
ATOM 2740 C CA . GLY B 1 105 ? 4.557 1.742 105.577 1.00 46.57 105 GLY B CA 1
ATOM 2741 C C . GLY B 1 105 ? 4.426 0.558 104.636 1.00 46.95 105 GLY B C 1
ATOM 2742 O O . GLY B 1 105 ? 5.426 0.032 104.111 1.00 46.63 105 GLY B O 1
ATOM 2743 N N . VAL B 1 106 ? 3.194 0.125 104.417 1.00 47.00 106 VAL B N 1
ATOM 2744 C CA . VAL B 1 106 ? 2.979 -1.038 103.593 1.00 47.20 106 VAL B CA 1
ATOM 2745 C C . VAL B 1 106 ? 2.318 -0.644 102.304 1.00 47.73 106 VAL B C 1
ATOM 2746 O O . VAL B 1 106 ? 1.429 0.196 102.268 1.00 47.67 106 VAL B O 1
ATOM 2750 N N . LEU B 1 107 ? 2.816 -1.237 101.235 1.00 48.40 107 LEU B N 1
ATOM 2751 C CA . LEU B 1 107 ? 2.244 -1.098 99.934 1.00 49.30 107 LEU B CA 1
ATOM 2752 C C . LEU B 1 107 ? 1.516 -2.412 99.684 1.00 50.04 107 LEU B C 1
ATOM 2753 O O . LEU B 1 107 ? 2.140 -3.452 99.493 1.00 49.51 107 LEU B O 1
ATOM 2758 N N . ARG B 1 108 ? 0.188 -2.347 99.722 1.00 51.38 108 ARG B N 1
ATOM 2759 C CA . ARG B 1 108 ? -0.662 -3.510 99.518 1.00 52.48 108 ARG B CA 1
ATOM 2760 C C . ARG B 1 108 ? -0.674 -3.875 98.041 1.00 52.63 108 ARG B C 1
ATOM 2761 O O . ARG B 1 108 ? -0.834 -3.011 97.181 1.00 52.53 108 ARG B O 1
ATOM 2769 N N . LEU B 1 109 ? -0.477 -5.157 97.753 1.00 52.89 109 LEU B N 1
ATOM 2770 C CA . LEU B 1 109 ? -0.674 -5.670 96.409 1.00 53.13 109 LEU B CA 1
ATOM 2771 C C . LEU B 1 109 ? -2.175 -5.798 96.200 1.00 53.68 109 LEU B C 1
ATOM 2772 O O . LEU B 1 109 ? -2.885 -6.307 97.080 1.00 53.43 109 LEU B O 1
ATOM 2777 N N . SER B 1 110 ? -2.662 -5.302 95.060 1.00 54.10 110 SER B N 1
ATOM 2778 C CA . SER B 1 110 ? -4.084 -5.409 94.743 1.00 54.71 110 SER B CA 1
ATOM 2779 C C . SER B 1 110 ? -4.415 -6.890 94.594 1.00 54.53 110 SER B C 1
ATOM 2780 O O . SER B 1 110 ? -5.367 -7.394 95.192 1.00 54.95 110 SER B O 1
ATOM 2783 N N . GLU B 1 111 ? -3.592 -7.582 93.814 1.00 54.17 111 GLU B N 1
ATOM 2784 C CA . GLU B 1 111 ? -3.682 -9.026 93.670 1.00 53.58 111 GLU B CA 1
ATOM 2785 C C . GLU B 1 111 ? -2.577 -9.700 94.496 1.00 53.05 111 GLU B C 1
ATOM 2786 O O . GLU B 1 111 ? -1.385 -9.410 94.291 1.00 53.17 111 GLU B O 1
ATOM 2788 N N . PRO B 1 112 ? -2.968 -10.562 95.460 1.00 52.30 112 PRO B N 1
ATOM 2789 C CA . PRO B 1 112 ? -2.046 -11.481 96.147 1.00 51.68 112 PRO B CA 1
ATOM 2790 C C . PRO B 1 112 ? -1.295 -12.371 95.158 1.00 50.86 112 PRO B C 1
ATOM 2791 O O . PRO B 1 112 ? -1.870 -12.860 94.182 1.00 51.04 112 PRO B O 1
ATOM 2795 N N . ALA B 1 113 ? -0.006 -12.554 95.402 1.00 49.78 113 ALA B N 1
ATOM 2796 C CA . ALA B 1 113 ? 0.834 -13.271 94.464 1.00 48.46 113 ALA B CA 1
ATOM 2797 C C . ALA B 1 113 ? 1.404 -14.490 95.156 1.00 47.46 113 ALA B C 1
ATOM 2798 O O . ALA B 1 113 ? 2.198 -14.350 96.092 1.00 47.31 113 ALA B O 1
ATOM 2800 N N . PRO B 1 114 ? 0.972 -15.691 94.726 1.00 46.57 114 PRO B N 1
ATOM 2801 C CA . PRO B 1 114 ? 1.511 -16.938 95.287 1.00 45.70 114 PRO B CA 1
ATOM 2802 C C . PRO B 1 114 ? 3.023 -17.020 95.087 1.00 44.51 114 PRO B C 1
ATOM 2803 O O . PRO B 1 114 ? 3.508 -16.903 93.961 1.00 44.18 114 PRO B O 1
ATOM 2807 N N . LEU B 1 115 ? 3.750 -17.189 96.187 1.00 43.77 115 LEU B N 1
ATOM 2808 C CA . LEU B 1 115 ? 5.204 -17.316 96.146 1.00 43.13 115 LEU B CA 1
ATOM 2809 C C . LEU B 1 115 ? 5.646 -18.457 95.232 1.00 42.79 115 LEU B C 1
ATOM 2810 O O . LEU B 1 115 ? 6.700 -18.375 94.597 1.00 42.48 115 LEU B O 1
ATOM 2815 N N . PHE B 1 116 ? 4.812 -19.494 95.141 1.00 42.19 116 PHE B N 1
ATOM 2816 C CA . PHE B 1 116 ? 5.082 -20.633 94.271 1.00 41.93 116 PHE B CA 1
ATOM 2817 C C . PHE B 1 116 ? 5.134 -20.251 92.796 1.00 41.00 116 PHE B C 1
ATOM 2818 O O . PHE B 1 116 ? 6.077 -20.613 92.107 1.00 40.61 116 PHE B O 1
ATOM 2826 N N . ASP B 1 117 ? 4.129 -19.527 92.314 1.00 40.66 117 ASP B N 1
ATOM 2827 C CA . ASP B 1 117 ? 4.099 -19.134 90.905 1.00 40.71 117 ASP B CA 1
ATOM 2828 C C . ASP B 1 117 ? 5.275 -18.221 90.567 1.00 39.97 117 ASP B C 1
ATOM 2829 O O . ASP B 1 117 ? 5.926 -18.373 89.523 1.00 40.06 117 ASP B O 1
ATOM 2834 N N . LEU B 1 118 ? 5.551 -17.298 91.481 1.00 39.23 118 LEU B N 1
ATOM 2835 C CA . LEU B 1 118 ? 6.678 -16.367 91.363 1.00 38.96 118 LEU B CA 1
ATOM 2836 C C . LEU B 1 118 ? 8.017 -17.085 91.252 1.00 39.24 118 LEU B C 1
ATOM 2837 O O . LEU B 1 118 ? 8.798 -16.797 90.337 1.00 38.98 118 LEU B O 1
ATOM 2842 N N . ALA B 1 119 ? 8.271 -18.023 92.169 1.00 39.72 119 ALA B N 1
ATOM 2843 C CA . ALA B 1 119 ? 9.471 -18.861 92.099 1.00 40.73 119 ALA B CA 1
ATOM 2844 C C . ALA B 1 119 ? 9.553 -19.655 90.785 1.00 41.09 119 ALA B C 1
ATOM 2845 O O . ALA B 1 119 ? 10.642 -19.811 90.234 1.00 41.28 119 ALA B O 1
ATOM 2855 N N . LEU B 1 121 ? 8.169 -18.706 87.855 1.00 42.69 121 LEU B N 1
ATOM 2856 C CA . LEU B 1 121 ? 8.473 -17.712 86.839 1.00 42.97 121 LEU B CA 1
ATOM 2857 C C . LEU B 1 121 ? 9.964 -17.393 86.860 1.00 42.91 121 LEU B C 1
ATOM 2858 O O . LEU B 1 121 ? 10.589 -17.290 85.809 1.00 42.82 121 LEU B O 1
ATOM 2863 N N . ALA B 1 122 ? 10.523 -17.264 88.062 1.00 43.22 122 ALA B N 1
ATOM 2864 C CA . ALA B 1 122 ? 11.956 -17.044 88.239 1.00 43.25 122 ALA B CA 1
ATOM 2865 C C . ALA B 1 122 ? 12.762 -18.189 87.633 1.00 43.42 122 ALA B C 1
ATOM 2866 O O . ALA B 1 122 ? 13.655 -17.962 86.812 1.00 43.37 122 ALA B O 1
ATOM 2868 N N . LEU B 1 123 ? 12.425 -19.417 88.024 1.00 44.01 123 LEU B N 1
ATOM 2869 C CA . LEU B 1 123 ? 13.145 -20.613 87.561 1.00 44.40 123 LEU B CA 1
ATOM 2870 C C . LEU B 1 123 ? 13.037 -20.857 86.049 1.00 45.05 123 LEU B C 1
ATOM 2871 O O . LEU B 1 123 ? 13.964 -21.361 85.440 1.00 45.72 123 LEU B O 1
ATOM 2876 N N . ASP B 1 124 ? 11.912 -20.487 85.454 1.00 45.98 124 ASP B N 1
ATOM 2877 C CA . ASP B 1 124 ? 11.717 -20.613 84.019 1.00 47.32 124 ASP B CA 1
ATOM 2878 C C . ASP B 1 124 ? 12.402 -19.501 83.208 1.00 48.01 124 ASP B C 1
ATOM 2879 O O . ASP B 1 124 ? 12.238 -19.443 81.983 1.00 48.04 124 ASP B O 1
ATOM 28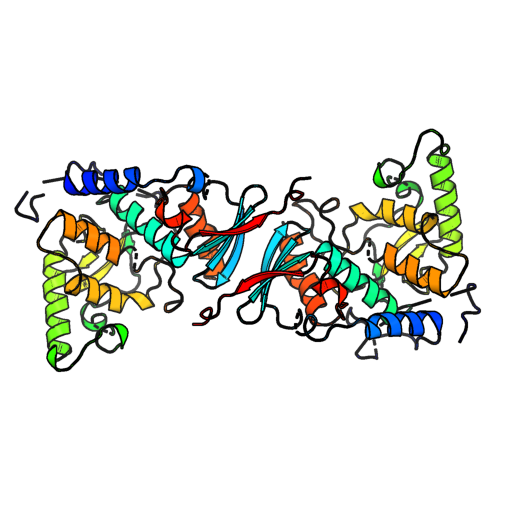84 N N . SER B 1 125 ? 13.157 -18.623 83.875 1.00 48.50 125 SER B N 1
ATOM 2885 C CA . SER B 1 125 ? 13.816 -17.504 83.183 1.00 49.33 125 SER B CA 1
ATOM 2886 C C . SER B 1 125 ? 15.349 -17.647 83.176 1.00 49.78 125 SER B C 1
ATOM 2887 O O . SER B 1 125 ? 15.921 -18.214 84.104 1.00 49.48 125 SER B O 1
ATOM 2890 N N . PRO B 1 126 ? 16.018 -17.126 82.128 1.00 50.77 126 PRO B N 1
ATOM 2891 C CA . PRO B 1 126 ? 17.478 -17.289 82.009 1.00 51.36 126 PRO B CA 1
ATOM 2892 C C . PRO B 1 126 ? 18.323 -16.644 83.117 1.00 51.83 126 PRO B C 1
ATOM 2893 O O . PRO B 1 126 ? 19.459 -17.074 83.328 1.00 52.17 126 PRO B O 1
ATOM 2897 N N . GLU B 1 127 ? 17.792 -15.641 83.819 1.00 52.22 127 GLU B N 1
ATOM 2898 C CA . GLU B 1 127 ? 18.571 -14.959 84.873 1.00 52.55 127 GLU B CA 1
ATOM 2899 C C . GLU B 1 127 ? 18.676 -15.778 86.152 1.00 52.36 127 GLU B C 1
ATOM 2900 O O . GLU B 1 127 ? 19.532 -15.489 87.005 1.00 52.34 127 GLU B O 1
ATOM 2906 N N . SER B 1 128 ? 17.812 -16.790 86.292 1.00 51.72 128 SER B N 1
ATOM 2907 C CA . SER B 1 128 ? 17.885 -17.714 87.438 1.00 51.40 128 SER B CA 1
ATOM 2908 C C . SER B 1 128 ? 19.180 -18.541 87.454 1.00 51.43 128 SER B C 1
ATOM 2909 O O . SER B 1 128 ? 19.682 -18.900 88.523 1.00 51.36 128 SER B O 1
ATOM 2912 N N . GLY B 1 129 ? 19.709 -18.850 86.271 1.00 51.36 129 GLY B N 1
ATOM 2913 C CA . GLY B 1 129 ? 20.837 -19.773 86.162 1.00 51.47 129 GLY B CA 1
ATOM 2914 C C . GLY B 1 129 ? 20.492 -21.182 86.626 1.00 51.38 129 GLY B C 1
ATOM 2915 O O . GLY B 1 129 ? 21.367 -21.928 87.063 1.00 51.55 129 GLY B O 1
ATOM 2916 N N . TRP B 1 130 ? 19.211 -21.538 86.556 1.00 51.47 130 TRP B N 1
ATOM 2917 C CA . TRP B 1 130 ? 18.774 -22.903 86.858 1.00 51.33 130 TRP B CA 1
ATOM 2918 C C . TRP B 1 130 ? 19.350 -23.874 85.835 1.00 51.18 130 TRP B C 1
ATOM 2919 O O . TRP B 1 130 ? 19.333 -23.592 84.635 1.00 51.18 130 TRP B O 1
ATOM 2930 N N . THR B 1 131 ? 19.863 -25.002 86.318 1.00 51.07 131 THR B N 1
ATOM 2931 C CA . THR B 1 131 ? 20.172 -26.160 85.461 1.00 51.17 131 THR B CA 1
ATOM 2932 C C . THR B 1 131 ? 19.660 -27.420 86.162 1.00 51.20 131 THR B C 1
ATOM 2933 O O . THR B 1 131 ? 19.238 -27.361 87.323 1.00 51.07 131 THR B O 1
ATOM 2937 N N . GLU B 1 132 ? 19.709 -28.554 85.465 1.00 51.26 132 GLU B N 1
ATOM 2938 C CA . GLU B 1 132 ? 19.203 -29.814 86.009 1.00 51.33 132 GLU B CA 1
ATOM 2939 C C . GLU B 1 132 ? 19.963 -30.237 87.270 1.00 51.33 132 GLU B C 1
ATOM 2940 O O . GLU B 1 132 ? 19.392 -30.887 88.144 1.00 50.90 132 GLU B O 1
ATOM 2942 N N . GLU B 1 133 ? 21.234 -29.840 87.367 1.00 51.72 133 GLU B N 1
ATOM 2943 C CA . GLU B 1 133 ? 22.053 -30.107 88.559 1.00 52.34 133 GLU B CA 1
ATOM 2944 C C . GLU B 1 133 ? 21.459 -29.483 89.822 1.00 52.50 133 GLU B C 1
ATOM 2945 O O . GLU B 1 133 ? 21.705 -29.979 90.917 1.00 52.73 133 GLU B O 1
ATOM 2947 N N . ASP B 1 134 ? 20.673 -28.410 89.660 1.00 52.59 134 ASP B N 1
ATOM 2948 C CA . ASP B 1 134 ? 19.924 -27.795 90.776 1.00 52.19 134 ASP B CA 1
ATOM 2949 C C . ASP B 1 134 ? 18.818 -28.679 91.316 1.00 51.88 134 ASP B C 1
ATOM 2950 O O . ASP B 1 134 ? 18.445 -28.551 92.476 1.00 51.86 134 ASP B O 1
ATOM 2955 N N . GLY B 1 135 ? 18.286 -29.557 90.473 1.00 51.57 135 GLY B N 1
ATOM 2956 C CA . GLY B 1 135 ? 17.162 -30.413 90.854 1.00 51.58 135 GLY B CA 1
ATOM 2957 C C . GLY B 1 135 ? 15.873 -29.871 90.266 1.00 51.56 135 GLY B C 1
ATOM 2958 O O . GLY B 1 135 ? 15.841 -28.722 89.827 1.00 51.96 135 GLY B O 1
ATOM 2959 N N . PRO B 1 136 ? 14.799 -30.686 90.254 1.00 51.53 136 PRO B N 1
ATOM 2960 C CA . PRO B 1 136 ? 13.549 -30.275 89.592 1.00 51.08 136 PRO B CA 1
ATOM 2961 C C . PRO B 1 136 ? 12.961 -28.963 90.134 1.00 50.47 136 PRO B C 1
ATOM 2962 O O . PRO B 1 136 ? 13.070 -28.667 91.328 1.00 50.31 136 PRO B O 1
ATOM 2966 N N . LYS B 1 137 ? 12.330 -28.211 89.238 1.00 49.80 137 LYS B N 1
ATOM 2967 C CA . LYS B 1 137 ? 11.864 -26.855 89.513 1.00 49.29 137 LYS B CA 1
ATOM 2968 C C . LYS B 1 137 ? 10.757 -26.814 90.564 1.00 49.19 137 LYS B C 1
ATOM 2969 O O . LYS B 1 137 ? 10.861 -26.062 91.544 1.00 49.12 137 LYS B O 1
ATOM 2975 N N . GLU B 1 138 ? 9.712 -27.626 90.362 1.00 48.74 138 GLU B N 1
ATOM 2976 C CA . GLU B 1 138 ? 8.584 -27.694 91.295 1.00 48.39 138 GLU B CA 1
ATOM 2977 C C . GLU B 1 138 ? 9.075 -27.880 92.725 1.00 48.01 138 GLU B C 1
ATOM 2978 O O . GLU B 1 138 ? 8.682 -27.125 93.621 1.00 48.39 138 GLU B O 1
ATOM 2980 N N . GLY B 1 139 ? 9.964 -28.854 92.926 1.00 47.45 139 GLY B N 1
ATOM 2981 C CA . GLY B 1 139 ? 10.540 -29.123 94.243 1.00 47.05 139 GLY B CA 1
ATOM 2982 C C . GLY B 1 139 ? 11.321 -27.951 94.826 1.00 46.74 139 GLY B C 1
ATOM 2983 O O . GLY B 1 139 ? 11.212 -27.646 96.021 1.00 47.07 139 GLY B O 1
ATOM 2984 N N . LEU B 1 140 ? 12.112 -27.293 93.987 1.00 46.09 140 LEU B N 1
ATOM 2985 C CA . LEU B 1 140 ? 12.838 -26.101 94.417 1.00 45.99 140 LEU B CA 1
ATOM 2986 C C . LEU B 1 140 ? 11.871 -24.934 94.701 1.00 45.38 140 LEU B C 1
ATOM 2987 O O . LEU B 1 140 ? 11.969 -24.279 95.746 1.00 44.82 140 LEU B O 1
ATOM 2992 N N . ALA B 1 141 ? 10.912 -24.710 93.804 1.00 45.29 141 ALA B N 1
ATOM 2993 C CA . ALA B 1 141 ? 9.844 -23.741 94.069 1.00 45.38 141 ALA B CA 1
ATOM 2994 C C . ALA B 1 141 ? 9.194 -23.977 95.433 1.00 45.73 141 ALA B C 1
ATOM 2995 O O . ALA B 1 141 ? 9.124 -23.053 96.241 1.00 45.59 141 ALA B O 1
ATOM 2997 N N . GLU B 1 142 ? 8.750 -25.216 95.693 1.00 46.20 142 GLU B N 1
ATOM 2998 C CA . GLU B 1 142 ? 8.110 -25.569 96.977 1.00 46.54 142 GLU B CA 1
ATOM 2999 C C . GLU B 1 142 ? 9.000 -25.262 98.177 1.00 46.02 142 GLU B C 1
ATOM 3000 O O . GLU B 1 142 ? 8.543 -24.676 99.170 1.00 46.35 142 GLU B O 1
ATOM 3006 N N . TYR B 1 143 ? 10.270 -25.637 98.075 1.00 45.37 143 TYR B N 1
ATOM 3007 C CA . TYR B 1 143 ? 11.239 -25.333 99.120 1.00 45.16 143 TYR B CA 1
ATOM 3008 C C . TYR B 1 143 ? 11.362 -23.840 99.404 1.00 44.74 143 TYR B C 1
ATOM 3009 O O . TYR B 1 143 ? 11.436 -23.430 100.569 1.00 44.42 143 TYR B O 1
ATOM 3018 N N . ILE B 1 144 ? 11.429 -23.044 98.331 1.00 44.32 144 ILE B N 1
ATOM 3019 C CA . ILE B 1 144 ? 11.545 -21.587 98.423 1.00 43.33 144 ILE B CA 1
ATOM 3020 C C . ILE B 1 144 ? 10.353 -21.013 99.175 1.00 43.26 144 ILE B C 1
ATOM 3021 O O . ILE B 1 144 ? 10.524 -20.171 100.059 1.00 43.03 144 ILE B O 1
ATOM 3026 N N . VAL B 1 145 ? 9.159 -21.489 98.821 1.00 43.16 145 VAL B N 1
ATOM 3027 C CA . VAL B 1 145 ? 7.915 -21.070 99.478 1.00 43.77 145 VAL B CA 1
ATOM 3028 C C . VAL B 1 145 ? 7.961 -21.36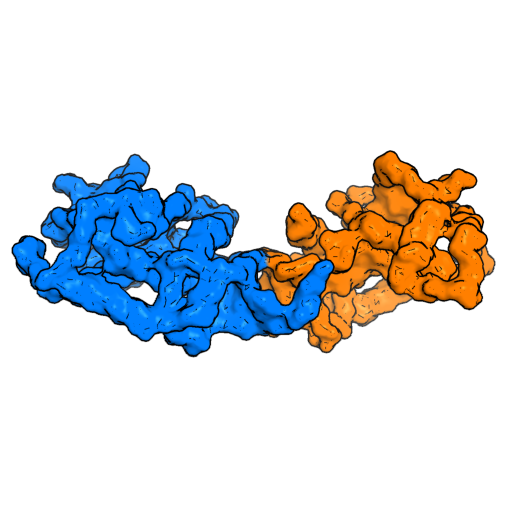9 100.974 1.00 43.76 145 VAL B C 1
ATOM 3029 O O . VAL B 1 145 ? 7.715 -20.472 101.801 1.00 43.73 145 VAL B O 1
ATOM 3033 N N . GLU B 1 146 ? 8.309 -22.615 101.315 1.00 43.84 146 GLU B N 1
ATOM 3034 C CA . GLU B 1 146 ? 8.357 -23.042 102.713 1.00 43.80 146 GLU B CA 1
ATOM 3035 C C . GLU B 1 146 ? 9.429 -22.283 103.471 1.00 43.34 146 GLU B C 1
ATOM 3036 O O . GLU B 1 146 ? 9.171 -21.781 104.567 1.00 43.18 146 GLU B O 1
ATOM 3042 N N . PHE B 1 147 ? 10.614 -22.166 102.868 1.00 43.13 147 PHE B N 1
ATOM 3043 C CA . PHE B 1 147 ? 11.701 -21.379 103.457 1.00 43.00 147 PHE B CA 1
ATOM 3044 C C . PHE B 1 147 ? 11.264 -19.935 103.710 1.00 42.87 147 PHE B C 1
ATOM 3045 O O . PHE B 1 147 ? 11.535 -19.384 104.781 1.00 42.84 147 PHE B O 1
ATOM 3053 N N . LEU B 1 148 ? 10.584 -19.322 102.740 1.00 43.11 148 LEU B N 1
ATOM 3054 C CA . LEU B 1 148 ? 10.158 -17.919 102.920 1.00 43.22 148 LEU B CA 1
ATOM 3055 C C . LEU B 1 148 ? 8.993 -17.759 103.898 1.00 43.49 148 LEU B C 1
ATOM 3056 O O . LEU B 1 148 ? 8.919 -16.755 104.607 1.00 43.49 148 LEU B O 1
ATOM 3061 N N . LYS B 1 149 ? 8.098 -18.745 103.948 1.00 44.32 149 LYS B N 1
ATOM 3062 C CA . LYS B 1 149 ? 7.062 -18.780 104.997 1.00 44.96 149 LYS B CA 1
ATOM 3063 C C . LYS B 1 149 ? 7.656 -18.757 106.410 1.00 45.07 149 LYS B C 1
ATOM 3064 O O . LYS B 1 149 ? 7.071 -18.168 107.317 1.00 45.41 149 LYS B O 1
ATOM 3070 N N . LYS B 1 150 ? 8.820 -19.382 106.581 1.00 45.37 150 LYS B N 1
ATOM 3071 C CA . LYS B 1 150 ? 9.492 -19.451 107.879 1.00 45.65 150 LYS B CA 1
ATOM 3072 C C . LYS B 1 150 ? 10.055 -18.101 108.276 1.00 45.80 150 LYS B C 1
ATOM 3073 O O . LYS B 1 150 ? 10.097 -17.754 109.468 1.00 45.80 150 LYS B O 1
ATOM 3077 N N . LYS B 1 151 ? 10.506 -17.351 107.272 1.00 45.89 151 LYS B N 1
ATOM 3078 C CA . LYS B 1 151 ? 11.145 -16.056 107.496 1.00 46.03 151 LYS B CA 1
ATOM 3079 C C . LYS B 1 151 ? 10.114 -14.913 107.510 1.00 46.13 151 LYS B C 1
ATOM 3080 O O . LYS B 1 151 ? 10.464 -13.751 107.757 1.00 45.50 151 LYS B O 1
ATOM 3086 N N . ALA B 1 152 ? 8.851 -15.270 107.2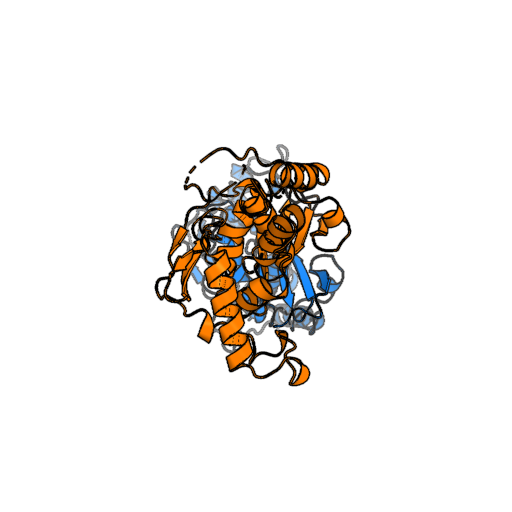80 1.00 46.26 152 ALA B N 1
ATOM 3087 C CA . ALA B 1 152 ? 7.757 -14.309 107.092 1.00 47.46 152 ALA B CA 1
ATOM 3088 C C . ALA B 1 152 ? 7.522 -13.301 108.224 1.00 48.00 152 ALA B C 1
ATOM 3089 O O . ALA B 1 152 ? 7.300 -12.117 107.957 1.00 48.24 152 ALA B O 1
ATOM 3091 N N . GLU B 1 153 ? 7.552 -13.770 109.471 1.00 48.72 153 GLU B N 1
ATOM 3092 C CA . GLU B 1 153 ? 7.311 -12.903 110.628 1.00 49.05 153 GLU B CA 1
ATOM 3093 C C . GLU B 1 153 ? 8.366 -11.811 110.695 1.00 49.33 153 GLU B C 1
ATOM 3094 O O . GLU B 1 153 ? 8.044 -10.632 110.845 1.00 49.02 153 GLU B O 1
ATOM 3104 N N . LEU B 1 155 ? 10.397 -10.873 108.188 1.00 49.00 155 LEU B N 1
ATOM 3105 C CA . LEU B 1 155 ? 10.262 -10.100 106.958 1.00 48.26 155 LEU B CA 1
ATOM 3106 C C . LEU B 1 155 ? 9.179 -9.020 107.044 1.00 48.18 155 LEU B C 1
ATOM 3107 O O . LEU B 1 155 ? 9.408 -7.881 106.643 1.00 47.45 155 LEU B O 1
ATOM 3112 N N . ALA B 1 156 ? 8.015 -9.381 107.582 1.00 48.20 156 ALA B N 1
ATOM 3113 C CA . ALA B 1 156 ? 6.923 -8.425 107.778 1.00 48.47 156 ALA B CA 1
ATOM 3114 C C . ALA B 1 156 ? 7.253 -7.387 108.847 1.00 48.48 156 ALA B C 1
ATOM 3115 O O . ALA B 1 156 ? 6.964 -6.205 108.680 1.00 48.49 156 ALA B O 1
ATOM 3117 N N . ASP B 1 157 ? 7.871 -7.835 109.933 1.00 48.75 157 ASP B N 1
ATOM 3118 C CA . ASP B 1 157 ? 8.239 -6.964 111.041 1.00 48.99 157 ASP B CA 1
ATOM 3119 C C . ASP B 1 157 ? 9.243 -5.877 110.625 1.00 48.80 157 ASP B C 1
ATOM 3120 O O . ASP B 1 157 ? 8.952 -4.680 110.705 1.00 48.81 157 ASP B O 1
ATOM 3125 N N . TYR B 1 158 ? 10.422 -6.303 110.180 1.00 48.33 158 TYR B N 1
ATOM 3126 C CA . TYR B 1 158 ? 11.514 -5.382 109.902 1.00 47.83 158 TYR B CA 1
ATOM 3127 C C . TYR B 1 158 ? 11.431 -4.709 108.528 1.00 46.52 158 TYR B C 1
ATOM 3128 O O . TYR B 1 158 ? 11.971 -3.615 108.336 1.00 46.52 158 TYR B O 1
ATOM 3137 N N . PHE B 1 159 ? 10.751 -5.350 107.584 1.00 44.71 159 PHE B N 1
ATOM 3138 C CA . PHE B 1 159 ? 10.819 -4.917 106.199 1.00 43.19 159 PHE B CA 1
ATOM 3139 C C . PHE B 1 159 ? 9.472 -4.662 105.529 1.00 42.50 159 PHE B C 1
ATOM 3140 O O . PHE B 1 159 ? 9.431 -4.260 104.366 1.00 42.00 159 PHE B O 1
ATOM 3148 N N . SER B 1 160 ? 8.377 -4.891 106.255 1.00 41.75 160 SER B N 1
ATOM 3149 C CA . SER B 1 160 ? 7.029 -4.734 105.704 1.00 41.07 160 SER B CA 1
ATOM 3150 C C . SER B 1 160 ? 6.886 -5.500 104.402 1.00 41.24 160 SER B C 1
ATOM 3151 O O . SER B 1 160 ? 6.145 -5.101 103.499 1.00 40.74 160 SER B O 1
ATOM 3154 N N . LEU B 1 161 ? 7.634 -6.597 104.315 1.00 41.45 161 LEU B N 1
ATOM 3155 C CA . LEU B 1 161 ? 7.485 -7.569 103.249 1.00 42.09 161 LEU B CA 1
ATOM 3156 C C . LEU B 1 161 ? 6.530 -8.618 103.796 1.00 42.20 161 LEU B C 1
ATOM 3157 O O . LEU B 1 161 ? 6.913 -9.401 104.661 1.00 42.06 161 LEU B O 1
ATOM 3162 N N . GLU B 1 162 ? 5.299 -8.623 103.301 1.00 42.60 162 GLU B N 1
ATOM 3163 C CA . GLU B 1 162 ? 4.219 -9.400 103.921 1.00 43.45 162 GLU B CA 1
ATOM 3164 C C . GLU B 1 162 ? 3.862 -10.659 103.151 1.00 43.72 162 GLU B C 1
ATOM 3165 O O . GLU B 1 162 ? 3.369 -10.604 102.015 1.00 43.82 162 GLU B O 1
ATOM 3171 N N . ILE B 1 163 ? 4.125 -11.792 103.796 1.00 44.03 163 ILE B N 1
ATOM 3172 C CA . ILE B 1 163 ? 3.748 -13.107 103.296 1.00 44.65 163 ILE B CA 1
ATOM 3173 C C . ILE B 1 163 ? 2.779 -13.748 104.306 1.00 45.07 163 ILE B C 1
ATOM 3174 O O . ILE B 1 163 ? 3.107 -13.863 105.483 1.00 44.75 163 ILE B O 1
ATOM 3179 N N . ASP B 1 164 ? 1.592 -14.146 103.854 1.00 45.90 164 ASP B N 1
ATOM 3180 C CA . ASP B 1 164 ? 0.603 -14.763 104.762 1.00 46.89 164 ASP B CA 1
ATOM 3181 C C . ASP B 1 164 ? 0.813 -16.274 104.903 1.00 47.67 164 ASP B C 1
ATOM 3182 O O . ASP B 1 164 ? 1.700 -16.851 104.252 1.00 48.19 164 ASP B O 1
ATOM 3187 N N . GLU B 1 165 ? -0.002 -16.924 105.736 1.00 48.62 165 GLU B N 1
ATOM 3188 C CA . GLU B 1 165 ? 0.192 -18.359 106.008 1.00 49.23 165 GLU B CA 1
ATOM 3189 C C . GLU B 1 165 ? -0.180 -19.262 104.850 1.00 49.02 165 GLU B C 1
ATOM 3190 O O . GLU B 1 165 ? 0.038 -20.478 104.925 1.00 49.27 165 GLU B O 1
ATOM 3196 N N . GLU B 1 166 ? -0.754 -18.678 103.798 1.00 48.48 166 GLU B N 1
ATOM 3197 C CA . GLU B 1 166 ? -1.000 -19.409 102.557 1.00 47.87 166 GLU B CA 1
ATOM 3198 C C . GLU B 1 166 ? 0.224 -19.357 101.641 1.00 47.53 166 GLU B C 1
ATOM 3199 O O . GLU B 1 166 ? 0.236 -19.979 100.572 1.00 48.07 166 GLU B O 1
ATOM 3205 N N . GLY B 1 167 ? 1.253 -18.621 102.059 1.00 46.54 167 GLY B N 1
ATOM 3206 C CA . GLY B 1 167 ? 2.432 -18.409 101.221 1.00 45.49 167 GLY B CA 1
ATOM 3207 C C . GLY B 1 167 ? 2.163 -17.505 100.027 1.00 44.87 167 GLY B C 1
ATOM 3208 O O . GLY B 1 167 ? 2.760 -17.671 98.959 1.00 44.26 167 GLY B O 1
ATOM 3209 N N . ASN B 1 168 ? 1.247 -16.552 100.203 1.00 44.34 168 ASN B N 1
ATOM 3210 C CA . ASN B 1 168 ? 1.048 -15.508 99.209 1.00 43.24 168 ASN B CA 1
ATOM 3211 C C . ASN B 1 168 ? 1.753 -14.253 99.669 1.00 42.75 168 ASN B C 1
ATOM 3212 O O . ASN B 1 168 ? 1.762 -13.937 100.863 1.00 42.22 168 ASN B O 1
ATOM 3217 N N . LEU B 1 169 ? 2.356 -13.549 98.718 1.00 41.73 169 LEU B N 1
ATOM 3218 C CA . LEU B 1 169 ? 2.900 -12.228 98.989 1.00 41.61 169 LEU B CA 1
ATOM 3219 C C . LEU B 1 169 ? 1.745 -11.218 98.956 1.00 41.64 169 LEU B C 1
ATOM 3220 O O . LEU B 1 169 ? 0.991 -11.150 97.979 1.00 42.20 169 LEU B O 1
ATOM 3225 N N . ILE B 1 170 ? 1.587 -10.449 100.023 1.00 41.56 170 ILE B N 1
ATOM 3226 C CA . ILE B 1 170 ? 0.439 -9.539 100.095 1.00 41.36 170 ILE B CA 1
ATOM 3227 C C . ILE B 1 170 ? 0.848 -8.083 100.304 1.00 41.34 170 ILE B C 1
ATOM 3228 O O . ILE B 1 170 ? 0.007 -7.171 100.226 1.00 41.81 170 ILE B O 1
ATOM 3233 N N . GLY B 1 171 ? 2.130 -7.863 100.571 1.00 40.87 171 GLY B N 1
ATOM 3234 C CA . GLY B 1 171 ? 2.607 -6.531 100.921 1.00 40.46 171 GLY B CA 1
ATOM 3235 C C . GLY B 1 171 ? 4.083 -6.343 100.670 1.00 40.18 171 GLY B C 1
ATOM 3236 O O . GLY B 1 171 ? 4.870 -7.291 100.820 1.00 40.36 171 GLY B O 1
ATOM 3237 N N . LEU B 1 172 ? 4.445 -5.124 100.261 1.00 38.95 172 LEU B N 1
ATOM 3238 C CA . LEU B 1 172 ? 5.837 -4.717 100.073 1.00 37.46 172 LEU B CA 1
ATOM 3239 C C . LEU B 1 172 ? 6.097 -3.408 100.828 1.00 36.61 172 LEU B C 1
ATOM 3240 O O . LEU B 1 172 ? 5.166 -2.657 101.100 1.00 36.39 172 LEU B O 1
ATOM 3245 N N . PRO B 1 173 ? 7.362 -3.139 101.204 1.00 36.10 173 PRO B N 1
ATOM 3246 C CA . PRO B 1 173 ? 7.600 -1.863 101.897 1.00 35.52 173 PRO B CA 1
ATOM 3247 C C . PRO B 1 173 ? 7.345 -0.660 100.972 1.00 35.76 173 PRO B C 1
ATOM 3248 O O . PRO B 1 173 ? 7.690 -0.695 99.786 1.00 34.75 173 PRO B O 1
ATOM 3252 N N . LEU B 1 174 ? 6.676 0.360 101.501 1.00 36.42 174 LEU B N 1
ATOM 3253 C CA . LEU B 1 174 ? 6.505 1.606 100.776 1.00 37.51 174 LEU B CA 1
ATOM 3254 C C . LEU B 1 174 ? 7.724 2.456 101.146 1.00 37.67 174 LEU B C 1
ATOM 3255 O O . LEU B 1 174 ? 7.727 3.104 102.183 1.00 38.44 174 LEU B O 1
ATOM 3260 N N . LEU B 1 175 ? 8.777 2.396 100.331 1.00 37.00 175 LEU B N 1
ATOM 3261 C CA . LEU B 1 175 ? 10.038 3.050 100.681 1.00 36.59 175 LEU B CA 1
ATOM 3262 C C . LEU B 1 175 ? 9.934 4.569 100.457 1.00 36.76 175 LEU B C 1
ATOM 3263 O O . LEU B 1 175 ? 10.395 5.362 101.279 1.00 36.51 175 LEU B O 1
ATOM 3268 N N . ILE B 1 176 ? 9.304 4.952 99.352 1.00 37.24 176 ILE B N 1
ATOM 3269 C CA . ILE B 1 176 ? 8.888 6.336 99.109 1.00 37.81 176 ILE B CA 1
ATOM 3270 C C . ILE B 1 176 ? 7.429 6.331 98.642 1.00 38.06 176 ILE B C 1
ATOM 3271 O O . ILE B 1 176 ? 6.965 5.345 98.055 1.00 38.25 176 ILE B O 1
ATOM 3276 N N . ASP B 1 177 ? 6.703 7.421 98.905 1.00 38.53 177 ASP B N 1
ATOM 3277 C CA . ASP B 1 177 ? 5.301 7.531 98.483 1.00 38.38 177 ASP B CA 1
ATOM 3278 C C . ASP B 1 177 ? 5.162 7.458 96.977 1.00 38.56 177 ASP B C 1
ATOM 3279 O O . ASP B 1 177 ? 6.082 7.831 96.237 1.00 37.83 177 ASP B O 1
ATOM 3281 N N . ASN B 1 178 ? 4.011 6.965 96.526 1.00 38.34 178 ASN B N 1
ATOM 3282 C CA . ASN B 1 178 ? 3.666 7.013 95.116 1.00 39.02 178 ASN B CA 1
ATOM 3283 C C . ASN B 1 178 ? 4.656 6.250 94.226 1.00 38.84 178 ASN B C 1
ATOM 3284 O O . ASN B 1 178 ? 4.856 6.583 93.048 1.00 38.87 178 ASN B O 1
ATOM 3289 N N . TYR B 1 179 ? 5.279 5.231 94.797 1.00 38.49 179 TYR B N 1
ATOM 3290 C CA . TYR B 1 179 ? 6.208 4.424 94.033 1.00 37.75 179 TYR B CA 1
ATOM 3291 C C . TYR B 1 179 ? 5.888 2.954 94.184 1.00 37.50 179 TYR B C 1
ATOM 3292 O O . TYR B 1 179 ? 5.776 2.442 95.289 1.00 37.94 179 TYR B O 1
ATOM 3301 N N . VAL B 1 180 ? 5.712 2.300 93.049 1.00 37.35 180 VAL B N 1
ATOM 3302 C CA . VAL B 1 180 ? 5.564 0.863 92.982 1.00 36.89 180 VAL B CA 1
ATOM 3303 C C . VAL B 1 180 ? 6.774 0.390 92.197 1.00 36.55 180 VAL B C 1
ATOM 3304 O O . VAL B 1 180 ? 6.990 0.839 91.072 1.00 36.34 180 VAL B O 1
ATOM 3308 N N . PRO B 1 181 ? 7.587 -0.494 92.803 1.00 36.07 181 PRO B N 1
ATOM 3309 C CA . PRO B 1 181 ? 8.739 -1.072 92.111 1.00 35.88 181 PRO B CA 1
ATOM 3310 C C . PRO B 1 181 ? 8.270 -1.831 90.871 1.00 35.77 181 PRO B C 1
ATOM 3311 O O . PRO B 1 181 ? 7.148 -2.330 90.866 1.00 35.43 181 PRO B O 1
ATOM 3315 N N . PRO B 1 182 ? 9.115 -1.918 89.826 1.00 35.92 182 PRO B N 1
ATOM 3316 C CA . PRO B 1 182 ? 8.739 -2.645 88.597 1.00 35.54 182 PRO B CA 1
ATOM 3317 C C . PRO B 1 182 ? 8.494 -4.131 88.888 1.00 35.74 182 PRO B C 1
ATOM 3318 O O . PRO B 1 182 ? 9.441 -4.895 89.162 1.00 34.43 182 PRO B O 1
ATOM 3322 N N . LEU B 1 183 ? 7.221 -4.517 88.824 1.00 35.62 183 LEU B N 1
ATOM 3323 C CA . LEU B 1 183 ? 6.779 -5.818 89.322 1.00 36.19 183 LEU B CA 1
ATOM 3324 C C . LEU B 1 183 ? 7.231 -6.989 88.471 1.00 36.32 183 LEU B C 1
ATOM 3325 O O . LEU B 1 183 ? 7.307 -8.108 88.970 1.00 37.35 183 LEU B O 1
ATOM 3330 N N . GLU B 1 184 ? 7.570 -6.743 87.207 1.00 36.24 184 GLU B N 1
ATOM 3331 C CA . GLU B 1 184 ? 8.151 -7.795 86.371 1.00 35.59 184 GLU B CA 1
ATOM 3332 C C . GLU B 1 184 ? 9.460 -8.338 86.962 1.00 35.04 184 GLU B C 1
ATOM 3333 O O . GLU B 1 184 ? 9.897 -9.425 86.602 1.00 34.67 184 GLU B O 1
ATOM 3335 N N . GLY B 1 185 ? 10.074 -7.583 87.875 1.00 34.38 185 GLY B N 1
ATOM 3336 C CA . GLY B 1 185 ? 11.254 -8.049 88.605 1.00 33.23 185 GLY B CA 1
ATOM 3337 C C . GLY B 1 185 ? 10.928 -8.851 89.861 1.00 32.96 185 GLY B C 1
ATOM 3338 O O . GLY B 1 185 ? 11.824 -9.310 90.564 1.00 31.99 185 GLY B O 1
ATOM 3339 N N . LEU B 1 186 ? 9.640 -9.029 90.141 1.00 32.73 186 LEU B N 1
ATOM 3340 C CA . LEU B 1 186 ? 9.201 -9.737 91.361 1.00 33.34 186 LEU B CA 1
ATOM 3341 C C . LEU B 1 186 ? 9.623 -11.219 91.434 1.00 32.52 186 LEU B C 1
ATOM 3342 O O . LEU B 1 186 ? 10.171 -11.638 92.443 1.00 32.90 186 LEU B O 1
ATOM 3347 N N . PRO B 1 187 ? 9.390 -12.008 90.370 1.00 32.84 187 PRO B N 1
ATOM 3348 C CA . PRO B 1 187 ? 9.881 -13.399 90.420 1.00 33.04 187 PRO B CA 1
ATOM 3349 C C . PRO B 1 187 ? 11.348 -13.535 90.848 1.00 33.13 187 PRO B C 1
ATOM 3350 O O . PRO B 1 187 ? 11.637 -14.215 91.834 1.00 33.30 187 PRO B O 1
ATOM 3354 N N . ILE B 1 188 ? 12.263 -12.892 90.124 1.00 33.09 188 ILE B N 1
ATOM 3355 C CA . ILE B 1 188 ? 13.694 -12.975 90.452 1.00 32.92 188 ILE B CA 1
ATOM 3356 C C . ILE B 1 188 ? 14.048 -12.397 91.831 1.00 31.91 188 ILE B C 1
ATOM 3357 O O . ILE B 1 188 ? 14.934 -12.910 92.525 1.00 31.86 188 ILE B O 1
ATOM 3362 N N . PHE B 1 189 ? 13.356 -11.336 92.243 1.00 30.68 189 PHE B N 1
ATOM 3363 C CA . PHE B 1 189 ? 13.516 -10.864 93.604 1.00 29.58 189 PHE B CA 1
ATOM 3364 C C . PHE B 1 189 ? 13.258 -12.013 94.591 1.00 29.41 189 PHE B C 1
ATOM 3365 O O . PHE B 1 189 ? 14.051 -12.242 95.498 1.00 28.71 189 PHE B O 1
ATOM 3373 N N . ILE B 1 190 ? 12.140 -12.716 94.397 1.00 29.41 190 ILE B N 1
ATOM 3374 C CA . ILE B 1 190 ? 11.709 -13.759 95.330 1.00 30.36 190 ILE B CA 1
ATOM 3375 C C . ILE B 1 190 ? 12.746 -14.870 95.400 1.00 30.90 190 ILE B C 1
ATOM 3376 O O . ILE B 1 190 ? 13.150 -15.276 96.487 1.00 30.54 190 ILE B O 1
ATOM 3381 N N . LEU B 1 191 ? 13.220 -15.298 94.231 1.00 32.05 191 LEU B N 1
ATOM 3382 C CA . LEU B 1 191 ? 14.287 -16.279 94.135 1.00 33.31 191 LEU B CA 1
ATOM 3383 C C . LEU B 1 191 ? 15.546 -15.869 94.903 1.00 33.72 191 LEU B C 1
ATOM 3384 O O . LEU B 1 191 ? 16.031 -16.614 95.776 1.00 34.03 191 LEU B O 1
ATOM 3389 N N . ARG B 1 192 ? 16.077 -14.689 94.583 1.00 34.14 192 ARG B N 1
ATOM 3390 C CA . ARG B 1 192 ? 17.319 -14.220 95.197 1.00 34.33 192 ARG B CA 1
ATOM 3391 C C . ARG B 1 192 ? 17.158 -13.963 96.691 1.00 34.90 192 ARG B C 1
ATOM 3392 O O . ARG B 1 192 ? 18.127 -14.013 97.436 1.00 34.46 192 ARG B O 1
ATOM 3400 N N . LEU B 1 193 ? 15.941 -13.660 97.121 1.00 36.03 193 LEU B N 1
ATOM 3401 C CA . LEU B 1 193 ? 15.682 -13.478 98.547 1.00 38.50 193 LEU B CA 1
ATOM 3402 C C . LEU B 1 193 ? 15.977 -14.781 99.324 1.00 39.32 193 LEU B C 1
ATOM 3403 O O . LEU B 1 193 ? 16.533 -14.749 100.418 1.00 39.40 193 LEU B O 1
ATOM 3408 N N . ALA B 1 194 ? 15.612 -15.917 98.741 1.00 40.85 194 ALA B N 1
ATOM 3409 C CA . ALA B 1 194 ? 15.881 -17.232 99.348 1.00 42.38 194 ALA B CA 1
ATOM 3410 C C . ALA B 1 194 ? 17.304 -17.731 99.076 1.00 43.32 194 ALA B C 1
ATOM 3411 O O . ALA B 1 194 ? 17.944 -18.316 99.945 1.00 43.88 194 ALA B O 1
ATOM 3413 N N . THR B 1 195 ? 17.791 -17.470 97.870 1.00 44.35 195 THR B N 1
ATOM 3414 C CA . THR B 1 195 ? 18.999 -18.095 97.340 1.00 45.14 195 THR B CA 1
ATOM 3415 C C . THR B 1 195 ? 20.267 -17.261 97.523 1.00 45.08 195 THR B C 1
ATOM 3416 O O . THR B 1 195 ? 21.378 -17.784 97.433 1.00 45.48 195 THR B O 1
ATOM 3420 N N . GLU B 1 196 ? 20.116 -15.967 97.772 1.00 44.93 196 GLU B N 1
ATOM 3421 C CA . GLU B 1 196 ? 21.275 -15.077 97.738 1.00 44.68 196 GLU B CA 1
ATOM 3422 C C . GLU B 1 196 ? 21.491 -14.303 99.022 1.00 44.17 196 GLU B C 1
ATOM 3423 O O . GLU B 1 196 ? 22.540 -13.696 99.203 1.00 44.09 196 GLU B O 1
ATOM 3429 N N . VAL B 1 197 ? 20.505 -14.326 99.909 1.00 44.08 197 VAL B N 1
ATOM 3430 C CA . VAL B 1 197 ? 20.590 -13.611 101.178 1.00 44.09 197 VAL B CA 1
ATOM 3431 C C . VAL B 1 197 ? 21.230 -14.490 102.247 1.00 44.92 197 VAL B C 1
ATOM 3432 O O . VAL B 1 197 ? 20.936 -15.675 102.330 1.00 45.19 197 VAL B O 1
ATOM 3436 N N . ASN B 1 198 ? 22.107 -13.897 103.053 1.00 45.97 198 ASN B N 1
ATOM 3437 C CA . ASN B 1 198 ? 22.762 -14.596 104.152 1.00 47.43 198 ASN B CA 1
ATOM 3438 C C . ASN B 1 198 ? 21.832 -14.628 105.361 1.00 47.70 198 ASN B C 1
ATOM 3439 O O . ASN B 1 198 ? 21.870 -13.733 106.202 1.00 47.99 198 ASN B O 1
ATOM 3444 N N . TRP B 1 199 ? 21.005 -15.663 105.442 1.00 47.83 199 TRP B N 1
ATOM 3445 C CA . TRP B 1 199 ? 19.993 -15.759 106.495 1.00 48.58 199 TRP B CA 1
ATOM 3446 C C . TRP B 1 199 ? 20.534 -16.163 107.862 1.00 49.82 199 TRP B C 1
ATOM 3447 O O . TRP B 1 199 ? 19.762 -16.324 108.816 1.00 49.77 199 TRP B O 1
ATOM 3458 N N . ASP B 1 200 ? 21.855 -16.292 107.957 1.00 51.70 200 ASP B N 1
ATOM 3459 C CA . ASP B 1 200 ? 22.499 -16.949 109.099 1.00 53.43 200 ASP B CA 1
ATOM 3460 C C . ASP B 1 200 ? 23.264 -16.016 110.030 1.00 53.90 200 ASP B C 1
ATOM 3461 O O . ASP B 1 200 ? 23.345 -16.273 111.233 1.00 54.33 200 ASP B O 1
ATOM 3466 N N . GLU B 1 201 ? 23.831 -14.950 109.468 1.00 54.39 201 GLU B N 1
ATOM 3467 C CA . GLU B 1 201 ? 24.527 -13.918 110.240 1.00 54.55 201 GLU B CA 1
ATOM 3468 C C . GLU B 1 201 ? 23.709 -12.636 110.146 1.00 54.92 201 GLU B C 1
ATOM 3469 O O . GLU B 1 201 ? 23.307 -12.239 109.043 1.00 55.39 201 GLU B O 1
ATOM 3471 N N . GLU B 1 202 ? 23.458 -12.013 111.299 1.00 55.02 202 GLU B N 1
ATOM 3472 C CA . GLU B 1 202 ? 22.577 -10.841 111.428 1.00 55.08 202 GLU B CA 1
ATOM 3473 C C . GLU B 1 202 ? 22.965 -9.665 110.523 1.00 54.84 202 GLU B C 1
ATOM 3474 O O . GLU B 1 202 ? 22.141 -9.185 109.737 1.00 54.92 202 GLU B O 1
ATOM 3480 N N . LYS B 1 203 ? 24.212 -9.212 110.637 1.00 54.34 203 LYS B N 1
ATOM 3481 C CA . LYS B 1 203 ? 24.711 -8.090 109.844 1.00 53.95 203 LYS B CA 1
ATOM 3482 C C . LYS B 1 203 ? 24.617 -8.356 108.340 1.00 53.36 203 LYS B C 1
ATOM 3483 O O . LYS B 1 203 ? 24.064 -7.540 107.606 1.00 53.66 203 LYS B O 1
ATOM 3485 N N . GLU B 1 204 ? 25.128 -9.505 107.894 1.00 52.64 204 GLU B N 1
ATOM 3486 C CA . GLU B 1 204 ? 25.125 -9.854 106.466 1.00 51.65 204 GLU B CA 1
ATOM 3487 C C . GLU B 1 204 ? 23.709 -10.155 105.960 1.00 50.92 204 GLU B C 1
ATOM 3488 O O . GLU B 1 204 ? 23.440 -10.059 104.758 1.00 50.81 204 GLU B O 1
ATOM 3491 N N . CYS B 1 205 ? 22.814 -10.517 106.880 1.00 49.39 205 CYS B N 1
ATOM 3492 C CA . CYS B 1 205 ? 21.415 -10.738 106.545 1.00 48.18 205 CYS B CA 1
ATOM 3493 C C . CYS B 1 205 ? 20.718 -9.417 106.223 1.00 47.61 205 CYS B C 1
ATOM 3494 O O . CYS B 1 205 ? 20.135 -9.270 105.161 1.00 47.47 205 CYS B O 1
ATOM 3497 N N . PHE B 1 206 ? 20.787 -8.466 107.151 1.00 46.83 206 PHE B N 1
ATOM 3498 C CA . PHE B 1 206 ? 20.129 -7.182 106.984 1.00 46.55 206 PHE B CA 1
ATOM 3499 C C . PHE B 1 206 ? 20.698 -6.404 105.782 1.00 45.87 206 PHE B C 1
ATOM 3500 O O . PHE B 1 206 ? 19.952 -5.724 105.061 1.00 45.38 206 PHE B O 1
ATOM 3508 N N . GLU B 1 207 ? 22.011 -6.536 105.574 1.00 44.78 207 GLU B N 1
ATOM 3509 C CA . GLU B 1 207 ? 22.711 -5.903 104.458 1.00 43.60 207 GLU B CA 1
ATOM 3510 C C . GLU B 1 207 ? 22.345 -6.503 103.109 1.00 42.24 207 GLU B C 1
ATOM 3511 O O . GLU B 1 207 ? 22.002 -5.764 102.184 1.00 42.25 207 GLU B O 1
ATOM 3517 N N . SER B 1 208 ? 22.439 -7.826 102.995 1.00 40.24 208 SER B N 1
ATOM 3518 C CA . SER B 1 208 ? 22.186 -8.514 101.731 1.00 38.89 208 SER B CA 1
ATOM 3519 C C . SER B 1 208 ? 20.708 -8.440 101.355 1.00 37.90 208 SER B C 1
ATOM 3520 O O . SER B 1 208 ? 20.378 -8.314 100.181 1.00 37.58 208 SER B O 1
ATOM 3523 N N . LEU B 1 209 ? 19.838 -8.505 102.362 1.00 36.67 209 LEU B N 1
ATOM 3524 C CA . LEU B 1 209 ? 18.401 -8.380 102.165 1.00 36.06 209 LEU B CA 1
ATOM 3525 C C . LEU B 1 209 ? 18.023 -7.001 101.620 1.00 35.37 209 LEU B C 1
ATOM 3526 O O . LEU B 1 209 ? 17.279 -6.889 100.641 1.00 35.10 209 LEU B O 1
ATOM 3531 N N . SER B 1 210 ? 18.523 -5.965 102.291 1.00 34.41 210 SER B N 1
ATOM 3532 C CA . SER B 1 210 ? 18.321 -4.590 101.884 1.00 33.95 210 SER B CA 1
ATOM 3533 C C . SER B 1 210 ? 18.889 -4.358 100.473 1.00 33.60 210 SER B C 1
ATOM 3534 O O . SER B 1 210 ? 18.263 -3.705 99.650 1.00 33.55 210 SER B O 1
ATOM 3537 N N . LYS B 1 211 ? 20.055 -4.933 100.204 1.00 32.88 211 LYS B N 1
ATOM 3538 C CA . LYS B 1 211 ? 20.694 -4.865 98.890 1.00 31.90 211 LYS B CA 1
ATOM 3539 C C . LYS B 1 211 ? 19.814 -5.510 97.804 1.00 31.68 211 LYS B C 1
ATOM 3540 O O . LYS B 1 211 ? 19.639 -4.939 96.715 1.00 30.55 211 LYS B O 1
ATOM 3543 N N . GLU B 1 212 ? 19.247 -6.682 98.110 1.00 30.62 212 GLU B N 1
ATOM 3544 C CA . GLU B 1 212 ? 18.379 -7.376 97.157 1.00 30.31 212 GLU B CA 1
ATOM 3545 C C . GLU B 1 212 ? 17.098 -6.575 96.948 1.00 30.55 212 GLU B C 1
ATOM 3546 O O . GLU B 1 212 ? 16.606 -6.440 95.827 1.00 29.78 212 GLU B O 1
ATOM 3552 N N . CYS B 1 213 ? 16.555 -6.062 98.045 1.00 30.75 213 CYS B N 1
ATOM 3553 C CA . CYS B 1 213 ? 15.340 -5.273 97.962 1.00 31.20 213 CYS B CA 1
ATOM 3554 C C . CYS B 1 213 ? 15.607 -3.978 97.203 1.00 30.21 213 CYS B C 1
ATOM 3555 O O . CYS B 1 213 ? 14.848 -3.640 96.308 1.00 30.26 213 CYS B O 1
ATOM 3558 N N . ALA B 1 214 ? 16.713 -3.296 97.523 1.00 29.62 214 ALA B N 1
ATOM 3559 C CA . ALA B 1 214 ? 17.137 -2.086 96.807 1.00 28.77 214 ALA B CA 1
ATOM 3560 C C . ALA B 1 214 ? 17.162 -2.304 95.296 1.00 29.00 214 ALA B C 1
ATOM 3561 O O . ALA B 1 214 ? 16.618 -1.495 94.520 1.00 29.07 214 ALA B O 1
ATOM 3571 N N . PHE B 1 216 ? 15.640 -4.646 93.542 1.00 26.88 216 PHE B N 1
ATOM 3572 C CA . PHE B 1 216 ? 14.283 -4.888 93.053 1.00 26.50 216 PHE B CA 1
ATOM 3573 C C . PHE B 1 216 ? 13.491 -3.567 92.855 1.00 26.68 216 PHE B C 1
ATOM 3574 O O . PHE B 1 216 ? 12.742 -3.416 91.888 1.00 26.55 216 PHE B O 1
ATOM 3582 N N . TYR B 1 217 ? 13.671 -2.624 93.777 1.00 27.15 217 TYR B N 1
ATOM 3583 C CA . TYR B 1 217 ? 13.029 -1.299 93.734 1.00 27.25 217 TYR B CA 1
ATOM 3584 C C . TYR B 1 217 ? 13.684 -0.344 92.725 1.00 27.44 217 TYR B C 1
ATOM 3585 O O . TYR B 1 217 ? 13.027 0.560 92.207 1.00 27.41 217 TYR B O 1
ATOM 3594 N N . SER B 1 218 ? 14.978 -0.542 92.464 1.00 26.91 218 SER B N 1
ATOM 3595 C CA . SER B 1 218 ? 15.723 0.316 91.546 1.00 26.81 218 SER B CA 1
ATOM 3596 C C . SER B 1 218 ? 15.093 0.324 90.154 1.00 27.18 218 SER B C 1
ATOM 3597 O O . SER B 1 218 ? 14.383 -0.624 89.763 1.00 26.82 218 SER B O 1
ATOM 3600 N N . ILE B 1 219 ? 15.314 1.412 89.423 1.00 27.46 219 ILE B N 1
ATOM 3601 C CA . ILE B 1 219 ? 14.853 1.514 88.049 1.00 28.37 219 ILE B CA 1
ATOM 3602 C C . ILE B 1 219 ? 15.797 0.736 87.158 1.00 29.22 219 ILE B C 1
ATOM 3603 O O . ILE B 1 219 ? 16.920 1.165 86.954 1.00 30.12 219 ILE B O 1
ATOM 3608 N N . ARG B 1 220 ? 15.353 -0.397 86.616 1.00 30.33 220 ARG B N 1
ATOM 3609 C CA . ARG B 1 220 ? 16.220 -1.217 85.750 1.00 31.68 220 ARG B CA 1
ATOM 3610 C C . ARG B 1 220 ? 15.585 -1.377 84.385 1.00 32.44 220 ARG B C 1
ATOM 3611 O O . ARG B 1 220 ? 14.442 -1.841 84.300 1.00 33.12 220 ARG B O 1
ATOM 3619 N N . LYS B 1 221 ? 16.310 -1.034 83.319 1.00 33.08 221 LYS B N 1
ATOM 3620 C CA . LYS B 1 221 ? 15.674 -1.002 81.982 1.00 34.39 221 LYS B CA 1
ATOM 3621 C C . LYS B 1 221 ? 14.993 -2.300 81.537 1.00 35.43 221 LYS B C 1
ATOM 3622 O O . LYS B 1 221 ? 13.978 -2.242 80.857 1.00 35.52 221 LYS B O 1
ATOM 3628 N N . GLN B 1 222 ? 15.545 -3.452 81.914 1.00 36.95 222 GLN B N 1
ATOM 3629 C CA . GLN B 1 222 ? 14.987 -4.733 81.468 1.00 38.78 222 GLN B CA 1
ATOM 3630 C C . GLN B 1 222 ? 13.561 -4.989 81.986 1.00 39.53 222 GLN B C 1
ATOM 3631 O O . GLN B 1 222 ? 12.800 -5.735 81.363 1.00 40.01 222 GLN B O 1
ATOM 3637 N N . TYR B 1 223 ? 13.196 -4.356 83.098 1.00 40.52 223 TYR B N 1
ATOM 3638 C CA . TYR B 1 223 ? 11.854 -4.515 83.670 1.00 41.22 223 TYR B CA 1
ATOM 3639 C C . TYR B 1 223 ? 10.952 -3.307 83.426 1.00 42.26 223 TYR B C 1
ATOM 3640 O O . TYR B 1 223 ? 9.923 -3.153 84.086 1.00 42.51 223 TYR B O 1
ATOM 3649 N N . ILE B 1 224 ? 11.331 -2.467 82.464 1.00 43.56 224 ILE B N 1
ATOM 3650 C CA . ILE B 1 224 ? 10.592 -1.248 82.135 1.00 44.66 224 ILE B CA 1
ATOM 3651 C C . ILE B 1 224 ? 9.915 -1.391 80.776 1.00 45.64 224 ILE B C 1
ATOM 3652 O O . ILE B 1 224 ? 10.585 -1.563 79.743 1.00 46.55 224 ILE B O 1
ATOM 3657 N N . SER B 1 244 ? 5.207 7.003 80.759 1.00 44.84 244 SER B N 1
ATOM 3658 C CA . SER B 1 244 ? 4.861 7.337 82.134 1.00 44.54 244 SER B CA 1
ATOM 3659 C C . SER B 1 244 ? 6.015 7.099 83.114 1.00 43.48 244 SER B C 1
ATOM 3660 O O . SER B 1 244 ? 6.055 7.716 84.172 1.00 43.41 244 SER B O 1
ATOM 3663 N N . TRP B 1 245 ? 6.936 6.199 82.779 1.00 42.47 245 TRP B N 1
ATOM 3664 C CA . TRP B 1 245 ? 8.090 5.969 83.655 1.00 41.45 245 TRP B CA 1
ATOM 3665 C C . TRP B 1 245 ? 9.016 7.194 83.728 1.00 40.65 245 TRP B C 1
ATOM 3666 O O . TRP B 1 245 ? 9.661 7.420 84.757 1.00 40.08 245 TRP B O 1
ATOM 3677 N N . LYS B 1 246 ? 9.076 7.977 82.650 1.00 39.64 246 LYS B N 1
ATOM 3678 C CA . LYS B 1 246 ? 9.875 9.208 82.658 1.00 39.73 246 LYS B CA 1
ATOM 3679 C C . LYS B 1 246 ? 9.389 10.126 83.776 1.00 38.97 246 LYS B C 1
ATOM 3680 O O . LYS B 1 246 ? 10.186 10.670 84.544 1.00 38.91 246 LYS B O 1
ATOM 3686 N N . TRP B 1 247 ? 8.074 10.255 83.887 1.00 38.31 247 TRP B N 1
ATOM 3687 C CA . TRP B 1 247 ? 7.463 11.056 84.944 1.00 38.05 247 TRP B CA 1
ATOM 3688 C C . TRP B 1 247 ? 7.850 10.587 86.366 1.00 36.74 247 TRP B C 1
ATOM 3689 O O . TRP B 1 247 ? 8.204 11.390 87.228 1.00 36.52 247 TRP B O 1
ATOM 3700 N N . THR B 1 248 ? 7.784 9.279 86.607 1.00 35.80 248 THR B N 1
ATOM 3701 C CA . THR B 1 248 ? 8.160 8.730 87.909 1.00 34.68 248 THR B CA 1
ATOM 3702 C C . THR B 1 248 ? 9.633 9.001 88.217 1.00 32.64 248 THR B C 1
ATOM 3703 O O . THR B 1 248 ? 10.003 9.345 89.344 1.00 31.75 248 THR B O 1
ATOM 3707 N N . VAL B 1 249 ? 10.479 8.849 87.207 1.00 31.50 249 VAL B N 1
ATOM 3708 C CA . VAL B 1 249 ? 11.906 9.039 87.429 1.00 30.87 249 VAL B CA 1
ATOM 3709 C C . VAL B 1 249 ? 12.155 10.470 87.885 1.00 30.27 249 VAL B C 1
ATOM 3710 O O . VAL B 1 249 ? 12.790 10.698 88.918 1.00 30.09 249 VAL B O 1
ATOM 3714 N N . GLU B 1 250 ? 11.618 11.431 87.138 1.00 31.05 250 GLU B N 1
ATOM 3715 C CA . GLU B 1 250 ? 11.862 12.857 87.442 1.00 31.54 250 GLU B CA 1
ATOM 3716 C C . GLU B 1 250 ? 11.250 13.297 88.759 1.00 31.73 250 GLU B C 1
ATOM 3717 O O . GLU B 1 250 ? 11.923 13.916 89.606 1.00 32.10 250 GLU B O 1
ATOM 3723 N N . HIS B 1 251 ? 9.973 12.977 88.939 1.00 32.37 251 HIS B N 1
ATOM 3724 C CA . HIS B 1 251 ? 9.213 13.571 90.048 1.00 32.95 251 HIS B CA 1
ATOM 3725 C C . HIS B 1 251 ? 9.095 12.733 91.298 1.00 32.61 251 HIS B C 1
ATOM 3726 O O . HIS B 1 251 ? 8.735 13.242 92.362 1.00 33.02 251 HIS B O 1
ATOM 3733 N N . ILE B 1 252 ? 9.422 11.451 91.203 1.00 31.84 252 ILE B N 1
ATOM 3734 C CA . ILE B 1 252 ? 9.392 10.629 92.416 1.00 30.73 252 ILE B CA 1
ATOM 3735 C C . ILE B 1 252 ? 10.804 10.202 92.789 1.00 29.62 252 ILE B C 1
ATOM 3736 O O . ILE B 1 252 ? 11.268 10.484 93.870 1.00 29.38 252 ILE B O 1
ATOM 3741 N N . VAL B 1 253 ? 11.494 9.532 91.874 1.00 28.90 253 VAL B N 1
ATOM 3742 C CA . VAL B 1 253 ? 12.812 9.029 92.206 1.00 28.09 253 VAL B CA 1
ATOM 3743 C C . VAL B 1 253 ? 13.806 10.161 92.431 1.00 27.58 253 VAL B C 1
ATOM 3744 O O . VAL B 1 253 ? 14.447 10.197 93.452 1.00 27.41 253 VAL B O 1
ATOM 3748 N N . TYR B 1 254 ? 13.926 11.079 91.474 1.00 28.21 254 TYR B N 1
ATOM 3749 C CA . TYR B 1 254 ? 14.875 12.183 91.596 1.00 28.52 254 TYR B CA 1
ATOM 3750 C C . TYR B 1 254 ? 14.499 13.205 92.690 1.00 29.14 254 TYR B C 1
ATOM 3751 O O . TYR B 1 254 ? 15.381 13.801 93.304 1.00 28.63 254 TYR B O 1
ATOM 3760 N N . LYS B 1 255 ? 13.210 13.345 92.983 1.00 29.90 255 LYS B N 1
ATOM 3761 C CA . LYS B 1 255 ? 12.807 14.132 94.158 1.00 31.10 255 LYS B CA 1
ATOM 3762 C C . LYS B 1 255 ? 13.402 13.552 95.421 1.00 30.90 255 LYS B C 1
ATOM 3763 O O . LYS B 1 255 ? 14.054 14.269 96.168 1.00 30.19 255 LYS B O 1
ATOM 3769 N N . ALA B 1 256 ? 13.222 12.247 95.644 1.00 31.21 256 ALA B N 1
ATOM 3770 C CA . ALA B 1 256 ? 13.761 11.621 96.863 1.00 31.36 256 ALA B CA 1
ATOM 3771 C C . ALA B 1 256 ? 15.290 11.666 96.914 1.00 31.58 256 ALA B C 1
ATOM 3772 O O . ALA B 1 256 ? 15.883 11.708 97.999 1.00 32.12 256 ALA B O 1
ATOM 3774 N N . LEU B 1 257 ? 15.926 11.666 95.743 1.00 31.38 257 LEU B N 1
ATOM 3775 C CA . LEU B 1 257 ? 17.383 11.860 95.662 1.00 31.69 257 LEU B CA 1
ATOM 3776 C C . LEU B 1 257 ? 17.854 13.227 96.181 1.00 32.78 257 LEU B C 1
ATOM 3777 O O . LEU B 1 257 ? 19.046 13.422 96.422 1.00 32.91 257 LEU B O 1
ATOM 3782 N N . ARG B 1 258 ? 16.931 14.170 96.357 1.00 33.84 258 ARG B N 1
ATOM 3783 C CA . ARG B 1 258 ? 17.292 15.475 96.940 1.00 34.92 258 ARG B CA 1
ATOM 3784 C C . ARG B 1 258 ? 17.525 15.355 98.436 1.00 35.75 258 ARG B C 1
ATOM 3785 O O . ARG B 1 258 ? 18.318 16.105 99.008 1.00 36.07 258 ARG B O 1
ATOM 3793 N N . SER B 1 259 ? 16.847 14.388 99.049 1.00 36.60 259 SER B N 1
ATOM 3794 C CA . SER B 1 259 ? 16.705 14.322 100.500 1.00 37.67 259 SER B CA 1
ATOM 3795 C C . SER B 1 259 ? 17.288 13.079 101.133 1.00 38.29 259 SER B C 1
ATOM 3796 O O . SER B 1 259 ? 17.930 13.165 102.181 1.00 38.51 259 SER B O 1
ATOM 3799 N N . HIS B 1 260 ? 17.045 11.925 100.502 1.00 39.05 260 HIS B N 1
ATOM 3800 C CA . HIS B 1 260 ? 17.183 10.637 101.185 1.00 39.73 260 HIS B CA 1
ATOM 3801 C C . HIS B 1 260 ? 18.394 9.807 100.764 1.00 39.52 260 HIS B C 1
ATOM 3802 O O . HIS B 1 260 ? 18.406 8.594 100.934 1.00 38.56 260 HIS B O 1
ATOM 3809 N N . ILE B 1 261 ? 19.413 10.477 100.234 1.00 39.71 261 ILE B N 1
ATOM 3810 C CA . ILE B 1 261 ? 20.637 9.801 99.844 1.00 40.43 261 ILE B CA 1
ATOM 3811 C C . ILE B 1 261 ? 21.874 10.595 100.265 1.00 41.26 261 ILE B C 1
ATOM 3812 O O . ILE B 1 261 ? 21.987 11.791 99.986 1.00 41.80 261 ILE B O 1
ATOM 3817 N N . LEU B 1 262 ? 22.779 9.910 100.965 1.00 41.75 262 LEU B N 1
ATOM 3818 C CA . LEU B 1 262 ? 24.150 10.370 101.158 1.00 42.22 262 LEU B CA 1
ATOM 3819 C C . LEU B 1 262 ? 25.011 9.640 100.135 1.00 41.93 262 LEU B C 1
ATOM 3820 O O . LEU B 1 262 ? 25.512 8.556 100.420 1.00 42.09 262 LEU B O 1
ATOM 3825 N N . PRO B 1 263 ? 25.187 10.223 98.934 1.00 41.79 263 PRO B N 1
ATOM 3826 C CA . PRO B 1 263 ? 25.825 9.444 97.873 1.00 41.80 263 PRO B CA 1
ATOM 3827 C C . PRO B 1 263 ? 27.283 9.097 98.191 1.00 42.06 263 PRO B C 1
ATOM 3828 O O . PRO B 1 263 ? 28.024 9.951 98.667 1.00 42.10 263 PRO B O 1
ATOM 3832 N N . PRO B 1 264 ? 27.681 7.834 97.954 1.00 42.41 264 PRO B N 1
ATOM 3833 C CA . PRO B 1 264 ? 29.052 7.415 98.258 1.00 42.57 264 PRO B CA 1
ATOM 3834 C C . PRO B 1 264 ? 30.110 8.081 97.388 1.00 43.01 264 PRO B C 1
ATOM 3835 O O . PRO B 1 264 ? 29.833 8.482 96.247 1.00 42.20 264 PRO B O 1
ATOM 3839 N N . LYS B 1 265 ? 31.324 8.176 97.937 1.00 43.79 265 LYS B N 1
ATOM 3840 C CA . LYS B 1 265 ? 32.462 8.779 97.234 1.00 44.55 265 LYS B CA 1
ATOM 3841 C C . LYS B 1 265 ? 32.801 8.077 95.927 1.00 44.77 265 LYS B C 1
ATOM 3842 O O . LYS B 1 265 ? 33.201 8.740 94.962 1.00 45.36 265 LYS B O 1
ATOM 3848 N N . HIS B 1 266 ? 32.625 6.753 95.871 1.00 44.89 266 HIS B N 1
ATOM 3849 C CA . HIS B 1 266 ? 32.944 6.008 94.643 1.00 45.14 266 HIS B CA 1
ATOM 3850 C C . HIS B 1 266 ? 32.117 6.443 93.418 1.00 44.87 266 HIS B C 1
ATOM 3851 O O . HIS B 1 266 ? 32.512 6.185 92.270 1.00 44.81 266 HIS B O 1
ATOM 3858 N N . PHE B 1 267 ? 30.994 7.121 93.670 1.00 44.38 267 PHE B N 1
ATOM 3859 C CA . PHE B 1 267 ? 30.164 7.704 92.609 1.00 44.57 267 PHE B CA 1
ATOM 3860 C C . PHE B 1 267 ? 30.902 8.751 91.780 1.00 44.98 267 PHE B C 1
ATOM 3861 O O . PHE B 1 267 ? 30.567 8.961 90.616 1.00 45.11 267 PHE B O 1
ATOM 3869 N N . THR B 1 268 ? 31.912 9.399 92.366 1.00 45.40 268 THR B N 1
ATOM 3870 C CA . THR B 1 268 ? 32.747 10.334 91.599 1.00 46.11 268 THR B CA 1
ATOM 3871 C C . THR B 1 268 ? 33.725 9.655 90.615 1.00 46.38 268 THR B C 1
ATOM 3872 O O . THR B 1 268 ? 34.271 10.325 89.726 1.00 46.49 268 THR B O 1
ATOM 3876 N N . GLU B 1 269 ? 33.911 8.335 90.739 1.00 46.15 269 GLU B N 1
ATOM 3877 C CA . GLU B 1 269 ? 34.867 7.622 89.881 1.00 45.78 269 GLU B CA 1
ATOM 3878 C C . GLU B 1 269 ? 34.334 6.385 89.122 1.00 45.58 269 GLU B C 1
ATOM 3879 O O . GLU B 1 269 ? 34.908 6.010 88.080 1.00 46.05 269 GLU B O 1
ATOM 3881 N N . ASP B 1 270 ? 33.258 5.758 89.626 1.00 44.34 270 ASP B N 1
ATOM 3882 C CA . ASP B 1 270 ? 32.722 4.506 89.038 1.00 43.00 270 ASP B CA 1
ATOM 3883 C C . ASP B 1 270 ? 31.904 4.652 87.748 1.00 41.83 270 ASP B C 1
ATOM 3884 O O . ASP B 1 270 ? 31.566 3.653 87.101 1.00 41.88 270 ASP B O 1
ATOM 3889 N N . GLY B 1 271 ? 31.575 5.881 87.375 1.00 40.44 271 GLY B N 1
ATOM 3890 C CA . GLY B 1 271 ? 30.856 6.108 86.124 1.00 38.25 271 GLY B CA 1
ATOM 3891 C C . GLY B 1 271 ? 29.357 6.228 86.267 1.00 36.74 271 GLY B C 1
ATOM 3892 O O . GLY B 1 271 ? 28.629 6.190 85.266 1.00 37.17 271 GLY B O 1
ATOM 3893 N N . ASN B 1 272 ? 28.896 6.375 87.506 1.00 34.92 272 ASN B N 1
ATOM 3894 C CA . ASN B 1 272 ? 27.478 6.615 87.808 1.00 33.15 272 ASN B CA 1
ATOM 3895 C C . ASN B 1 272 ? 27.031 8.079 87.770 1.00 32.18 272 ASN B C 1
ATOM 3896 O O . ASN B 1 272 ? 25.828 8.365 87.700 1.00 29.89 272 ASN B O 1
ATOM 3901 N N . ILE B 1 273 ? 28.012 8.984 87.870 1.00 31.27 273 ILE B N 1
ATOM 3902 C CA . ILE B 1 273 ? 27.781 10.419 87.788 1.00 30.44 273 ILE B CA 1
ATOM 3903 C C . ILE B 1 273 ? 28.887 11.028 86.942 1.00 30.35 273 ILE B C 1
ATOM 3904 O O . ILE B 1 273 ? 30.036 11.007 87.339 1.00 30.63 273 ILE B O 1
ATOM 3909 N N . LEU B 1 274 ? 28.535 11.557 85.782 1.00 29.91 274 LEU B N 1
ATOM 3910 C CA . LEU B 1 274 ? 29.525 12.098 84.863 1.00 30.88 274 LEU B CA 1
ATOM 3911 C C . LEU B 1 274 ? 29.213 13.554 84.532 1.00 30.93 274 LEU B C 1
ATOM 3912 O O . LEU B 1 274 ? 28.090 13.888 84.152 1.00 29.82 274 LEU B O 1
ATOM 3917 N N . GLN B 1 275 ? 30.222 14.415 84.673 1.00 31.19 275 GLN B N 1
ATOM 3918 C CA . GLN B 1 275 ? 30.090 15.778 84.194 1.00 31.76 275 GLN B CA 1
ATOM 3919 C C . GLN B 1 275 ? 30.308 15.840 82.686 1.00 31.55 275 GLN B C 1
ATOM 3920 O O . GLN B 1 275 ? 31.420 15.670 82.217 1.00 32.24 275 GLN B O 1
ATOM 3926 N N . LEU B 1 276 ? 29.248 16.070 81.924 1.00 31.09 276 LEU B N 1
ATOM 3927 C CA . LEU B 1 276 ? 29.363 16.058 80.472 1.00 31.10 276 LEU B CA 1
ATOM 3928 C C . LEU B 1 276 ? 29.880 17.356 79.846 1.00 31.57 276 LEU B C 1
ATOM 3929 O O . LEU B 1 276 ? 30.447 17.338 78.740 1.00 31.19 276 LEU B O 1
ATOM 3934 N N . ALA B 1 277 ? 29.672 18.472 80.546 1.00 31.63 277 ALA B N 1
ATOM 3935 C CA . ALA B 1 277 ? 29.885 19.806 79.975 1.00 32.70 277 ALA B CA 1
ATOM 3936 C C . ALA B 1 277 ? 29.663 20.893 81.012 1.00 33.33 277 ALA B C 1
ATOM 3937 O O . ALA B 1 277 ? 29.039 20.667 82.054 1.00 32.65 277 ALA B O 1
ATOM 3939 N N . ASN B 1 278 ? 30.195 22.070 80.705 1.00 34.19 278 ASN B N 1
ATOM 3940 C CA . ASN B 1 278 ? 30.037 23.245 81.532 1.00 35.69 278 ASN B CA 1
ATOM 3941 C C . ASN B 1 278 ? 29.519 24.365 80.639 1.00 35.71 278 ASN B C 1
ATOM 3942 O O . ASN B 1 278 ? 30.048 24.581 79.544 1.00 34.96 278 ASN B O 1
ATOM 3947 N N . LEU B 1 279 ? 28.475 25.057 81.093 1.00 35.56 279 LEU B N 1
ATOM 3948 C CA . LEU B 1 279 ? 27.900 26.156 80.320 1.00 36.33 279 LEU B CA 1
ATOM 3949 C C . LEU B 1 279 ? 28.101 27.460 81.102 1.00 36.78 279 LEU B C 1
ATOM 3950 O O . LEU B 1 279 ? 27.206 27.887 81.850 1.00 36.19 279 LEU B O 1
ATOM 3955 N N . PRO B 1 280 ? 29.298 28.074 80.970 1.00 38.03 280 PRO B N 1
ATOM 3956 C CA . PRO B 1 280 ? 29.673 29.183 81.872 1.00 38.67 280 PRO B CA 1
ATOM 3957 C C . PRO B 1 280 ? 28.698 30.362 81.818 1.00 39.44 280 PRO B C 1
ATOM 3958 O O . PRO B 1 280 ? 28.449 31.008 82.844 1.00 39.41 280 PRO B O 1
ATOM 3962 N N . ASP B 1 281 ? 28.099 30.592 80.654 1.00 40.37 281 ASP B N 1
ATOM 3963 C CA . ASP B 1 281 ? 27.165 31.713 80.478 1.00 41.55 281 ASP B CA 1
ATOM 3964 C C . ASP B 1 281 ? 25.697 31.402 80.766 1.00 41.61 281 ASP B C 1
ATOM 3965 O O . ASP B 1 281 ? 24.816 32.202 80.439 1.00 41.67 281 ASP B O 1
ATOM 3970 N N . LEU B 1 282 ? 25.439 30.261 81.405 1.00 42.02 282 LEU B N 1
ATOM 3971 C CA . LEU B 1 282 ? 24.069 29.770 81.610 1.00 41.93 282 LEU B CA 1
ATOM 3972 C C . LEU B 1 282 ? 23.158 30.764 82.326 1.00 43.00 282 LEU B C 1
ATOM 3973 O O . LEU B 1 282 ? 22.001 30.939 81.934 1.00 42.69 282 LEU B O 1
ATOM 3978 N N . TYR B 1 283 ? 23.690 31.390 83.381 1.00 43.85 283 TYR B N 1
ATOM 3979 C CA . TYR B 1 283 ? 22.956 32.352 84.194 1.00 44.74 283 TYR B CA 1
ATOM 3980 C C . TYR B 1 283 ? 23.300 33.821 83.883 1.00 45.48 283 TYR B C 1
ATOM 3981 O O . TYR B 1 283 ? 22.993 34.704 84.692 1.00 46.16 283 TYR B O 1
ATOM 3990 N N . LYS B 1 284 ? 23.919 34.088 82.732 1.00 45.50 284 LYS B N 1
ATOM 3991 C CA . LYS B 1 284 ? 24.422 35.445 82.431 1.00 46.01 284 LYS B CA 1
ATOM 3992 C C . LYS B 1 284 ? 23.343 36.428 81.937 1.00 45.94 284 LYS B C 1
ATOM 3993 O O . LYS B 1 284 ? 22.361 36.032 81.303 1.00 46.00 284 LYS B O 1
#

Radius of gyration: 30.91 Å; Cα contacts (8 Å, |Δi|>4): 851; chains: 2; bounding box: 40×93×83 Å

Foldseek 3Di:
DDDDPLLVLCAQQPDGFDDDDDHVLLVVVLVVQVVQFDVVVLCLLAWAFDFAPALQWGWIADQQFIKIAGQQVLLLQLQLLRLSSCWQGFDKDWDPDWAAQLVLCLQLPDVLLVDDPVPDDSSVLSVVLLVQVLVVQVCCRTFVQHADPRRTGTIGGCSHHLFDALCQCVSNLSSCLSPVADPNDDNSNSNRNSSSVSSRGRDRVSDDCPDCRNCVCRVCSVPTSSNSSSPRHRDGPCCVPVPRMGTDDGRNVPDD/DVLQCAAPPDDDPDPLLVVVLVVQVVQFDVVVLCLLDWDFDFAPALQWGWIDDQQFIKIAGQQVLLLQLQLLLLSVCWQPFDKDWDPDWAAQLVLCLLLPDVVNVDDCVVPDSSVVSVVLLVQVLVVQVCCRGFVQHADPNSTTTIGTCSHHPADQLCVCVSVLSSCLRVPADSNDDNSRSNRNSSSVSSRGRDRVSHVVRCCSVPPSSNSSSPRHSDGPCCVPPPRMDGPDGRNVPPD

Solvent-accessible surface area: 22878 Å² total